Protein AF-A0AAD8SDR2-F1 (afdb_monomer)

Secondary structure (DSSP, 8-state):
------PPPHHHHHHHHTTS-HHHHHHHTTT-HHHHHHHHHHHHHHSB-SS--EEEEEETT-SB-EEEE---SS----TT-TTS-PPTTS-BEEEEEETTEEEEE-SS-EEEEETTTTEEEEPPPPPPPSSTT-EEEEEEE--TTT-S--EEEEEEEPPTTTTS--EETTEE-PPPHHHHTSEES-SEEEEEEEETTTTEEEEEEEEEPSS---EEHHHHHH------S--EEEETTEEEEEETTTEEEEEETTTTEEEEEEPS--SS----EEEEETTEEEEEEE-SSSEEEEEEEE-GGG--EEEEEEEEEGGGTGGG--TTTSS-S-GGGS-EE--HHHHHHTTSSSS--------PPP-------TT------S-------PPPS-EEEEEE-TTSSEEEEEETTTEEEEEETTTTEEEEEEE-S-TTGGGSS-TT--EEEEEEE--B--SS---SS-GGGSSSTT--S------PPPTTPEEEEEEEEEETTTTEEEEEEEEE-TT--EEEEEEEEES--S-HHHHHHHHHHHHHHHHHHHT--EEEEEES-HHHHHHHH-TTS-TT-TTHHHHHHHHHHHTTSSEEEEEE--HHHHHHHHHHHTT--SSS-EEEEESS--HHHHHHHHHHHS------

Organism: Lolium multiflorum (NCBI:txid4521)

Sequence (644 aa):
MAQDLAVLPEDVIVEVLRRLPPHSIAASRWVCRAWRDAVDARLRSHLLSHSVRGIFINYDLHSLSEFFSRPSTSPAICGGLDFLPYVPGREMKIRDHCNGLVLCRDYDHDYVVNPATQRWARLPQRPPTHLPGFDQTAYLAFDPAVSPHYEVYLIPRVPFGALEDREWPFRKTKLEDSLLEMEWHPASHVMHVFSSMTRQWDKKTFLREGEAAVGVVADVAKSRSYLDENCAVYWRGVLYIHDQCDFVLRMCLSNCKYQAIKMPDLLRAPSPHLGRSMSGVYCAIPRKTHGFQFWYLDESCGQMKWVLKHDINLKSFGRKFHPGEYFGGQTDKHWILQDVNYRKCSQFEHHRKIDGKYKAPAEEKYDWNSDDDNILDTGHAVQETRSPEHIGFLGFHPYKEMVFLDVANDGAVAYDWNSSKFQYLGRIFPKHFDDFEFKNAGIRAYFPYTPCWLYEFPKINSESQLEDDQLSGVQARWKKPAQGVFKINVDASFHEEEMQGATGLVVRDHVGSLISAQALWYAHAASPMIMEARAIRDAVKLAMERGYHRVEMESDAQEVVKLIKEPWIIGRSEIAGIAREVKKLSDFLTSFSIAYVGGTANEAAHICTNRASAERRRCLWINYKPHFLIDILEKDCSNSEYNI

Foldseek 3Di:
DPDPDDDDDLVVLLVVLVVDDPVVLVVQCPVDPSSVVSSLLVLLVVLWDLDQAWKWFDWPPFQFTWTWGAQFDAPDQGSRLVLPPDDAPWRWYFQEDDRQWTWIDTPFWIKIARSRVSDIAIAPGDDDDPFPLWAWRKYKADRSSVDLKIKIKTFTAQDACLPHQDDDPPDGRHHDPVQQQAWPPHQWGWIWMAMLVVLDTDIAIAGEDDDDTPGGSNVLNVQPQPPLGWQWEHDPQWIWTQGGPQWIWTARNPVRYIYTHHHDDDPDWHDWHWAAEQVGIWIWTDDPAQWTWIWDFDCPPNDTDTDTDDTDHCQLVQVPDDPPDPPPPDPNRATDIQLVRCVRVVVPDDDDDDPDPDDRPPRDDDDDDPPPPPWDDPPDDDDDDDGQPDKAFAHYSNNACWGWMDTNQFFIKIAHRVVRTIDTRGGDDRPCNVVPPDPPIGTSHMGRRIRRPSPDRSHSDDPQVVPPVVPPDDPDAADADDALEKEKFKAKAADPVQQWIKIWMWIAHNLLATFKIKMAIDSHHPDRLLRRLVNLLVVLVVCVVPVRQHYEYEYQPQVSLVCLVPVVVLVPDPCNVSSVSSNVSNVNHNHDDYDYDRCNNRVLRVLRRVPADPVRRMDMDGRDDDPSNPVVSVVSNPDDDDDD

Radius of gyration: 29.89 Å; Cα contacts (8 Å, |Δi|>4): 1254; chains: 1; bounding box: 65×83×95 Å

Structure (mmCIF, N/CA/C/O backbone):
data_AF-A0AAD8SDR2-F1
#
_entry.id   AF-A0AAD8SDR2-F1
#
loop_
_atom_site.group_PDB
_atom_site.id
_atom_site.type_symbol
_atom_site.label_atom_id
_atom_site.label_alt_id
_atom_site.label_comp_id
_atom_site.label_asym_id
_atom_site.label_entity_id
_atom_site.label_seq_id
_atom_site.pdbx_PDB_ins_code
_atom_site.Cartn_x
_atom_site.Cartn_y
_atom_site.Cartn_z
_atom_site.occupancy
_atom_site.B_iso_or_equiv
_atom_site.auth_seq_id
_atom_site.auth_comp_id
_atom_site.auth_asym_id
_atom_site.auth_atom_id
_atom_site.pdbx_PDB_model_num
ATOM 1 N N . MET A 1 1 ? -13.624 -53.452 -16.996 1.00 36.84 1 MET A N 1
ATOM 2 C CA . MET A 1 1 ? -13.629 -53.126 -15.557 1.00 36.84 1 MET A CA 1
ATOM 3 C C . MET A 1 1 ? -12.409 -52.267 -15.279 1.00 36.84 1 MET A C 1
ATOM 5 O O . MET A 1 1 ? -11.319 -52.809 -15.169 1.00 36.84 1 MET A O 1
ATOM 9 N N . ALA A 1 2 ? -12.566 -50.944 -15.292 1.00 35.03 2 ALA A N 1
ATOM 10 C CA . ALA A 1 2 ? -11.548 -50.055 -14.744 1.00 35.03 2 ALA A CA 1
ATOM 11 C C . ALA A 1 2 ? -11.763 -50.051 -13.227 1.00 35.03 2 ALA A C 1
ATOM 13 O O . ALA A 1 2 ? -12.876 -49.787 -12.780 1.00 35.03 2 ALA A O 1
ATOM 14 N N . GLN A 1 3 ? -10.752 -50.474 -12.472 1.00 40.62 3 GLN A N 1
ATOM 15 C CA . GLN A 1 3 ? -10.772 -50.452 -11.013 1.00 40.62 3 GLN A CA 1
ATOM 16 C C . GLN A 1 3 ? -10.915 -49.005 -10.533 1.00 40.62 3 GLN A C 1
ATOM 18 O O . GLN A 1 3 ? -10.151 -48.140 -10.963 1.00 40.62 3 GLN A O 1
ATOM 23 N N . ASP A 1 4 ? -11.871 -48.771 -9.634 1.00 42.25 4 ASP A N 1
ATOM 24 C CA . ASP A 1 4 ? -11.943 -47.560 -8.822 1.00 42.25 4 ASP A CA 1
ATOM 25 C C . ASP A 1 4 ? -10.618 -47.399 -8.064 1.00 42.25 4 ASP A C 1
ATOM 27 O O . ASP A 1 4 ? -10.302 -48.160 -7.147 1.00 42.25 4 ASP A O 1
ATOM 31 N N . LEU A 1 5 ? -9.812 -46.416 -8.472 1.00 42.91 5 LEU A N 1
ATOM 32 C CA . LEU A 1 5 ? -8.694 -45.937 -7.670 1.00 42.91 5 LEU A CA 1
ATOM 33 C C . LEU A 1 5 ? -9.278 -45.343 -6.386 1.00 42.91 5 LEU A C 1
ATOM 35 O O . LEU A 1 5 ? -9.964 -44.324 -6.428 1.00 42.91 5 LEU A O 1
ATOM 39 N N . ALA A 1 6 ? -9.008 -45.985 -5.249 1.00 51.03 6 ALA A N 1
ATOM 40 C CA . ALA A 1 6 ? -9.373 -45.474 -3.936 1.00 51.03 6 ALA A CA 1
ATOM 41 C C . ALA A 1 6 ? -8.806 -44.055 -3.754 1.00 51.03 6 ALA A C 1
ATOM 43 O O . ALA A 1 6 ? -7.592 -43.858 -3.681 1.00 51.03 6 ALA A O 1
ATOM 44 N N . VAL A 1 7 ? -9.691 -43.058 -3.712 1.00 61.38 7 VAL A N 1
ATOM 45 C CA . VAL A 1 7 ? -9.330 -41.668 -3.421 1.00 61.38 7 VAL A CA 1
ATOM 46 C C . VAL A 1 7 ? -9.007 -41.583 -1.930 1.00 61.38 7 VAL A C 1
ATOM 48 O O . VAL A 1 7 ? -9.844 -41.915 -1.092 1.00 61.38 7 VAL A O 1
ATOM 51 N N . LEU A 1 8 ? -7.779 -41.180 -1.595 1.00 65.00 8 LEU A N 1
ATOM 52 C CA . LEU A 1 8 ? -7.378 -40.934 -0.209 1.00 65.00 8 LEU A CA 1
ATOM 53 C C . LEU A 1 8 ? -8.274 -39.841 0.411 1.00 65.00 8 LEU A C 1
ATOM 55 O O . LEU A 1 8 ? -8.511 -38.828 -0.252 1.00 65.00 8 LEU A O 1
ATOM 59 N N . PRO A 1 9 ? -8.737 -40.005 1.664 1.00 72.19 9 PRO A N 1
ATOM 60 C CA . PRO A 1 9 ? -9.459 -38.963 2.390 1.00 72.19 9 PRO A CA 1
ATOM 61 C C . PRO A 1 9 ? -8.663 -37.651 2.487 1.00 72.19 9 PRO A C 1
ATOM 63 O O . PRO A 1 9 ? -7.433 -37.660 2.600 1.00 72.19 9 PRO A O 1
ATOM 66 N N . GLU A 1 10 ? -9.361 -36.515 2.427 1.00 61.44 10 GLU A N 1
ATOM 67 C CA . GLU A 1 10 ? -8.755 -35.176 2.360 1.00 61.44 10 GLU A CA 1
ATOM 68 C C . GLU A 1 10 ? -7.877 -34.859 3.584 1.00 61.44 10 GLU A C 1
ATOM 70 O O . GLU A 1 10 ? -6.793 -34.293 3.451 1.00 61.44 10 GLU A O 1
ATOM 75 N N . ASP A 1 11 ? -8.282 -35.310 4.768 1.00 63.53 11 ASP A N 1
ATOM 76 C CA . ASP A 1 11 ? -7.537 -35.197 6.024 1.00 63.53 11 ASP A CA 1
ATOM 77 C C . ASP A 1 11 ? -6.197 -35.954 5.993 1.00 63.53 11 ASP A C 1
ATOM 79 O O . ASP A 1 11 ? -5.179 -35.439 6.465 1.00 63.53 11 ASP A O 1
ATOM 83 N N . VAL A 1 12 ? -6.163 -37.133 5.365 1.00 69.94 12 VAL A N 1
ATOM 84 C CA . VAL A 1 12 ? -4.937 -37.929 5.186 1.00 69.94 12 VAL A CA 1
ATOM 85 C C . VAL A 1 12 ? -4.001 -37.268 4.174 1.00 69.94 12 VAL A C 1
ATOM 87 O O . VAL A 1 12 ? -2.794 -37.194 4.411 1.00 69.94 12 VAL A O 1
ATOM 90 N N . ILE A 1 13 ? -4.542 -36.734 3.072 1.00 67.75 13 ILE A N 1
ATOM 91 C CA . ILE A 1 13 ? -3.764 -35.971 2.082 1.00 67.75 13 ILE A CA 1
ATOM 92 C C . ILE A 1 13 ? -3.124 -34.750 2.755 1.00 67.75 13 ILE A C 1
ATOM 94 O O . ILE A 1 13 ? -1.923 -34.522 2.606 1.00 67.75 13 ILE A O 1
ATOM 98 N N . VAL A 1 14 ? -3.888 -34.002 3.556 1.00 59.94 14 VAL A N 1
ATOM 99 C CA . VAL A 1 14 ? -3.385 -32.836 4.296 1.00 59.94 14 VAL A CA 1
ATOM 100 C C . VAL A 1 14 ? -2.252 -33.220 5.253 1.00 59.94 14 VAL A C 1
ATOM 102 O O . VAL A 1 14 ? -1.236 -32.522 5.297 1.00 59.94 14 VAL A O 1
ATOM 105 N N . GLU A 1 15 ? -2.376 -34.329 5.986 1.00 63.28 15 GLU A N 1
ATOM 106 C CA . GLU A 1 15 ? -1.356 -34.794 6.936 1.00 63.28 15 GLU A CA 1
ATOM 107 C C . GLU A 1 15 ? -0.073 -35.295 6.245 1.00 63.28 15 GLU A C 1
ATOM 109 O O . GLU A 1 15 ? 1.031 -35.028 6.724 1.00 63.28 15 GLU A O 1
ATOM 114 N N . VAL A 1 16 ? -0.181 -35.938 5.078 1.00 68.31 16 VAL A N 1
ATOM 115 C CA . VAL A 1 16 ? 0.985 -36.318 4.258 1.00 68.31 16 VAL A CA 1
ATOM 116 C C . VAL A 1 16 ? 1.687 -35.074 3.715 1.00 68.31 16 VAL A C 1
ATOM 118 O O . VAL A 1 16 ? 2.898 -34.914 3.891 1.00 68.31 16 VAL A O 1
ATOM 121 N N . LEU A 1 17 ? 0.925 -34.138 3.140 1.00 65.31 17 LEU A N 1
ATOM 122 C CA . LEU A 1 17 ? 1.451 -32.860 2.660 1.00 65.31 17 LEU A CA 1
ATOM 123 C C . LEU A 1 17 ? 2.082 -32.036 3.800 1.00 65.31 17 LEU A C 1
ATOM 125 O O . LEU A 1 17 ? 2.933 -31.190 3.531 1.00 65.31 17 LEU A O 1
ATOM 129 N N . ARG A 1 18 ? 1.727 -32.287 5.081 1.00 60.19 18 ARG A N 1
ATOM 130 C CA . ARG A 1 18 ? 2.351 -31.634 6.256 1.00 60.19 18 ARG A CA 1
ATOM 131 C C . ARG A 1 18 ? 3.804 -31.940 6.489 1.00 60.19 18 ARG A C 1
ATOM 133 O O . ARG A 1 18 ? 4.467 -31.135 7.136 1.00 60.19 18 ARG A O 1
ATOM 140 N N . ARG A 1 19 ? 4.295 -33.028 5.928 1.00 66.00 19 ARG A N 1
ATOM 141 C CA . ARG A 1 19 ? 5.639 -33.524 6.206 1.00 66.00 19 ARG A CA 1
ATOM 142 C C . ARG A 1 19 ? 6.599 -33.270 5.048 1.00 66.00 19 ARG A C 1
ATOM 144 O O . ARG A 1 19 ? 7.763 -33.646 5.135 1.00 66.00 19 ARG A O 1
ATOM 151 N N . LEU A 1 20 ? 6.121 -32.636 3.975 1.00 60.09 20 LEU A N 1
ATOM 152 C CA . LEU A 1 20 ? 6.902 -32.375 2.773 1.00 60.09 20 LEU A CA 1
ATOM 153 C C . LEU A 1 20 ? 7.583 -30.995 2.814 1.00 60.09 20 LEU A C 1
ATOM 155 O O . LEU A 1 20 ? 6.999 -30.027 3.304 1.00 60.09 20 LEU A O 1
ATOM 159 N N . PRO A 1 21 ? 8.800 -30.865 2.261 1.00 48.28 21 PRO A N 1
ATOM 160 C CA . PRO A 1 21 ? 9.462 -29.574 2.101 1.00 48.28 21 PRO A CA 1
ATOM 161 C C . PRO A 1 21 ? 8.759 -28.695 1.039 1.00 48.28 21 PRO A C 1
ATOM 163 O O . PRO A 1 21 ? 8.112 -29.228 0.132 1.00 48.28 21 PRO A O 1
ATOM 166 N N . PRO A 1 22 ? 8.910 -27.352 1.081 1.00 48.38 22 PRO A N 1
ATOM 167 C CA . PRO A 1 22 ? 8.127 -26.414 0.260 1.00 48.38 22 PRO A CA 1
ATOM 168 C C . PRO A 1 22 ? 8.133 -26.684 -1.255 1.00 48.38 22 PRO A C 1
ATOM 170 O O . PRO A 1 22 ? 7.094 -26.585 -1.903 1.00 48.38 22 PRO A O 1
ATOM 173 N N . HIS A 1 23 ? 9.272 -27.091 -1.823 1.00 46.31 23 HIS A N 1
ATOM 174 C CA . HIS A 1 23 ? 9.381 -27.427 -3.249 1.00 46.31 23 HIS A CA 1
ATOM 175 C C . HIS A 1 23 ? 8.585 -28.696 -3.619 1.00 46.31 23 HIS A C 1
ATOM 177 O O . HIS A 1 23 ? 7.994 -28.769 -4.693 1.00 46.31 23 HIS A O 1
ATOM 183 N N . SER A 1 24 ? 8.512 -29.674 -2.712 1.00 57.16 24 SER A N 1
ATOM 184 C CA . SER A 1 24 ? 7.740 -30.911 -2.896 1.00 57.16 24 SER A CA 1
ATOM 185 C C . SER A 1 24 ? 6.232 -30.669 -2.741 1.00 57.16 24 SER A C 1
ATOM 187 O O . SER A 1 24 ? 5.427 -31.275 -3.448 1.00 57.16 24 SER A O 1
ATOM 189 N N . ILE A 1 25 ? 5.836 -29.727 -1.875 1.00 64.12 25 ILE A N 1
ATOM 190 C CA . ILE A 1 25 ? 4.446 -29.253 -1.759 1.00 64.12 25 ILE A CA 1
ATOM 191 C C . ILE A 1 25 ? 4.011 -28.544 -3.052 1.00 64.12 25 ILE A C 1
ATOM 193 O O . ILE A 1 25 ? 2.933 -28.823 -3.571 1.00 64.12 25 ILE A O 1
ATOM 197 N N . ALA A 1 26 ? 4.857 -27.681 -3.624 1.00 55.12 26 ALA A N 1
ATOM 198 C CA . ALA A 1 26 ? 4.561 -27.007 -4.890 1.00 55.12 26 ALA A CA 1
ATOM 199 C C . ALA A 1 26 ? 4.424 -27.997 -6.065 1.00 55.12 26 ALA A C 1
ATOM 201 O O . ALA A 1 26 ? 3.489 -27.883 -6.856 1.00 55.12 26 ALA A O 1
ATOM 202 N N . ALA A 1 27 ? 5.290 -29.015 -6.144 1.00 60.59 27 ALA A N 1
ATOM 203 C CA . ALA A 1 27 ? 5.181 -30.088 -7.138 1.00 60.59 27 ALA A CA 1
ATOM 204 C C . ALA A 1 27 ? 3.895 -30.927 -6.972 1.00 60.59 27 ALA A C 1
ATOM 206 O O . ALA A 1 27 ? 3.312 -31.391 -7.951 1.00 60.59 27 ALA A O 1
ATOM 207 N N . SER A 1 28 ? 3.389 -31.051 -5.743 1.00 67.81 28 SER A N 1
ATOM 208 C CA . SER A 1 28 ? 2.156 -31.785 -5.434 1.00 67.81 28 SER A CA 1
ATOM 209 C C . SER A 1 28 ? 0.886 -31.132 -6.016 1.00 67.81 28 SER A C 1
ATOM 211 O O . SER A 1 28 ? -0.119 -31.819 -6.199 1.00 67.81 28 SER A O 1
ATOM 213 N N . ARG A 1 29 ? 0.934 -29.844 -6.412 1.00 68.50 29 ARG A N 1
ATOM 214 C CA . ARG A 1 29 ? -0.161 -29.134 -7.126 1.00 68.50 29 ARG A CA 1
ATOM 215 C C . ARG A 1 29 ? -0.503 -29.738 -8.495 1.00 68.50 29 ARG A C 1
ATOM 217 O O . ARG A 1 29 ? -1.573 -29.458 -9.048 1.00 68.50 29 ARG A O 1
ATOM 224 N N . TRP A 1 30 ? 0.404 -30.535 -9.056 1.00 69.88 30 TRP A N 1
ATOM 225 C CA . TRP A 1 30 ? 0.291 -31.110 -10.398 1.00 69.88 30 TRP A CA 1
ATOM 226 C C . TRP A 1 30 ? -0.284 -32.533 -10.407 1.00 69.88 30 TRP A C 1
ATOM 228 O O . TRP A 1 30 ? -0.556 -33.060 -11.479 1.00 69.88 30 TRP A O 1
ATOM 238 N N . VAL A 1 31 ? -0.506 -33.139 -9.233 1.00 76.44 31 VAL A N 1
ATOM 239 C CA . VAL A 1 31 ? -0.946 -34.540 -9.104 1.00 76.44 31 VAL A CA 1
ATOM 240 C C . VAL A 1 31 ? -2.410 -34.715 -9.515 1.00 76.44 31 VAL A C 1
ATOM 242 O O . VAL A 1 31 ? -2.723 -35.495 -10.410 1.00 76.44 31 VAL A O 1
ATOM 245 N N . CYS A 1 32 ? -3.327 -33.986 -8.878 1.00 75.31 32 CYS A N 1
ATOM 246 C CA . CYS A 1 32 ? -4.744 -33.957 -9.241 1.00 75.31 32 CYS A CA 1
ATOM 247 C C . CYS A 1 32 ? -5.423 -32.710 -8.653 1.00 75.31 32 CYS A C 1
ATOM 249 O O . CYS A 1 32 ? -4.819 -31.981 -7.863 1.00 75.31 32 CYS A O 1
ATOM 251 N N . ARG A 1 33 ? -6.691 -32.463 -9.016 1.00 71.75 33 ARG A N 1
ATOM 252 C CA . ARG A 1 33 ? -7.450 -31.302 -8.517 1.00 71.75 33 ARG A CA 1
ATOM 253 C C . ARG A 1 33 ? -7.570 -31.306 -6.985 1.00 71.75 33 ARG A C 1
ATOM 255 O O . ARG A 1 33 ? -7.269 -30.292 -6.379 1.00 71.75 33 ARG A O 1
ATOM 262 N N . ALA A 1 34 ? -7.863 -32.453 -6.365 1.00 71.44 34 ALA A N 1
ATOM 263 C CA . ALA A 1 34 ? -7.974 -32.562 -4.905 1.00 71.44 34 ALA A CA 1
ATOM 264 C C . ALA A 1 34 ? -6.655 -32.238 -4.176 1.00 71.44 34 ALA A C 1
ATOM 266 O O . ALA A 1 34 ? -6.655 -31.562 -3.153 1.00 71.44 34 ALA A O 1
ATOM 267 N N . TRP A 1 35 ? -5.514 -32.672 -4.721 1.00 72.81 35 TRP A N 1
ATOM 268 C CA . TRP A 1 35 ? -4.198 -32.353 -4.158 1.00 72.81 35 TRP A CA 1
ATOM 269 C C . TRP A 1 35 ? -3.837 -30.883 -4.357 1.00 72.81 35 TRP A C 1
ATOM 271 O O . TRP A 1 35 ? -3.286 -30.270 -3.450 1.00 72.81 35 TRP A O 1
ATOM 281 N N . ARG A 1 36 ? -4.185 -30.294 -5.505 1.00 73.00 36 ARG A N 1
ATOM 282 C CA . ARG A 1 36 ? -4.035 -28.855 -5.735 1.00 73.00 36 ARG A CA 1
ATOM 283 C C . ARG A 1 36 ? -4.872 -28.046 -4.750 1.00 73.00 36 ARG A C 1
ATOM 285 O O . ARG A 1 36 ? -4.323 -27.173 -4.094 1.00 73.00 36 ARG A O 1
ATOM 292 N N . ASP A 1 37 ? -6.146 -28.388 -4.586 1.00 67.06 37 ASP A N 1
ATOM 293 C CA . ASP A 1 37 ? -7.061 -27.692 -3.680 1.00 67.06 37 ASP A CA 1
ATOM 294 C C . ASP A 1 37 ? -6.592 -27.809 -2.216 1.00 67.06 37 ASP A C 1
ATOM 296 O O . ASP A 1 37 ? -6.563 -26.804 -1.504 1.00 67.06 37 ASP A O 1
ATOM 300 N N . ALA A 1 38 ? -6.119 -28.989 -1.791 1.00 66.94 38 ALA A N 1
ATOM 301 C CA . ALA A 1 38 ? -5.556 -29.219 -0.457 1.00 66.94 38 ALA A CA 1
ATOM 302 C C . ALA A 1 38 ? -4.217 -28.489 -0.232 1.00 66.94 38 ALA A C 1
ATOM 304 O O . ALA A 1 38 ? -3.998 -27.897 0.829 1.00 66.94 38 ALA A O 1
ATOM 305 N N . VAL A 1 39 ? -3.316 -28.490 -1.223 1.00 66.44 39 VAL A N 1
ATOM 306 C CA . VAL A 1 39 ? -2.063 -27.717 -1.176 1.00 66.44 39 VAL A CA 1
ATOM 307 C C . VAL A 1 39 ? -2.367 -26.225 -1.115 1.00 66.44 39 VAL A C 1
ATOM 309 O O . VAL A 1 39 ? -1.770 -25.525 -0.303 1.00 66.44 39 VAL A O 1
ATOM 312 N N . ASP A 1 40 ? -3.316 -25.737 -1.906 1.00 63.56 40 ASP A N 1
ATOM 313 C CA . ASP A 1 40 ? -3.680 -24.326 -1.956 1.00 63.56 40 ASP A CA 1
ATOM 314 C C . ASP A 1 40 ? -4.382 -23.896 -0.671 1.00 63.56 40 ASP A C 1
ATOM 316 O O . ASP A 1 40 ? -4.085 -22.831 -0.140 1.00 63.56 40 ASP A O 1
ATOM 320 N N . ALA A 1 41 ? -5.267 -24.719 -0.105 1.00 58.91 41 ALA A N 1
ATOM 321 C CA . ALA A 1 41 ? -5.851 -24.489 1.218 1.00 58.91 41 ALA A CA 1
ATOM 322 C C . ALA A 1 41 ? -4.778 -24.429 2.324 1.00 58.91 41 ALA A C 1
ATOM 324 O O . ALA A 1 41 ? -4.838 -23.592 3.225 1.00 58.91 41 ALA A O 1
ATOM 325 N N . ARG A 1 42 ? -3.744 -25.269 2.232 1.00 55.88 42 ARG A N 1
ATOM 326 C CA . ARG A 1 42 ? -2.657 -25.339 3.212 1.00 55.88 42 ARG A CA 1
ATOM 327 C C . ARG A 1 42 ? -1.628 -24.219 3.061 1.00 55.88 42 ARG A C 1
ATOM 329 O O . ARG A 1 42 ? -1.204 -23.650 4.067 1.00 55.88 42 ARG A O 1
ATOM 336 N N . LEU A 1 43 ? -1.236 -23.876 1.835 1.00 54.84 43 LEU A N 1
ATOM 337 C CA . LEU A 1 43 ? -0.384 -22.720 1.559 1.00 54.84 43 LEU A CA 1
ATOM 338 C C . LEU A 1 43 ? -1.057 -21.479 2.138 1.00 54.84 43 LEU A C 1
ATOM 340 O O . LEU A 1 43 ? -0.431 -20.805 2.948 1.00 54.84 43 LEU A O 1
ATOM 344 N N . ARG A 1 44 ? -2.355 -21.283 1.871 1.00 54.47 44 ARG A N 1
ATOM 345 C CA . ARG A 1 44 ? -3.179 -20.199 2.428 1.00 54.47 44 ARG A CA 1
ATOM 346 C C . ARG A 1 44 ? -3.103 -20.067 3.959 1.00 54.47 44 ARG A C 1
ATOM 348 O O . ARG A 1 44 ? -3.001 -18.947 4.447 1.00 54.47 44 ARG A O 1
ATOM 355 N N . SER A 1 45 ? -3.022 -21.169 4.717 1.00 49.31 45 SER A N 1
ATOM 356 C CA . SER A 1 45 ? -2.833 -21.124 6.186 1.00 49.31 45 SER A CA 1
ATOM 357 C C . SER A 1 45 ? -1.416 -20.759 6.671 1.00 49.31 45 SER A C 1
ATOM 359 O O . SER A 1 45 ? -1.248 -20.388 7.830 1.00 49.31 45 SER A O 1
ATOM 361 N N . HIS A 1 46 ? -0.398 -20.842 5.807 1.00 53.34 46 HIS A N 1
ATOM 362 C CA . HIS A 1 46 ? 1.005 -20.527 6.122 1.00 53.34 46 HIS A CA 1
ATOM 363 C C . HIS A 1 46 ? 1.540 -19.287 5.384 1.00 53.34 46 HIS A C 1
ATOM 365 O O . HIS A 1 46 ? 2.693 -18.910 5.591 1.00 53.34 46 HIS A O 1
ATOM 371 N N . LEU A 1 47 ? 0.729 -18.650 4.527 1.00 55.81 47 LEU A N 1
ATOM 372 C CA . LEU A 1 47 ? 1.130 -17.463 3.765 1.00 55.81 47 LEU A CA 1
ATOM 373 C C . LEU A 1 47 ? 1.436 -16.267 4.672 1.00 55.81 47 LEU A C 1
ATOM 375 O O . LEU A 1 47 ? 2.318 -15.480 4.334 1.00 55.81 47 LEU A O 1
ATOM 379 N N . LEU A 1 48 ? 0.744 -16.143 5.809 1.00 60.25 48 LEU A N 1
ATOM 380 C CA . LEU A 1 48 ? 0.963 -15.077 6.784 1.00 60.25 48 LEU A CA 1
ATOM 381 C C . LEU A 1 48 ? 1.952 -15.506 7.862 1.00 60.25 48 LEU A C 1
ATOM 383 O O . LEU A 1 48 ? 1.733 -16.468 8.598 1.00 60.25 48 LEU A O 1
ATOM 387 N N . SER A 1 49 ? 3.016 -14.722 8.010 1.00 65.69 49 SER A N 1
ATOM 388 C CA . SER A 1 49 ? 3.813 -14.765 9.229 1.00 65.69 49 SER A CA 1
ATOM 389 C C . SER A 1 49 ? 2.984 -14.210 10.391 1.00 65.69 49 SER A C 1
ATOM 391 O O . SER A 1 49 ? 2.560 -13.052 10.367 1.00 65.69 49 SER A O 1
ATOM 393 N N . HIS A 1 50 ? 2.810 -15.001 11.452 1.00 69.50 50 HIS A N 1
ATOM 394 C CA . HIS A 1 50 ? 2.212 -14.542 12.715 1.00 69.50 50 HIS A CA 1
ATOM 395 C C . HIS A 1 50 ? 3.175 -13.677 13.556 1.00 69.50 50 HIS A C 1
ATOM 397 O O . HIS A 1 50 ? 2.908 -13.383 14.720 1.00 69.50 50 HIS A O 1
ATOM 403 N N . SER A 1 51 ? 4.304 -13.261 12.976 1.00 77.06 51 SER A N 1
ATOM 404 C CA . SER A 1 51 ? 5.291 -12.387 13.605 1.00 77.06 51 SER A CA 1
ATOM 405 C C . SER A 1 51 ? 5.326 -11.025 12.915 1.00 77.06 51 SER A C 1
ATOM 407 O O . SER A 1 51 ? 5.433 -10.941 11.687 1.00 77.06 51 SER A O 1
ATOM 409 N N . VAL A 1 52 ? 5.261 -9.956 13.714 1.00 86.12 52 VAL A N 1
ATOM 410 C CA . VAL A 1 52 ? 5.474 -8.581 13.243 1.00 86.12 52 VAL A CA 1
ATOM 411 C C . VAL A 1 52 ? 6.945 -8.416 12.884 1.00 86.12 52 VAL A C 1
ATOM 413 O O . VAL A 1 52 ? 7.824 -8.499 13.744 1.00 86.12 52 VAL A O 1
ATOM 416 N N . ARG A 1 53 ? 7.211 -8.183 11.598 1.00 85.12 53 ARG A N 1
ATOM 417 C CA . ARG A 1 53 ? 8.570 -8.037 11.066 1.00 85.12 53 ARG A CA 1
ATOM 418 C C . ARG A 1 53 ? 9.150 -6.651 11.325 1.00 85.12 53 ARG A C 1
ATOM 420 O O . ARG A 1 53 ? 10.356 -6.516 11.517 1.00 85.12 53 ARG A O 1
ATOM 427 N N . GLY A 1 54 ? 8.296 -5.641 11.302 1.00 90.44 54 GLY A N 1
ATOM 428 C CA . GLY A 1 54 ? 8.674 -4.251 11.482 1.00 90.44 54 GLY A CA 1
ATOM 429 C C . GLY A 1 54 ? 7.453 -3.348 11.445 1.00 90.44 54 GLY A C 1
ATOM 430 O O . GLY A 1 54 ? 6.324 -3.825 11.334 1.00 90.44 54 GLY A O 1
ATOM 431 N N . ILE A 1 55 ? 7.691 -2.050 11.525 1.00 92.56 55 ILE A N 1
ATOM 432 C CA . ILE A 1 55 ? 6.685 -0.999 11.425 1.00 92.56 55 ILE A CA 1
ATOM 433 C C . ILE A 1 55 ? 7.172 -0.045 10.339 1.00 92.56 55 ILE A C 1
ATOM 435 O O . ILE A 1 55 ? 8.300 0.449 10.408 1.00 92.56 55 ILE A O 1
ATOM 439 N N . PHE A 1 56 ? 6.349 0.187 9.318 1.00 92.62 56 PHE A N 1
ATOM 440 C CA . PHE A 1 56 ? 6.600 1.299 8.404 1.00 92.62 56 PHE A CA 1
ATOM 441 C C . PHE A 1 56 ? 6.160 2.595 9.064 1.00 92.62 56 PHE A C 1
ATOM 443 O O . PHE A 1 56 ? 5.090 2.615 9.663 1.00 92.62 56 PHE A O 1
ATOM 450 N N . ILE A 1 57 ? 6.963 3.650 8.956 1.00 90.00 57 ILE A N 1
ATOM 451 C CA . ILE A 1 57 ? 6.718 4.926 9.629 1.00 90.00 57 ILE A CA 1
ATOM 452 C C . ILE A 1 57 ? 6.792 6.060 8.609 1.00 90.00 57 ILE A C 1
ATOM 454 O O . ILE A 1 57 ? 7.783 6.203 7.890 1.00 90.00 57 ILE A O 1
ATOM 458 N N . ASN A 1 58 ? 5.741 6.870 8.554 1.00 88.56 58 ASN A N 1
ATOM 459 C CA . ASN A 1 58 ? 5.721 8.128 7.824 1.00 88.56 58 ASN A CA 1
ATOM 460 C C . ASN A 1 58 ? 6.079 9.248 8.796 1.00 88.56 58 ASN A C 1
ATOM 462 O O . ASN A 1 58 ? 5.351 9.465 9.762 1.00 88.56 58 ASN A O 1
ATOM 466 N N . TYR A 1 59 ? 7.158 9.976 8.524 1.00 83.12 59 TYR A N 1
ATOM 467 C CA . TYR A 1 59 ? 7.464 11.211 9.245 1.00 83.12 59 TYR A CA 1
ATOM 468 C C . TYR A 1 59 ? 6.903 12.416 8.495 1.00 83.12 59 TYR A C 1
ATOM 470 O O . TYR A 1 59 ? 6.713 12.393 7.266 1.00 83.12 59 TYR A O 1
ATOM 478 N N . ASP A 1 60 ? 6.670 13.485 9.245 1.00 74.50 60 ASP A N 1
ATOM 479 C CA . ASP A 1 60 ? 6.491 14.809 8.671 1.00 74.50 60 ASP A CA 1
ATOM 480 C C . ASP A 1 60 ? 7.727 15.206 7.860 1.00 74.50 60 ASP A C 1
ATOM 482 O O . ASP A 1 60 ? 8.850 14.817 8.176 1.00 74.50 60 ASP A O 1
ATOM 486 N N . LEU A 1 61 ? 7.510 15.966 6.782 1.00 72.44 61 LEU A N 1
ATOM 487 C CA . LEU A 1 61 ? 8.557 16.528 5.908 1.00 72.44 61 LEU A CA 1
ATOM 488 C C . LEU A 1 61 ? 9.428 15.503 5.151 1.00 72.44 61 LEU A C 1
ATOM 490 O O . LEU A 1 61 ? 10.157 15.872 4.234 1.00 72.44 61 LEU A O 1
ATOM 494 N N . HIS A 1 62 ? 9.319 14.212 5.458 1.00 77.00 62 HIS A N 1
ATOM 495 C CA . HIS A 1 62 ? 10.002 13.144 4.737 1.00 77.00 62 HIS A CA 1
ATOM 496 C C . HIS A 1 62 ? 9.223 12.736 3.486 1.00 77.00 62 HIS A C 1
ATOM 498 O O . HIS A 1 62 ? 7.996 12.641 3.504 1.00 77.00 62 HIS A O 1
ATOM 504 N N . SER A 1 63 ? 9.943 12.470 2.393 1.00 77.50 63 SER A N 1
ATOM 505 C CA . SER A 1 63 ? 9.340 12.082 1.108 1.00 77.50 63 SER A CA 1
ATOM 506 C C . SER A 1 63 ? 9.061 10.581 1.007 1.00 77.50 63 SER A C 1
ATOM 508 O O . SER A 1 63 ? 8.235 10.163 0.201 1.00 77.50 63 SER A O 1
ATOM 510 N N . LEU A 1 64 ? 9.742 9.760 1.808 1.00 83.06 64 LEU A N 1
ATOM 511 C CA . LEU A 1 64 ? 9.610 8.304 1.810 1.00 83.06 64 LEU A CA 1
ATOM 512 C C . LEU A 1 64 ? 9.199 7.791 3.189 1.00 83.06 64 LEU A C 1
ATOM 514 O O . LEU A 1 64 ? 9.552 8.383 4.211 1.00 83.06 64 LEU A O 1
ATOM 518 N N . SER A 1 65 ? 8.512 6.654 3.223 1.00 88.00 65 SER A N 1
ATOM 519 C CA . SER A 1 65 ? 8.323 5.893 4.460 1.00 88.00 65 SER A CA 1
ATOM 520 C C . SER A 1 65 ? 9.648 5.273 4.928 1.00 88.00 65 SER A C 1
ATOM 522 O O . SER A 1 65 ? 10.445 4.782 4.129 1.00 88.00 65 SER A O 1
ATOM 524 N N . GLU A 1 66 ? 9.881 5.259 6.236 1.00 88.12 66 GLU A N 1
ATOM 525 C CA . GLU A 1 66 ? 10.963 4.498 6.864 1.00 88.12 66 GLU A CA 1
ATOM 526 C C . GLU A 1 66 ? 10.479 3.112 7.288 1.00 88.12 66 GLU A C 1
ATOM 528 O O . GLU A 1 66 ? 9.283 2.887 7.464 1.00 88.12 66 GLU A O 1
ATOM 533 N N . PHE A 1 67 ? 11.410 2.182 7.506 1.00 91.25 67 PHE A N 1
ATOM 534 C CA . PHE A 1 67 ? 11.093 0.868 8.063 1.00 91.25 67 PHE A CA 1
ATOM 535 C C . PHE A 1 67 ? 11.907 0.613 9.330 1.00 91.25 67 PHE A C 1
ATOM 537 O O . PHE A 1 67 ? 13.136 0.511 9.289 1.00 91.25 67 PHE A O 1
ATOM 544 N N . PHE A 1 68 ? 11.207 0.523 10.460 1.00 90.50 68 PHE A N 1
ATOM 545 C CA . PHE A 1 68 ? 11.758 0.162 11.761 1.00 90.50 68 PHE A CA 1
ATOM 546 C C . PHE A 1 68 ? 11.562 -1.332 11.979 1.00 90.50 68 PHE A C 1
ATOM 548 O O . PHE A 1 68 ? 10.431 -1.814 12.040 1.00 90.50 68 PHE A O 1
ATOM 555 N N . SER A 1 69 ? 12.646 -2.099 12.037 1.00 87.62 69 SER A N 1
ATOM 556 C CA . SER A 1 69 ? 12.541 -3.557 11.952 1.00 87.62 69 SER A CA 1
ATOM 557 C C . SER A 1 69 ? 13.631 -4.289 12.706 1.00 87.62 69 SER A C 1
ATOM 559 O O . SER A 1 69 ? 14.665 -3.726 13.052 1.00 87.62 69 SER A O 1
ATOM 561 N N . ARG A 1 70 ? 13.398 -5.575 12.947 1.00 75.81 70 ARG A N 1
ATOM 562 C CA . ARG A 1 70 ? 14.384 -6.461 13.565 1.00 75.81 70 ARG A CA 1
ATOM 563 C C . ARG A 1 70 ? 15.598 -6.645 12.648 1.00 75.81 70 ARG A C 1
ATOM 565 O O . ARG A 1 70 ? 15.398 -6.822 11.442 1.00 75.81 70 ARG A O 1
ATOM 572 N N . PRO A 1 71 ? 16.818 -6.741 13.200 1.00 68.88 71 PRO A N 1
ATOM 573 C CA . PRO A 1 71 ? 17.908 -7.430 12.519 1.00 68.88 71 PRO A CA 1
ATOM 574 C C . PRO A 1 71 ? 17.436 -8.851 12.181 1.00 68.88 71 PRO A C 1
ATOM 576 O O . PRO A 1 71 ? 16.780 -9.502 12.995 1.00 68.88 71 PRO A O 1
ATOM 579 N N . SER A 1 72 ? 17.675 -9.331 10.967 1.00 59.84 72 SER A N 1
ATOM 580 C CA . SER A 1 72 ? 17.238 -10.670 10.561 1.00 59.84 72 SER A CA 1
ATOM 581 C C . SER A 1 72 ? 18.196 -11.276 9.548 1.00 59.84 72 SER A C 1
ATOM 583 O O . SER A 1 72 ? 19.231 -10.691 9.306 1.00 59.84 72 SER A O 1
ATOM 585 N N . THR A 1 73 ? 17.853 -12.441 8.999 1.00 43.72 73 THR A N 1
ATOM 586 C CA . THR A 1 73 ? 18.563 -13.223 7.972 1.00 43.72 73 THR A CA 1
ATOM 587 C C . THR A 1 73 ? 17.718 -13.476 6.717 1.00 43.72 73 THR A C 1
ATOM 589 O O . THR A 1 73 ? 18.163 -14.144 5.784 1.00 43.72 73 THR A O 1
ATOM 592 N N . SER A 1 74 ? 16.456 -13.035 6.735 1.00 52.75 74 SER A N 1
ATOM 593 C CA . SER A 1 74 ? 15.502 -13.151 5.624 1.00 52.75 74 SER A CA 1
ATOM 594 C C . SER A 1 74 ? 15.497 -11.861 4.815 1.00 52.75 74 SER A C 1
ATOM 596 O O . SER A 1 74 ? 15.477 -10.823 5.464 1.00 52.75 74 SER A O 1
ATOM 598 N N . PRO A 1 75 ? 15.355 -11.899 3.472 1.00 54.34 75 PRO A N 1
ATOM 599 C CA . PRO A 1 75 ? 15.586 -10.762 2.580 1.00 54.34 75 PRO A CA 1
ATOM 600 C C . PRO A 1 75 ? 15.156 -9.407 3.149 1.00 54.34 75 PRO A C 1
ATOM 602 O O . PRO A 1 75 ? 13.996 -9.222 3.530 1.00 54.34 75 PRO A O 1
ATOM 605 N N . ALA A 1 76 ? 16.098 -8.462 3.177 1.00 65.38 76 ALA A N 1
ATOM 606 C CA . ALA A 1 76 ? 15.872 -7.134 3.724 1.00 65.38 76 ALA A CA 1
ATOM 607 C C . ALA A 1 76 ? 14.682 -6.451 3.029 1.00 65.38 76 ALA A C 1
ATOM 609 O O . ALA A 1 76 ? 14.681 -6.232 1.815 1.00 65.38 76 ALA A O 1
ATOM 610 N N . ILE A 1 77 ? 13.667 -6.095 3.818 1.00 75.56 77 ILE A N 1
ATOM 611 C CA . ILE A 1 77 ? 12.527 -5.297 3.361 1.00 75.56 77 ILE A CA 1
ATOM 612 C C . ILE A 1 77 ? 12.964 -3.841 3.368 1.00 75.56 77 ILE A C 1
ATOM 614 O O . ILE A 1 77 ? 13.199 -3.295 4.439 1.00 75.56 77 ILE A O 1
ATOM 618 N N . CYS A 1 78 ? 13.094 -3.212 2.203 1.00 71.00 78 CYS A N 1
ATOM 619 C CA . CYS A 1 78 ? 13.487 -1.807 2.125 1.00 71.00 78 CYS A CA 1
ATOM 620 C C . CYS A 1 78 ? 12.290 -0.883 2.400 1.00 71.00 78 CYS A C 1
ATOM 622 O O . CYS A 1 78 ? 11.288 -0.958 1.689 1.00 71.00 78 CYS A O 1
ATOM 624 N N . GLY A 1 79 ? 12.419 0.028 3.370 1.00 69.62 79 GLY A N 1
ATOM 625 C CA . GLY A 1 79 ? 11.443 1.090 3.649 1.00 69.62 79 GLY A CA 1
ATOM 626 C C . GLY A 1 79 ? 11.194 2.013 2.458 1.00 69.62 79 GLY A C 1
ATOM 627 O O . GLY A 1 79 ? 10.065 2.419 2.212 1.00 69.62 79 GLY A O 1
ATOM 628 N N . GLY A 1 80 ? 12.237 2.252 1.656 1.00 71.56 80 GLY A N 1
ATOM 629 C CA . GLY A 1 80 ? 12.172 3.091 0.461 1.00 71.56 80 GLY A CA 1
ATOM 630 C C . GLY A 1 80 ? 11.549 2.441 -0.770 1.00 71.56 80 GLY A C 1
ATOM 631 O O . GLY A 1 80 ? 11.456 3.123 -1.787 1.00 71.56 80 GLY A O 1
ATOM 632 N N . LEU A 1 81 ? 11.175 1.154 -0.697 1.00 80.94 81 LEU A N 1
ATOM 633 C CA . LEU A 1 81 ? 10.557 0.387 -1.786 1.00 80.94 81 LEU A CA 1
ATOM 634 C C . LEU A 1 81 ? 11.279 0.555 -3.138 1.00 80.94 81 LEU A C 1
ATOM 636 O O . LEU A 1 81 ? 10.654 0.778 -4.167 1.00 80.94 81 LEU A O 1
ATOM 640 N N . ASP A 1 82 ? 12.610 0.430 -3.134 1.00 73.44 82 ASP A N 1
ATOM 641 C CA . ASP A 1 82 ? 13.525 0.746 -4.251 1.00 73.44 82 ASP A CA 1
ATOM 642 C C . ASP A 1 82 ? 13.250 -0.016 -5.559 1.00 73.44 82 ASP A C 1
ATOM 644 O O . ASP A 1 82 ? 13.780 0.345 -6.605 1.00 73.44 82 ASP A O 1
ATOM 648 N N . PHE A 1 83 ? 12.446 -1.076 -5.492 1.00 78.31 83 PHE A N 1
ATOM 649 C CA . PHE A 1 83 ? 11.997 -1.884 -6.626 1.00 78.31 83 PHE A CA 1
ATOM 650 C C . PHE A 1 83 ? 10.735 -1.323 -7.315 1.00 78.31 83 PHE A C 1
ATOM 652 O O . PHE A 1 83 ? 10.282 -1.880 -8.315 1.00 78.31 83 PHE A O 1
ATOM 659 N N . LEU A 1 84 ? 10.133 -0.259 -6.775 1.00 78.50 84 LEU A N 1
ATOM 660 C CA . LEU A 1 84 ? 9.109 0.532 -7.456 1.00 78.50 84 LEU A CA 1
ATOM 661 C C . LEU A 1 84 ? 9.764 1.511 -8.443 1.00 78.50 84 LEU A C 1
ATOM 663 O O . LEU A 1 84 ? 10.905 1.922 -8.221 1.00 78.50 84 LEU A O 1
ATOM 667 N N . PRO A 1 85 ? 9.043 1.951 -9.494 1.00 69.06 85 PRO A N 1
ATOM 668 C CA . PRO A 1 85 ? 9.499 2.991 -10.417 1.00 69.06 85 PRO A CA 1
ATOM 669 C C . PRO A 1 85 ? 9.517 4.366 -9.723 1.00 69.06 85 PRO A C 1
ATOM 671 O O . PRO A 1 85 ? 8.711 5.250 -10.000 1.00 69.06 85 PRO A O 1
ATOM 674 N N . TYR A 1 86 ? 10.423 4.544 -8.765 1.00 60.91 86 TYR A N 1
ATOM 675 C CA . TYR A 1 86 ? 10.587 5.776 -8.008 1.00 60.91 86 TYR A CA 1
ATOM 676 C C . TYR A 1 86 ? 11.323 6.830 -8.841 1.00 60.91 86 TYR A C 1
ATOM 678 O O . TYR A 1 86 ? 12.421 6.592 -9.355 1.00 60.91 86 TYR A O 1
ATOM 686 N N . VAL A 1 87 ? 10.742 8.027 -8.927 1.00 58.66 87 VAL A N 1
ATOM 687 C CA . VAL A 1 87 ? 11.397 9.207 -9.498 1.00 58.66 87 VAL A CA 1
ATOM 688 C C . VAL A 1 87 ? 11.984 10.035 -8.349 1.00 58.66 87 VAL A C 1
ATOM 690 O O . VAL A 1 87 ? 11.219 10.476 -7.487 1.00 58.66 87 VAL A O 1
ATOM 693 N N . PRO A 1 88 ? 13.310 10.276 -8.314 1.00 56.88 88 PRO A N 1
ATOM 694 C CA . PRO A 1 88 ? 13.933 11.127 -7.303 1.00 56.88 88 PRO A CA 1
ATOM 695 C C . PRO A 1 88 ? 13.230 12.484 -7.171 1.00 56.88 88 PRO A C 1
ATOM 697 O O . PRO A 1 88 ? 13.013 13.168 -8.169 1.00 56.88 88 PRO A O 1
ATOM 700 N N . GLY A 1 89 ? 12.876 12.861 -5.939 1.00 58.53 89 GLY A N 1
ATOM 701 C CA . GLY A 1 89 ? 12.193 14.122 -5.625 1.00 58.53 89 GLY A CA 1
ATOM 702 C C . GLY A 1 89 ? 10.662 14.038 -5.571 1.00 58.53 89 GLY A C 1
ATOM 703 O O . GLY A 1 89 ? 10.022 15.035 -5.244 1.00 58.53 89 GLY A O 1
ATOM 704 N N . ARG A 1 90 ? 10.053 12.878 -5.860 1.00 68.69 90 ARG A N 1
ATOM 705 C CA . ARG A 1 90 ? 8.616 12.645 -5.627 1.00 68.69 90 ARG A CA 1
ATOM 706 C C . ARG A 1 90 ? 8.375 11.961 -4.283 1.00 68.69 90 ARG A C 1
ATOM 708 O O . ARG A 1 90 ? 9.192 11.172 -3.830 1.00 68.69 90 ARG A O 1
ATOM 715 N N . GLU A 1 91 ? 7.240 12.247 -3.653 1.00 78.00 91 GLU A N 1
ATOM 716 C CA . GLU A 1 91 ? 6.823 11.557 -2.431 1.00 78.00 91 GLU A CA 1
ATOM 717 C C . GLU A 1 91 ? 6.319 10.143 -2.773 1.00 78.00 91 GLU A C 1
ATOM 719 O O . GLU A 1 91 ? 5.565 9.964 -3.731 1.00 78.00 91 GLU A O 1
ATOM 724 N N . MET A 1 92 ? 6.723 9.145 -1.988 1.00 84.44 92 MET A N 1
ATOM 725 C CA . MET A 1 92 ? 6.181 7.786 -2.018 1.00 84.44 92 MET A CA 1
ATOM 726 C C . MET A 1 92 ? 5.947 7.339 -0.577 1.00 84.44 92 MET A C 1
ATOM 728 O O . MET A 1 92 ? 6.852 6.836 0.095 1.00 84.44 92 MET A O 1
ATOM 732 N N . LYS A 1 93 ? 4.717 7.547 -0.099 1.00 86.31 93 LYS A N 1
ATOM 733 C CA . LYS A 1 93 ? 4.296 7.162 1.252 1.00 86.31 93 LYS A CA 1
ATOM 734 C C . LYS A 1 93 ? 3.325 6.000 1.230 1.00 86.31 93 LYS A C 1
ATOM 736 O O . LYS A 1 93 ? 2.451 5.904 0.362 1.00 86.31 93 LYS A O 1
ATOM 741 N N . ILE A 1 94 ? 3.452 5.145 2.237 1.00 91.06 94 ILE A N 1
ATOM 742 C CA . ILE A 1 94 ? 2.449 4.133 2.552 1.00 91.06 94 ILE A CA 1
ATOM 743 C C . ILE A 1 94 ? 1.195 4.840 3.066 1.00 91.06 94 ILE A C 1
ATOM 745 O O . ILE A 1 94 ? 1.264 5.758 3.881 1.00 91.06 94 ILE A O 1
ATOM 749 N N . ARG A 1 95 ? 0.051 4.434 2.522 1.00 91.00 95 ARG A N 1
ATOM 750 C CA . ARG A 1 95 ? -1.276 4.988 2.794 1.00 91.00 95 ARG A CA 1
ATOM 751 C C . ARG A 1 95 ? -2.182 4.008 3.521 1.00 91.00 95 ARG A C 1
ATOM 753 O O . ARG A 1 95 ? -3.121 4.470 4.154 1.00 91.00 95 ARG A O 1
ATOM 760 N N . ASP A 1 96 ? -1.942 2.707 3.380 1.00 93.12 96 ASP A N 1
ATOM 761 C CA . ASP A 1 96 ? -2.666 1.649 4.086 1.00 93.12 96 ASP A CA 1
ATOM 762 C C . ASP A 1 96 ? -1.865 0.334 4.061 1.00 93.12 96 ASP A C 1
ATOM 764 O O . ASP A 1 96 ? -0.913 0.184 3.288 1.00 93.12 96 ASP A O 1
ATOM 768 N N . HIS A 1 97 ? -2.255 -0.641 4.878 1.00 92.75 97 HIS A N 1
ATOM 769 C CA . HIS A 1 97 ? -1.682 -1.984 4.889 1.00 92.75 97 HIS A CA 1
ATOM 770 C C . HIS A 1 97 ? -2.740 -3.037 5.221 1.00 92.75 97 HIS A C 1
ATOM 772 O O . HIS A 1 97 ? -3.649 -2.814 6.014 1.00 92.75 97 HIS A O 1
ATOM 778 N N . CYS A 1 98 ? -2.600 -4.227 4.645 1.00 92.81 98 CYS A N 1
ATOM 779 C CA . CYS A 1 98 ? -3.507 -5.331 4.915 1.00 92.81 98 CYS A CA 1
ATOM 780 C C . CYS A 1 98 ? -2.803 -6.670 4.705 1.00 92.81 98 CYS A C 1
ATOM 782 O O . CYS A 1 98 ? -2.384 -6.981 3.592 1.00 92.81 98 CYS A O 1
ATOM 784 N N . ASN A 1 99 ? -2.664 -7.459 5.778 1.00 89.50 99 ASN A N 1
ATOM 785 C CA . ASN A 1 99 ? -2.211 -8.857 5.739 1.00 89.50 99 ASN A CA 1
ATOM 786 C C . ASN A 1 99 ? -0.999 -9.101 4.810 1.00 89.50 99 ASN A C 1
ATOM 788 O O . ASN A 1 99 ? -1.005 -9.977 3.948 1.00 89.50 99 ASN A O 1
ATOM 792 N N . GLY A 1 100 ? 0.044 -8.287 4.992 1.00 89.44 100 GLY A N 1
ATOM 793 C CA . GLY A 1 100 ? 1.321 -8.386 4.278 1.00 89.44 100 GLY A CA 1
ATOM 794 C C . GLY A 1 100 ? 1.402 -7.666 2.940 1.00 89.44 100 GLY A C 1
ATOM 795 O O . GLY A 1 100 ? 2.467 -7.662 2.327 1.00 89.44 100 GLY A O 1
ATOM 796 N N . LEU A 1 101 ? 0.328 -7.005 2.519 1.00 93.38 101 LEU A N 1
ATOM 797 C CA . LEU A 1 101 ? 0.356 -6.025 1.441 1.00 93.38 101 LEU A CA 1
ATOM 798 C C . LEU A 1 101 ? 0.344 -4.604 2.010 1.00 93.38 101 LEU A C 1
ATOM 800 O O . LEU A 1 101 ? -0.225 -4.357 3.074 1.00 93.38 101 LEU A O 1
ATOM 804 N N . VAL A 1 102 ? 0.958 -3.671 1.289 1.00 94.25 102 VAL A N 1
ATOM 805 C CA . VAL A 1 102 ? 0.905 -2.233 1.570 1.00 94.25 102 VAL A CA 1
ATOM 806 C C . VAL A 1 102 ? 0.378 -1.491 0.348 1.00 94.25 102 VAL A C 1
ATOM 808 O O . VAL A 1 102 ? 0.668 -1.860 -0.791 1.00 94.25 102 VAL A O 1
ATOM 811 N N . LEU A 1 103 ? -0.421 -0.459 0.591 1.00 94.44 103 LEU A N 1
ATOM 812 C CA . LEU A 1 103 ? -0.904 0.469 -0.419 1.00 94.44 103 LEU A CA 1
ATOM 813 C C . LEU A 1 103 ? -0.033 1.719 -0.361 1.00 94.44 103 LEU A C 1
ATOM 815 O O . LEU A 1 103 ? 0.042 2.379 0.675 1.00 94.44 103 LEU A O 1
ATOM 819 N N . CYS A 1 104 ? 0.613 2.052 -1.467 1.00 91.50 104 CYS A N 1
ATOM 820 C CA . CYS A 1 104 ? 1.457 3.232 -1.604 1.00 91.50 104 CYS A CA 1
ATOM 821 C C . CYS A 1 104 ? 0.878 4.149 -2.671 1.00 91.50 104 CYS A C 1
ATOM 823 O O . CYS A 1 104 ? 0.203 3.691 -3.593 1.00 91.50 104 CYS A O 1
ATOM 825 N N . ARG A 1 105 ? 1.152 5.445 -2.557 1.00 85.25 105 ARG A N 1
ATOM 826 C CA . ARG A 1 105 ? 0.696 6.427 -3.537 1.00 85.25 105 ARG A CA 1
ATOM 827 C C . ARG A 1 105 ? 1.790 7.447 -3.820 1.00 85.25 105 ARG A C 1
ATOM 829 O O . ARG A 1 105 ? 2.329 8.021 -2.872 1.00 85.25 105 ARG A O 1
ATOM 836 N N . ASP A 1 106 ? 2.053 7.681 -5.104 1.00 80.44 106 ASP A N 1
ATOM 837 C CA . ASP A 1 106 ? 2.769 8.868 -5.581 1.00 80.44 106 ASP A CA 1
ATOM 838 C C . ASP A 1 106 ? 1.769 9.976 -5.981 1.00 80.44 106 ASP A C 1
ATOM 840 O O . ASP A 1 106 ? 0.566 9.863 -5.739 1.00 80.44 106 ASP A O 1
ATOM 844 N N . TYR A 1 107 ? 2.238 11.077 -6.570 1.00 71.38 107 TYR A N 1
ATOM 845 C CA . TYR A 1 107 ? 1.354 12.171 -6.997 1.00 71.38 107 TYR A CA 1
ATOM 846 C C . TYR A 1 107 ? 0.196 11.721 -7.910 1.00 71.38 107 TYR A C 1
ATOM 848 O O . TYR A 1 107 ? -0.916 12.239 -7.787 1.00 71.38 107 TYR A O 1
ATOM 856 N N . ASP A 1 108 ? 0.426 10.730 -8.768 1.00 76.00 108 ASP A N 1
ATOM 857 C CA . ASP A 1 108 ? -0.448 10.401 -9.890 1.00 76.00 108 ASP A CA 1
ATOM 858 C C . ASP A 1 108 ? -1.099 9.010 -9.757 1.00 76.00 108 ASP A C 1
ATOM 860 O O . ASP A 1 108 ? -2.234 8.820 -10.199 1.00 76.00 108 ASP A O 1
ATOM 864 N N . HIS A 1 109 ? -0.427 8.045 -9.117 1.00 84.75 109 HIS A N 1
ATOM 865 C CA . HIS A 1 109 ? -0.779 6.621 -9.160 1.00 84.75 109 HIS A CA 1
ATOM 866 C C . HIS A 1 109 ? -0.772 5.950 -7.785 1.00 84.75 109 HIS A C 1
ATOM 868 O O . HIS A 1 109 ? 0.017 6.284 -6.898 1.00 84.75 109 HIS A O 1
ATOM 874 N N . ASP A 1 110 ? -1.634 4.943 -7.640 1.00 90.75 110 ASP A N 1
ATOM 875 C CA . ASP A 1 110 ? -1.630 4.019 -6.506 1.00 90.75 110 ASP A CA 1
ATOM 876 C C . ASP A 1 110 ? -0.926 2.711 -6.867 1.00 90.75 110 ASP A C 1
ATOM 878 O O . ASP A 1 110 ? -1.064 2.188 -7.977 1.00 90.75 110 ASP A O 1
ATOM 882 N N . TYR A 1 111 ? -0.244 2.132 -5.886 1.00 92.56 111 TYR A N 1
ATOM 883 C CA . TYR A 1 111 ? 0.461 0.865 -6.005 1.00 92.56 111 TYR A CA 1
ATOM 884 C C . TYR A 1 111 ? 0.065 -0.046 -4.855 1.00 92.56 111 TYR A C 1
ATOM 886 O O . TYR A 1 111 ? 0.112 0.356 -3.694 1.00 92.56 111 TYR A O 1
ATOM 894 N N . VAL A 1 112 ? -0.265 -1.295 -5.167 1.00 94.50 112 VAL A N 1
ATOM 895 C CA . VAL A 1 112 ? -0.344 -2.353 -4.157 1.00 94.50 112 VAL A CA 1
ATOM 896 C C . VAL A 1 112 ? 0.945 -3.144 -4.215 1.00 94.50 112 VAL A C 1
ATOM 898 O O . VAL A 1 112 ? 1.352 -3.626 -5.272 1.00 94.50 112 VAL A O 1
ATOM 901 N N . VAL A 1 113 ? 1.604 -3.254 -3.071 1.00 92.56 113 VAL A N 1
ATOM 902 C CA . VAL A 1 113 ? 2.964 -3.761 -2.958 1.00 92.56 113 VAL A CA 1
ATOM 903 C C . VAL A 1 113 ? 2.991 -4.893 -1.948 1.00 92.56 113 VAL A C 1
ATOM 905 O O . VAL A 1 113 ? 2.380 -4.809 -0.887 1.00 92.56 113 VAL A O 1
ATOM 908 N N . ASN A 1 114 ? 3.730 -5.949 -2.265 1.00 91.12 114 ASN A N 1
ATOM 909 C CA . ASN A 1 114 ? 4.183 -6.952 -1.318 1.00 91.12 114 ASN A CA 1
ATOM 910 C C . ASN A 1 114 ? 5.679 -6.717 -1.037 1.00 91.12 114 ASN A C 1
ATOM 912 O O . ASN A 1 114 ? 6.525 -7.177 -1.815 1.00 91.12 114 ASN A O 1
ATOM 916 N N . PRO A 1 115 ? 6.025 -6.020 0.063 1.00 88.56 115 PRO A N 1
ATOM 917 C CA . PRO A 1 115 ? 7.413 -5.728 0.403 1.00 88.56 115 PRO A CA 1
ATOM 918 C C . PRO A 1 115 ? 8.259 -6.977 0.667 1.00 88.56 115 PRO A C 1
ATOM 920 O O . PRO A 1 115 ? 9.458 -6.960 0.406 1.00 88.56 115 PRO A O 1
ATOM 923 N N . ALA A 1 116 ? 7.658 -8.069 1.157 1.00 83.62 116 ALA A N 1
ATOM 924 C CA . ALA A 1 116 ? 8.386 -9.302 1.463 1.00 83.62 116 ALA A CA 1
ATOM 925 C C . ALA A 1 116 ? 8.858 -10.024 0.196 1.00 83.62 116 ALA A C 1
ATOM 927 O O . ALA A 1 116 ? 9.952 -10.580 0.173 1.00 83.62 116 ALA A O 1
ATOM 928 N N . THR A 1 117 ? 8.054 -9.990 -0.869 1.00 81.06 117 THR A N 1
ATOM 929 C CA . THR A 1 117 ? 8.401 -10.622 -2.150 1.00 81.06 117 THR A CA 1
ATOM 930 C C . THR A 1 117 ? 8.940 -9.640 -3.187 1.00 81.06 117 THR A C 1
ATOM 932 O O . THR A 1 117 ? 9.207 -10.062 -4.306 1.00 81.06 117 THR A O 1
ATOM 935 N N . GLN A 1 118 ? 9.039 -8.345 -2.858 1.00 84.94 118 GLN A N 1
ATOM 936 C CA . GLN A 1 118 ? 9.411 -7.261 -3.783 1.00 84.94 118 GLN A CA 1
ATOM 937 C C . GLN A 1 118 ? 8.554 -7.228 -5.059 1.00 84.94 118 GLN A C 1
ATOM 939 O O . GLN A 1 118 ? 9.020 -6.905 -6.148 1.00 84.94 118 GLN A O 1
ATOM 944 N N . ARG A 1 119 ? 7.277 -7.599 -4.932 1.00 84.81 119 ARG A N 1
ATOM 945 C CA . ARG A 1 119 ? 6.319 -7.589 -6.044 1.00 84.81 119 ARG A CA 1
ATOM 946 C C . ARG A 1 119 ? 5.327 -6.473 -5.838 1.00 84.81 119 ARG A C 1
ATOM 948 O O . ARG A 1 119 ? 5.013 -6.121 -4.706 1.00 84.81 119 ARG A O 1
ATOM 955 N N . TRP A 1 120 ? 4.818 -5.937 -6.927 1.00 90.12 120 TRP A N 1
ATOM 956 C CA . TRP A 1 120 ? 3.887 -4.829 -6.883 1.00 90.12 120 TRP A CA 1
ATOM 957 C C . TRP A 1 120 ? 3.009 -4.824 -8.124 1.00 90.12 120 TRP A C 1
ATOM 959 O O . TRP A 1 120 ? 3.293 -5.505 -9.111 1.00 90.12 120 TRP A O 1
ATOM 969 N N . ALA A 1 121 ? 1.932 -4.055 -8.059 1.00 90.06 121 ALA A N 1
ATOM 970 C CA . ALA A 1 121 ? 1.129 -3.719 -9.214 1.00 90.06 121 ALA A CA 1
ATOM 971 C C . ALA A 1 121 ? 0.605 -2.286 -9.083 1.00 90.06 121 ALA A C 1
ATOM 973 O O . ALA A 1 121 ? 0.112 -1.886 -8.026 1.00 90.06 121 ALA A O 1
ATOM 974 N N . ARG A 1 122 ? 0.724 -1.521 -10.170 1.00 90.19 122 ARG A N 1
ATOM 975 C CA . ARG A 1 122 ? 0.114 -0.195 -10.300 1.00 90.19 122 ARG A CA 1
ATOM 976 C C . ARG A 1 122 ? -1.372 -0.365 -10.582 1.00 90.19 122 ARG A C 1
ATOM 978 O O . ARG A 1 122 ? -1.748 -1.152 -11.452 1.00 90.19 122 ARG A O 1
ATOM 985 N N . LEU A 1 123 ? -2.204 0.344 -9.831 1.00 92.38 123 LEU A N 1
ATOM 986 C CA . LEU A 1 123 ? -3.641 0.371 -10.070 1.00 92.38 123 LEU A CA 1
ATOM 987 C C . LEU A 1 123 ? -3.948 1.259 -11.288 1.00 92.38 123 LEU A C 1
ATOM 989 O O . LEU A 1 123 ? -3.228 2.237 -11.516 1.00 92.38 123 LEU A O 1
ATOM 993 N N . PRO A 1 124 ? -5.015 0.967 -12.056 1.00 91.56 124 PRO A N 1
ATOM 994 C CA . PRO A 1 124 ? -5.520 1.894 -13.063 1.00 91.56 124 PRO A CA 1
ATOM 995 C C . PRO A 1 124 ? -5.889 3.238 -12.428 1.00 91.56 124 PRO A C 1
ATOM 997 O O . PRO A 1 124 ? -6.222 3.286 -11.238 1.00 91.56 124 PRO A O 1
ATOM 1000 N N . GLN A 1 125 ? -5.895 4.310 -13.225 1.00 90.12 125 GLN A N 1
ATOM 1001 C CA . GLN A 1 125 ? -6.269 5.642 -12.750 1.00 90.12 125 GLN A CA 1
ATOM 1002 C C . GLN A 1 125 ? -7.601 5.606 -11.987 1.00 90.12 125 GLN A C 1
ATOM 1004 O O . GLN A 1 125 ? -8.553 4.930 -12.390 1.00 90.12 125 GLN A O 1
ATOM 1009 N N . ARG A 1 126 ? -7.662 6.327 -10.860 1.00 91.31 126 ARG A N 1
ATOM 1010 C CA . ARG A 1 126 ? -8.873 6.372 -10.039 1.00 91.31 126 ARG A CA 1
ATOM 1011 C C . ARG A 1 126 ? -10.040 6.945 -10.850 1.00 91.31 126 ARG A C 1
ATOM 1013 O O . ARG A 1 126 ? -9.898 8.038 -11.403 1.00 91.31 126 ARG A O 1
ATOM 1020 N N . PRO A 1 127 ? -11.202 6.274 -10.881 1.00 92.25 127 PRO A N 1
ATOM 1021 C CA . PRO A 1 127 ? -12.401 6.854 -11.464 1.00 92.25 127 PRO A CA 1
ATOM 1022 C C . PRO A 1 127 ? -12.853 8.076 -10.646 1.00 92.25 127 PRO A C 1
ATOM 1024 O O . PRO A 1 127 ? -12.736 8.068 -9.415 1.00 92.25 127 PRO A O 1
ATOM 1027 N N . PRO A 1 128 ? -13.411 9.116 -11.292 1.00 87.81 128 PRO A N 1
ATOM 1028 C CA . PRO A 1 128 ? -13.901 10.292 -10.587 1.00 87.81 128 PRO A CA 1
ATOM 1029 C C . PRO A 1 128 ? -15.004 9.911 -9.596 1.00 87.81 128 PRO A C 1
ATOM 1031 O O . PRO A 1 128 ? -15.800 8.998 -9.829 1.00 87.81 128 PRO A O 1
ATOM 1034 N N . THR A 1 129 ? -15.062 10.620 -8.471 1.00 85.12 129 THR A N 1
ATOM 1035 C CA . THR A 1 129 ? -16.141 10.444 -7.495 1.00 85.12 129 THR A CA 1
ATOM 1036 C C . THR A 1 129 ? -17.503 10.775 -8.110 1.00 85.12 129 THR A C 1
ATOM 1038 O O . THR A 1 129 ? -17.627 11.677 -8.934 1.00 85.12 129 THR A O 1
ATOM 1041 N N . HIS A 1 130 ? -18.539 10.040 -7.696 1.00 85.94 130 HIS A N 1
ATOM 1042 C CA . HIS A 1 130 ? -19.924 10.326 -8.080 1.00 85.94 130 HIS A CA 1
ATOM 1043 C C . HIS A 1 130 ? -20.509 11.532 -7.323 1.00 85.94 130 HIS A C 1
ATOM 1045 O O . HIS A 1 130 ? -21.568 12.017 -7.702 1.00 85.94 130 HIS A O 1
ATOM 1051 N N . LEU A 1 131 ? -19.828 11.994 -6.266 1.00 87.81 131 LEU A N 1
ATOM 1052 C CA . LEU A 1 131 ? -20.162 13.188 -5.489 1.00 87.81 131 LEU A CA 1
ATOM 1053 C C . LEU A 1 131 ? -19.199 14.317 -5.889 1.00 87.81 131 LEU A C 1
ATOM 1055 O O . LEU A 1 131 ? -18.051 14.300 -5.438 1.00 87.81 131 LEU A O 1
ATOM 1059 N N . PRO A 1 132 ? -19.606 15.269 -6.749 1.00 84.88 132 PRO A N 1
ATOM 1060 C CA . PRO A 1 132 ? -18.728 16.338 -7.219 1.00 84.88 132 PRO A CA 1
ATOM 1061 C C . PRO A 1 132 ? -18.084 17.108 -6.061 1.00 84.88 132 PRO A C 1
ATOM 1063 O O . PRO A 1 132 ? -18.736 17.435 -5.075 1.00 84.88 132 PRO A O 1
ATOM 1066 N N . GLY A 1 133 ? -16.781 17.372 -6.167 1.00 81.19 133 GLY A N 1
ATOM 1067 C CA . GLY A 1 133 ? -16.011 18.097 -5.151 1.00 81.19 133 GLY A CA 1
ATOM 1068 C C . GLY A 1 133 ? -15.495 17.248 -3.983 1.00 81.19 133 GLY A C 1
ATOM 1069 O O . GLY A 1 133 ? -14.497 17.639 -3.377 1.00 81.19 133 GLY A O 1
ATOM 1070 N N . PHE A 1 134 ? -16.078 16.072 -3.715 1.00 85.31 134 PHE A N 1
ATOM 1071 C CA . PHE A 1 134 ? -15.620 15.178 -2.644 1.00 85.31 134 PHE A CA 1
ATOM 1072 C C . PHE A 1 134 ? -14.225 14.606 -2.922 1.00 85.31 134 PHE A C 1
ATOM 1074 O O . PHE A 1 134 ? -13.831 14.385 -4.069 1.00 85.31 134 PHE A O 1
ATOM 1081 N N . ASP A 1 135 ? -13.490 14.323 -1.849 1.00 82.44 135 ASP A N 1
ATOM 1082 C CA . ASP A 1 135 ? -12.229 13.586 -1.908 1.00 82.44 135 ASP A CA 1
ATOM 1083 C C . ASP A 1 135 ? -12.467 12.078 -1.930 1.00 82.44 135 ASP A C 1
ATOM 1085 O O . ASP A 1 135 ? -13.543 11.605 -1.578 1.00 82.44 135 ASP A O 1
ATOM 1089 N N . GLN A 1 136 ? -11.463 11.304 -2.342 1.00 86.56 136 GLN A N 1
ATOM 1090 C CA . GLN A 1 136 ? -11.495 9.845 -2.256 1.00 86.56 136 GLN A CA 1
ATOM 1091 C C . GLN A 1 136 ? -10.261 9.325 -1.532 1.00 86.56 136 GLN A C 1
ATOM 1093 O O . GLN A 1 136 ? -9.126 9.557 -1.962 1.00 86.56 136 GLN A O 1
ATOM 1098 N N . THR A 1 137 ? -10.491 8.531 -0.494 1.00 88.44 137 THR A N 1
ATOM 1099 C CA . THR A 1 137 ? -9.432 7.810 0.213 1.00 88.44 137 THR A CA 1
ATOM 1100 C C . THR A 1 137 ? -9.466 6.338 -0.174 1.00 88.44 137 THR A C 1
ATOM 1102 O O . THR A 1 137 ? -10.540 5.750 -0.268 1.00 88.44 137 THR A O 1
ATOM 1105 N N . ALA A 1 138 ? -8.293 5.761 -0.435 1.00 92.56 138 ALA A N 1
ATOM 1106 C CA . ALA A 1 138 ? -8.156 4.365 -0.832 1.00 92.56 138 ALA A CA 1
ATOM 1107 C C . ALA A 1 138 ? -7.819 3.484 0.376 1.00 92.56 138 ALA A C 1
ATOM 1109 O O . ALA A 1 138 ? -6.947 3.855 1.161 1.00 92.56 138 ALA A O 1
ATOM 1110 N N . TYR A 1 139 ? -8.474 2.328 0.472 1.00 94.06 139 TYR A N 1
ATOM 1111 C CA . TYR A 1 139 ? -8.282 1.339 1.533 1.00 94.06 139 TYR A CA 1
ATOM 1112 C C . TYR A 1 139 ? -8.104 -0.063 0.959 1.00 94.06 139 TYR A C 1
ATOM 1114 O O . TYR A 1 139 ? -8.804 -0.442 0.018 1.00 94.06 139 TYR A O 1
ATOM 1122 N N . LEU A 1 140 ? -7.175 -0.830 1.520 1.00 95.00 140 LEU A N 1
ATOM 1123 C CA . LEU A 1 140 ? -6.792 -2.152 1.041 1.00 95.00 140 LEU A CA 1
ATOM 1124 C C . LEU A 1 140 ? -7.503 -3.251 1.839 1.00 95.00 140 LEU A C 1
ATOM 1126 O O . LEU A 1 140 ? -7.405 -3.322 3.062 1.00 95.00 140 LEU A O 1
ATOM 1130 N N . ALA A 1 141 ? -8.167 -4.163 1.132 1.00 95.19 141 ALA A N 1
ATOM 1131 C CA . ALA A 1 141 ? -8.757 -5.365 1.703 1.00 95.19 141 ALA A CA 1
ATOM 1132 C C . ALA A 1 141 ? -8.096 -6.599 1.087 1.00 95.19 141 ALA A C 1
ATOM 1134 O O . ALA A 1 141 ? -8.159 -6.831 -0.123 1.00 95.19 141 ALA A O 1
ATOM 1135 N N . PHE A 1 142 ? -7.444 -7.398 1.925 1.00 92.56 142 PHE A N 1
ATOM 1136 C CA . PHE A 1 142 ? -6.762 -8.604 1.492 1.00 92.56 142 PHE A CA 1
ATOM 1137 C C . PHE A 1 142 ? -6.756 -9.649 2.600 1.00 92.56 142 PHE A C 1
ATOM 1139 O O . PHE A 1 142 ? -6.361 -9.378 3.733 1.00 92.56 142 PHE A O 1
ATOM 1146 N N . ASP A 1 143 ? -7.162 -10.866 2.261 1.00 87.88 143 ASP A N 1
ATOM 1147 C CA . ASP A 1 143 ? -7.025 -12.017 3.138 1.00 87.88 143 ASP A CA 1
ATOM 1148 C C . ASP A 1 143 ? -6.450 -13.185 2.342 1.00 87.88 143 ASP A C 1
ATOM 1150 O O . ASP A 1 143 ? -7.204 -13.870 1.640 1.00 87.88 143 ASP A O 1
ATOM 1154 N N . PRO A 1 144 ? -5.133 -13.436 2.443 1.00 81.06 144 PRO A N 1
ATOM 1155 C CA . PRO A 1 144 ? -4.510 -14.529 1.717 1.00 81.06 144 PRO A CA 1
ATOM 1156 C C . PRO A 1 144 ? -5.059 -15.891 2.150 1.00 81.06 144 PRO A C 1
ATOM 1158 O O . PRO A 1 144 ? -4.924 -16.842 1.389 1.00 81.06 144 PRO A O 1
ATOM 1161 N N . ALA A 1 145 ? -5.694 -16.013 3.325 1.00 75.56 145 ALA A N 1
ATOM 1162 C CA . ALA A 1 145 ? -6.338 -17.256 3.733 1.00 75.56 145 ALA A CA 1
ATOM 1163 C C . ALA A 1 145 ? -7.640 -17.524 2.952 1.00 75.56 145 ALA A C 1
ATOM 1165 O O . ALA A 1 145 ? -8.024 -18.680 2.775 1.00 75.56 145 ALA A O 1
ATOM 1166 N N . VAL A 1 146 ? -8.300 -16.472 2.455 1.00 81.12 146 VAL A N 1
ATOM 1167 C CA . VAL A 1 146 ? -9.571 -16.551 1.719 1.00 81.12 146 VAL A CA 1
ATOM 1168 C C . VAL A 1 146 ? -9.337 -16.537 0.207 1.00 81.12 146 VAL A C 1
ATOM 1170 O O . VAL A 1 146 ? -9.838 -17.407 -0.507 1.00 81.12 146 VAL A O 1
ATOM 1173 N N . SER A 1 147 ? -8.555 -15.579 -0.294 1.00 82.44 147 SER A N 1
ATOM 1174 C CA . SER A 1 147 ? -8.349 -15.342 -1.725 1.00 82.44 147 SER A CA 1
ATOM 1175 C C . SER A 1 147 ? -6.923 -14.855 -2.005 1.00 82.44 147 SER A C 1
ATOM 1177 O O . SER A 1 147 ? -6.406 -14.030 -1.254 1.00 82.44 147 SER A O 1
ATOM 1179 N N . PRO A 1 148 ? -6.279 -15.287 -3.107 1.00 81.50 148 PRO A N 1
ATOM 1180 C CA . PRO A 1 148 ? -5.009 -14.700 -3.539 1.00 81.50 148 PRO A CA 1
ATOM 1181 C C . PRO A 1 148 ? -5.181 -13.289 -4.130 1.00 81.50 148 PRO A C 1
ATOM 1183 O O . PRO A 1 148 ? -4.190 -12.606 -4.384 1.00 81.50 148 PRO A O 1
ATOM 1186 N N . HIS A 1 149 ? -6.421 -12.846 -4.354 1.00 89.00 149 HIS A N 1
ATOM 1187 C CA . HIS A 1 149 ? -6.742 -11.534 -4.901 1.00 89.00 149 HIS A CA 1
ATOM 1188 C C . HIS A 1 149 ? -7.061 -10.533 -3.795 1.00 89.00 149 HIS A C 1
ATOM 1190 O O . HIS A 1 149 ? -7.725 -10.862 -2.813 1.00 89.00 149 HIS A O 1
ATOM 1196 N N . TYR A 1 150 ? -6.606 -9.301 -3.993 1.00 93.81 150 TYR A N 1
ATOM 1197 C CA . TYR A 1 150 ? -6.895 -8.164 -3.131 1.00 93.81 150 TYR A CA 1
ATOM 1198 C C . TYR A 1 150 ? -7.916 -7.250 -3.803 1.00 93.81 150 TYR A C 1
ATOM 1200 O O . TYR A 1 150 ? -8.046 -7.223 -5.032 1.00 93.81 150 TYR A O 1
ATOM 1208 N N . GLU A 1 151 ? -8.599 -6.463 -2.985 1.00 96.12 151 GLU A N 1
ATOM 1209 C CA . GLU A 1 151 ? -9.488 -5.400 -3.428 1.00 96.12 151 GLU A CA 1
ATOM 1210 C C . GLU A 1 151 ? -9.039 -4.057 -2.838 1.00 96.12 151 GLU A C 1
ATOM 1212 O O . GLU A 1 151 ? -8.509 -4.001 -1.726 1.00 96.12 151 GLU A O 1
ATOM 1217 N N . VAL A 1 152 ? -9.253 -2.967 -3.577 1.00 96.69 152 VAL A N 1
ATOM 1218 C CA . VAL A 1 152 ? -9.000 -1.597 -3.105 1.00 96.69 152 VAL A CA 1
ATOM 1219 C C . VAL A 1 152 ? -10.282 -0.786 -3.206 1.00 96.69 152 VAL A C 1
ATOM 1221 O O . VAL A 1 152 ? -10.880 -0.690 -4.275 1.00 96.69 152 VAL A O 1
ATOM 1224 N N . TYR A 1 153 ? -10.696 -0.194 -2.092 1.00 95.56 153 TYR A N 1
ATOM 1225 C CA . TYR A 1 153 ? -11.944 0.549 -1.950 1.00 95.56 153 TYR A CA 1
ATOM 1226 C C . TYR A 1 153 ? -11.664 2.052 -1.945 1.00 95.56 153 TYR A C 1
ATOM 1228 O O . TYR A 1 153 ? -10.904 2.529 -1.106 1.00 95.56 153 TYR A O 1
ATOM 1236 N N . LEU A 1 154 ? -12.288 2.802 -2.858 1.00 93.94 154 LEU A N 1
ATOM 1237 C CA . LEU A 1 154 ? -12.276 4.267 -2.859 1.00 93.94 154 LEU A CA 1
ATOM 1238 C C . LEU A 1 154 ? -13.518 4.794 -2.150 1.00 93.94 154 LEU A C 1
ATOM 1240 O O . LEU A 1 154 ? -14.637 4.671 -2.658 1.00 93.94 154 LEU A O 1
ATOM 1244 N N . ILE A 1 155 ? -13.301 5.419 -0.998 1.00 90.50 155 ILE A N 1
ATOM 1245 C CA . ILE A 1 155 ? -14.366 5.924 -0.135 1.00 90.50 155 ILE A CA 1
ATOM 1246 C C . ILE A 1 155 ? -14.426 7.446 -0.239 1.00 90.50 155 ILE A C 1
ATOM 1248 O O . ILE A 1 155 ? -13.414 8.105 0.034 1.00 90.50 155 ILE A O 1
ATOM 1252 N N . PRO A 1 156 ? -15.578 8.011 -0.644 1.00 89.19 156 PRO A N 1
ATOM 1253 C CA . PRO A 1 156 ? -15.778 9.451 -0.676 1.00 89.19 156 PRO A CA 1
ATOM 1254 C C . PRO A 1 156 ? -15.660 10.097 0.709 1.00 89.19 156 PRO A C 1
ATOM 1256 O O . PRO A 1 156 ? -16.174 9.573 1.695 1.00 89.19 156 PRO A O 1
ATOM 1259 N N . ARG A 1 157 ? -15.023 11.266 0.772 1.00 85.31 157 ARG A N 1
ATOM 1260 C CA . ARG A 1 157 ? -14.841 12.074 1.983 1.00 85.31 157 ARG A CA 1
ATOM 1261 C C . ARG A 1 157 ? -15.315 13.501 1.748 1.00 85.31 157 ARG A C 1
ATOM 1263 O O . ARG A 1 157 ? -15.095 14.053 0.666 1.00 85.31 157 ARG A O 1
ATOM 1270 N N . VAL A 1 158 ? -15.921 14.104 2.769 1.00 84.88 158 VAL A N 1
ATOM 1271 C CA . VAL A 1 158 ? -16.277 15.526 2.744 1.00 84.88 158 VAL A CA 1
ATOM 1272 C C . VAL A 1 158 ? -14.973 16.335 2.794 1.00 84.88 158 VAL A C 1
ATOM 1274 O O . VAL A 1 158 ? -14.189 16.139 3.727 1.00 84.88 158 VAL A O 1
ATOM 1277 N N . PRO A 1 159 ? -14.697 17.217 1.817 1.00 79.19 159 PRO A N 1
ATOM 1278 C CA . PRO A 1 159 ? -13.425 17.920 1.746 1.00 79.19 159 PRO A CA 1
ATOM 1279 C C . PRO A 1 159 ? -13.298 18.941 2.881 1.00 79.19 159 PRO A C 1
ATOM 1281 O O . PRO A 1 159 ? -14.267 19.589 3.288 1.00 79.19 159 PRO A O 1
ATOM 1284 N N . PHE A 1 160 ? -12.076 19.121 3.382 1.00 70.25 160 PHE A N 1
ATOM 1285 C CA . PHE A 1 160 ? -11.797 20.180 4.347 1.00 70.25 160 PHE A CA 1
ATOM 1286 C C . PHE A 1 160 ? -11.978 21.553 3.683 1.00 70.25 160 PHE A C 1
ATOM 1288 O O . PHE A 1 160 ? -11.468 21.794 2.591 1.00 70.25 160 PHE A O 1
ATOM 1295 N N . GLY A 1 161 ? -12.696 22.462 4.347 1.00 69.00 161 GLY A N 1
ATOM 1296 C CA . GLY A 1 161 ? -12.991 23.784 3.788 1.00 69.00 161 GLY A CA 1
ATOM 1297 C C . GLY A 1 161 ? -14.163 23.813 2.803 1.00 69.00 161 GLY A C 1
ATOM 1298 O O . GLY A 1 161 ? -14.333 24.821 2.131 1.00 69.00 161 GLY A O 1
ATOM 1299 N N . ALA A 1 162 ? -15.011 22.776 2.760 1.00 69.88 162 ALA A N 1
ATOM 1300 C CA . ALA A 1 162 ? -16.190 22.708 1.881 1.00 69.88 162 ALA A CA 1
ATOM 1301 C C . ALA A 1 162 ? -17.169 23.900 1.972 1.00 69.88 162 ALA A C 1
ATOM 1303 O O . ALA A 1 162 ? -18.011 24.069 1.091 1.00 69.88 162 ALA A O 1
ATOM 1304 N N . LEU A 1 163 ? -17.077 24.703 3.038 1.00 66.44 163 LEU A N 1
ATOM 1305 C CA . LEU A 1 163 ? -17.949 25.843 3.337 1.00 66.44 163 LEU A CA 1
ATOM 1306 C C . LEU A 1 163 ? -17.354 27.205 2.948 1.00 66.44 163 LEU A C 1
ATOM 1308 O O . LEU A 1 163 ? -18.065 28.206 2.975 1.00 66.44 163 LEU A O 1
ATOM 1312 N N . GLU A 1 164 ? -16.064 27.268 2.616 1.00 64.69 164 GLU A N 1
ATOM 1313 C CA . GLU A 1 164 ? -15.357 28.515 2.321 1.00 64.69 164 GLU A CA 1
ATOM 1314 C C . GLU A 1 164 ? -14.779 28.465 0.899 1.00 64.69 164 GLU A C 1
ATOM 1316 O O . GLU A 1 164 ? -14.237 27.446 0.476 1.00 64.69 164 GLU A O 1
ATOM 1321 N N . ASP A 1 165 ? -14.846 29.574 0.154 1.00 53.12 165 ASP A N 1
ATOM 1322 C CA . ASP A 1 165 ? -14.103 29.721 -1.105 1.00 53.12 165 ASP A CA 1
ATOM 1323 C C . ASP A 1 165 ? -12.614 29.927 -0.776 1.00 53.12 165 ASP A C 1
ATOM 1325 O O . ASP A 1 165 ? -12.094 31.043 -0.783 1.00 53.12 165 ASP A O 1
ATOM 1329 N N . ARG A 1 166 ? -11.921 28.842 -0.421 1.00 53.34 166 ARG A N 1
ATOM 1330 C CA . ARG A 1 166 ? -10.463 28.841 -0.285 1.00 53.34 166 ARG A CA 1
ATOM 1331 C C . ARG A 1 166 ? -9.835 28.381 -1.591 1.00 53.34 166 ARG A C 1
ATOM 1333 O O . ARG A 1 166 ? -9.988 27.225 -1.986 1.00 53.34 166 ARG A O 1
ATOM 1340 N N . GLU A 1 167 ? -9.083 29.275 -2.225 1.00 45.38 167 GLU A N 1
ATOM 1341 C CA . GLU A 1 167 ? -8.149 28.910 -3.287 1.00 45.38 167 GLU A CA 1
ATOM 1342 C C . GLU A 1 167 ? -6.875 28.341 -2.650 1.00 45.38 167 GLU A C 1
ATOM 1344 O O . GLU A 1 167 ? -5.974 29.065 -2.231 1.00 45.38 167 GLU A O 1
ATOM 1349 N N . TRP A 1 168 ? -6.799 27.013 -2.551 1.00 46.69 168 TRP A N 1
ATOM 1350 C CA . TRP A 1 168 ? -5.497 26.341 -2.522 1.00 46.69 168 TRP A CA 1
ATOM 1351 C C . TRP A 1 168 ? -4.962 26.350 -3.961 1.00 46.69 168 TRP A C 1
ATOM 1353 O O . TRP A 1 168 ? -5.797 26.238 -4.862 1.00 46.69 168 TRP A O 1
ATOM 1363 N N . PRO A 1 169 ? -3.642 26.435 -4.226 1.00 41.12 169 PRO A N 1
ATOM 1364 C CA . PRO A 1 169 ? -3.087 26.706 -5.560 1.00 41.12 169 PRO A CA 1
ATOM 1365 C C . PRO A 1 169 ? -3.573 25.858 -6.754 1.00 41.12 169 PRO A C 1
ATOM 1367 O O . PRO A 1 169 ? -3.214 26.196 -7.872 1.00 41.12 169 PRO A O 1
ATOM 1370 N N . PHE A 1 170 ? -4.407 24.821 -6.585 1.00 43.12 170 PHE A N 1
ATOM 1371 C CA . PHE A 1 170 ? -4.968 24.028 -7.687 1.00 43.12 170 PHE A CA 1
ATOM 1372 C C . PHE A 1 170 ? -6.402 23.484 -7.472 1.00 43.12 170 PHE A C 1
ATOM 1374 O O . PHE A 1 170 ? -6.800 22.572 -8.197 1.00 43.12 170 PHE A O 1
ATOM 1381 N N . ARG A 1 171 ? -7.207 23.965 -6.502 1.00 52.97 171 ARG A N 1
ATOM 1382 C CA . ARG A 1 171 ? -8.565 23.402 -6.293 1.00 52.97 171 ARG A CA 1
ATOM 1383 C C . ARG A 1 171 ? -9.563 24.363 -5.645 1.00 52.97 171 ARG A C 1
ATOM 1385 O O . ARG A 1 171 ? -9.302 24.897 -4.572 1.00 52.97 171 ARG A O 1
ATOM 1392 N N . LYS A 1 172 ? -10.748 24.491 -6.256 1.00 53.88 172 LYS A N 1
ATOM 1393 C CA . LYS A 1 172 ? -11.927 25.096 -5.621 1.00 53.88 172 LYS A CA 1
ATOM 1394 C C . LYS A 1 172 ? -12.547 24.065 -4.674 1.00 53.88 172 LYS A C 1
ATOM 1396 O O . LYS A 1 172 ? -12.874 22.962 -5.104 1.00 53.88 172 LYS A O 1
ATOM 1401 N N . THR A 1 173 ? -12.632 24.394 -3.389 1.00 63.16 173 THR A N 1
ATOM 1402 C CA . THR A 1 173 ? -13.045 23.461 -2.320 1.00 63.16 173 THR A CA 1
ATOM 1403 C C . THR A 1 173 ? -14.515 23.585 -1.933 1.00 63.16 173 THR A C 1
ATOM 1405 O O . THR A 1 173 ? -15.049 22.662 -1.324 1.00 63.16 173 THR A O 1
ATOM 1408 N N . LYS A 1 174 ? -15.189 24.674 -2.319 1.00 76.62 174 LYS A N 1
ATOM 1409 C CA . LYS A 1 174 ? -16.596 24.911 -1.990 1.00 76.62 174 LYS A CA 1
ATOM 1410 C C . LYS A 1 174 ? -17.521 23.914 -2.695 1.00 76.62 174 LYS A C 1
ATOM 1412 O O . LYS A 1 174 ? -17.504 23.815 -3.923 1.00 76.62 174 LYS A O 1
ATOM 1417 N N . LEU A 1 175 ? -18.330 23.206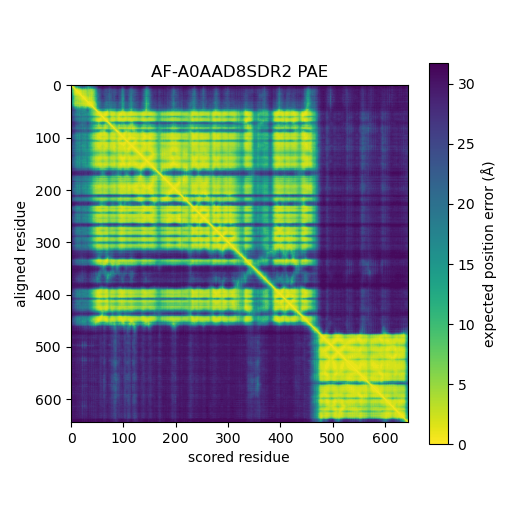 -1.909 1.00 82.50 175 LEU A N 1
ATOM 1418 C CA . LEU A 1 175 ? -19.371 22.310 -2.417 1.00 82.50 175 LEU A CA 1
ATOM 1419 C C . LEU A 1 175 ? -20.624 23.095 -2.833 1.00 82.50 175 LEU A C 1
ATOM 1421 O O . LEU A 1 175 ? -20.870 24.197 -2.347 1.00 82.50 175 LEU A O 1
ATOM 1425 N N . GLU A 1 176 ? -21.421 22.511 -3.728 1.00 85.00 176 GLU A N 1
ATOM 1426 C CA . GLU A 1 176 ? -22.750 23.029 -4.068 1.00 85.00 176 GLU A CA 1
ATOM 1427 C C . GLU A 1 176 ? -23.686 22.982 -2.852 1.00 85.00 176 GLU A C 1
ATOM 1429 O O . GLU A 1 176 ? -23.643 22.030 -2.069 1.00 85.00 176 GLU A O 1
ATOM 1434 N N . ASP A 1 177 ? -24.573 23.972 -2.721 1.00 84.38 177 ASP A N 1
ATOM 1435 C CA . ASP A 1 177 ? -25.479 24.089 -1.568 1.00 84.38 177 ASP A CA 1
ATOM 1436 C C . ASP A 1 177 ? -26.384 22.850 -1.406 1.00 84.38 177 ASP A C 1
ATOM 1438 O O . ASP A 1 177 ? -26.633 22.398 -0.291 1.00 84.38 177 ASP A O 1
ATOM 1442 N N . SER A 1 178 ? -26.785 22.222 -2.517 1.00 87.50 178 SER A N 1
ATOM 1443 C CA . SER A 1 178 ? -27.552 20.967 -2.528 1.00 87.50 178 SER A CA 1
ATOM 1444 C C . SER A 1 178 ? -26.812 19.798 -1.864 1.00 87.50 178 SER A C 1
ATOM 1446 O O . SER A 1 178 ? -27.432 18.961 -1.209 1.00 87.50 178 SER A O 1
ATOM 1448 N N . LEU A 1 179 ? -25.484 19.734 -2.008 1.00 87.38 179 LEU A N 1
ATOM 1449 C CA . LEU A 1 179 ? -24.653 18.702 -1.389 1.00 87.38 179 LEU A CA 1
ATOM 1450 C C . LEU A 1 179 ? -24.445 18.968 0.101 1.00 87.38 179 LEU A C 1
ATOM 1452 O O . LEU A 1 179 ? -24.277 18.015 0.853 1.00 87.38 179 LEU A O 1
ATOM 1456 N N . LEU A 1 180 ? -24.469 20.232 0.534 1.00 87.00 180 LEU A N 1
ATOM 1457 C CA . LEU A 1 180 ? -24.308 20.616 1.938 1.00 87.00 180 LEU A CA 1
ATOM 1458 C C . LEU A 1 180 ? -25.500 20.188 2.808 1.00 87.00 180 LEU A C 1
ATOM 1460 O O . LEU A 1 180 ? -25.305 19.857 3.979 1.00 87.00 180 LEU A O 1
ATOM 1464 N N . GLU A 1 181 ? -26.705 20.153 2.236 1.00 89.38 181 GLU A N 1
ATOM 1465 C CA . GLU A 1 181 ? -27.937 19.689 2.895 1.00 89.38 181 GLU A CA 1
ATOM 1466 C C . GLU A 1 181 ? -28.108 18.161 2.857 1.00 89.38 181 GLU A C 1
ATOM 1468 O O . GLU A 1 181 ? -28.999 17.617 3.511 1.00 89.38 181 GLU A O 1
ATOM 1473 N N . MET A 1 182 ? -27.251 17.451 2.115 1.00 89.81 182 MET A N 1
ATOM 1474 C CA . MET A 1 182 ? -27.310 15.997 2.008 1.00 89.81 182 MET A CA 1
ATOM 1475 C C . MET A 1 182 ? -27.053 15.338 3.366 1.00 89.81 182 MET A C 1
ATOM 1477 O O . MET A 1 182 ? -26.118 15.697 4.085 1.00 89.81 182 MET A O 1
ATOM 1481 N N . GLU A 1 183 ? -27.848 14.320 3.687 1.00 89.88 183 GLU A N 1
ATOM 1482 C CA . GLU A 1 183 ? -27.634 13.475 4.857 1.00 89.88 183 GLU A CA 1
ATOM 1483 C C . GLU A 1 183 ? -26.285 12.738 4.777 1.00 89.88 183 GLU A C 1
ATOM 1485 O O . GLU A 1 183 ? -25.948 12.110 3.767 1.00 89.88 183 GLU A O 1
ATOM 1490 N N . TRP A 1 184 ? -25.524 12.774 5.870 1.00 86.81 184 TRP A N 1
ATOM 1491 C CA . TRP A 1 184 ? -24.257 12.074 6.022 1.00 86.81 184 TRP A CA 1
ATOM 1492 C C . TRP A 1 184 ? -24.289 11.184 7.268 1.00 86.81 184 TRP A C 1
ATOM 1494 O O . TRP A 1 184 ? -24.677 11.637 8.335 1.00 86.81 184 TRP A O 1
ATOM 1504 N N . HIS A 1 185 ? -23.881 9.917 7.233 1.00 85.44 185 HIS A N 1
ATOM 1505 C CA . HIS A 1 185 ? -23.536 9.120 6.057 1.00 85.44 185 HIS A CA 1
ATOM 1506 C C . HIS A 1 185 ? -24.769 8.776 5.203 1.00 85.44 185 HIS A C 1
ATOM 1508 O O . HIS A 1 185 ? -25.841 8.565 5.761 1.00 85.44 185 HIS A O 1
ATOM 1514 N N . PRO A 1 186 ? -24.647 8.668 3.872 1.00 89.00 186 PRO A N 1
ATOM 1515 C CA . PRO A 1 186 ? -25.802 8.482 2.994 1.00 89.00 186 PRO A CA 1
ATOM 1516 C C . PRO A 1 186 ? -26.410 7.077 3.109 1.00 89.00 186 PRO A C 1
ATOM 1518 O O . PRO A 1 186 ? -25.691 6.082 3.070 1.00 89.00 186 PRO A O 1
ATOM 1521 N N . ALA A 1 187 ? -27.740 6.949 3.141 1.00 90.44 187 ALA A N 1
ATOM 1522 C CA . ALA A 1 187 ? -28.417 5.643 3.235 1.00 90.44 187 ALA A CA 1
ATOM 1523 C C . ALA A 1 187 ? -27.963 4.617 2.168 1.00 90.44 187 ALA A C 1
ATOM 1525 O O . ALA A 1 187 ? -27.917 3.415 2.428 1.00 90.44 187 ALA A O 1
ATOM 1526 N N . SER A 1 188 ? -27.583 5.103 0.986 1.00 91.69 188 SER A N 1
ATOM 1527 C CA . SER A 1 188 ? -26.966 4.333 -0.091 1.00 91.69 188 SER A CA 1
ATOM 1528 C C . SER A 1 188 ? -25.664 5.011 -0.502 1.00 91.69 188 SER A C 1
ATOM 1530 O O . SER A 1 188 ? -25.682 6.132 -1.009 1.00 91.69 188 SER A O 1
ATOM 1532 N N . HIS A 1 189 ? -24.536 4.330 -0.318 1.00 90.25 189 HIS A N 1
ATOM 1533 C CA . HIS A 1 189 ? -23.215 4.872 -0.594 1.00 90.25 189 HIS A CA 1
ATOM 1534 C C . HIS A 1 189 ? -22.541 4.131 -1.752 1.00 90.25 189 HIS A C 1
ATOM 1536 O O . HIS A 1 189 ? -22.157 2.969 -1.626 1.00 90.25 189 HIS A O 1
ATOM 1542 N N . VAL A 1 190 ? -22.404 4.795 -2.902 1.00 92.69 190 VAL A N 1
ATOM 1543 C CA . VAL A 1 190 ? -21.731 4.213 -4.071 1.00 92.69 190 VAL A CA 1
ATOM 1544 C C . VAL A 1 190 ? -20.221 4.367 -3.923 1.00 92.69 190 VAL A C 1
ATOM 1546 O O . VAL A 1 190 ? -19.704 5.470 -3.769 1.00 92.69 190 VAL A O 1
ATOM 1549 N N . MET A 1 191 ? -19.493 3.263 -4.008 1.00 93.00 191 MET A N 1
ATOM 1550 C CA . MET A 1 191 ? -18.039 3.231 -3.884 1.00 93.00 191 MET A CA 1
ATOM 1551 C C . MET A 1 191 ? -17.426 2.558 -5.104 1.00 93.00 191 MET A C 1
ATOM 1553 O O . MET A 1 191 ? -18.007 1.628 -5.669 1.00 93.00 191 MET A O 1
ATOM 1557 N N . HIS A 1 192 ? -16.243 3.020 -5.502 1.00 95.50 192 HIS A N 1
ATOM 1558 C CA . HIS A 1 192 ? -15.462 2.329 -6.521 1.00 95.50 192 HIS A CA 1
ATOM 1559 C C . HIS A 1 192 ? -14.579 1.281 -5.855 1.00 95.50 192 HIS A C 1
ATOM 1561 O O . HIS A 1 192 ? -13.915 1.568 -4.858 1.00 95.50 192 HIS A O 1
ATOM 1567 N N . VAL A 1 193 ? -14.577 0.075 -6.409 1.00 96.44 193 VAL A N 1
ATOM 1568 C CA . VAL A 1 193 ? -13.832 -1.068 -5.890 1.00 96.44 193 VAL A CA 1
ATOM 1569 C C . VAL A 1 193 ? -12.992 -1.633 -7.014 1.00 96.44 193 VAL A C 1
ATOM 1571 O O . VAL A 1 193 ? -13.521 -2.103 -8.016 1.00 96.44 193 VAL A O 1
ATOM 1574 N N . PHE A 1 194 ? -11.680 -1.573 -6.854 1.00 96.62 194 PHE A N 1
ATOM 1575 C CA . PHE A 1 194 ? -10.762 -2.284 -7.722 1.00 96.62 194 PHE A CA 1
ATOM 1576 C C . PHE A 1 194 ? -10.634 -3.720 -7.229 1.00 96.62 194 PHE A C 1
ATOM 1578 O O . PHE A 1 194 ? -10.432 -3.931 -6.034 1.00 96.62 194 PHE A O 1
ATOM 1585 N N . SER A 1 195 ? -10.680 -4.698 -8.132 1.00 94.50 195 SER A N 1
ATOM 1586 C CA . SER A 1 195 ? -10.370 -6.094 -7.814 1.00 94.50 195 SER A CA 1
ATOM 1587 C C . SER A 1 195 ? -9.171 -6.568 -8.619 1.00 94.50 195 SER A C 1
ATOM 1589 O O . SER A 1 195 ? -9.151 -6.445 -9.841 1.00 94.50 195 SER A O 1
ATOM 1591 N N . SER A 1 196 ? -8.181 -7.183 -7.968 1.00 93.25 196 SER A N 1
ATOM 1592 C CA . SER A 1 196 ? -7.047 -7.763 -8.697 1.00 93.25 196 SER A CA 1
ATOM 1593 C C . SER A 1 196 ? -7.409 -9.034 -9.477 1.00 93.25 196 SER A C 1
ATOM 1595 O O . SER A 1 196 ? -6.607 -9.504 -10.283 1.00 93.25 196 SER A O 1
ATOM 1597 N N . MET A 1 197 ? -8.610 -9.585 -9.263 1.00 89.38 197 MET A N 1
ATOM 1598 C CA . MET A 1 197 ? -9.170 -10.668 -10.077 1.00 89.38 197 MET A CA 1
ATOM 1599 C C . MET A 1 197 ? -9.656 -10.141 -11.431 1.00 89.38 197 MET A C 1
ATOM 1601 O O . MET A 1 197 ? -9.277 -10.675 -12.470 1.00 89.38 197 MET A O 1
ATOM 1605 N N . THR A 1 198 ? -10.479 -9.087 -11.425 1.00 90.06 198 THR A N 1
ATOM 1606 C CA . THR A 1 198 ? -11.054 -8.497 -12.651 1.00 90.06 198 THR A CA 1
ATOM 1607 C C . THR A 1 198 ? -10.115 -7.496 -13.316 1.00 90.06 198 THR A C 1
ATOM 1609 O O . THR A 1 198 ? -10.246 -7.232 -14.507 1.00 90.06 198 THR A O 1
ATOM 1612 N N . ARG A 1 199 ? -9.149 -6.965 -12.555 1.00 89.94 199 ARG A N 1
ATOM 1613 C CA . ARG A 1 199 ? -8.193 -5.919 -12.951 1.00 89.94 199 ARG A CA 1
ATOM 1614 C C . ARG A 1 199 ? -8.871 -4.616 -13.373 1.00 89.94 199 ARG A C 1
ATOM 1616 O O . ARG A 1 199 ? -8.309 -3.842 -14.142 1.00 89.94 199 ARG A O 1
ATOM 1623 N N . GLN A 1 200 ? -10.076 -4.369 -12.873 1.00 91.50 200 GLN A N 1
ATOM 1624 C CA . GLN A 1 200 ? -10.895 -3.221 -13.242 1.00 91.50 200 GLN A CA 1
ATOM 1625 C C . GLN A 1 200 ? -11.504 -2.567 -12.003 1.00 91.50 200 GLN A C 1
ATOM 1627 O O . GLN A 1 200 ? -11.577 -3.171 -10.930 1.00 91.50 200 GLN A O 1
ATOM 1632 N N . TRP A 1 201 ? -11.906 -1.307 -12.170 1.00 95.19 201 TRP A N 1
ATOM 1633 C CA . TRP A 1 201 ? -12.704 -0.570 -11.199 1.00 95.19 201 TRP A CA 1
ATOM 1634 C C . TRP A 1 201 ? -14.188 -0.843 -11.436 1.00 95.19 201 TRP A C 1
ATOM 1636 O O . TRP A 1 201 ? -14.728 -0.465 -12.473 1.00 95.19 201 TRP A O 1
ATOM 1646 N N . ASP A 1 202 ? -14.853 -1.417 -10.442 1.00 95.00 202 ASP A N 1
ATOM 1647 C CA . ASP A 1 202 ? -16.296 -1.635 -10.427 1.00 95.00 202 ASP A CA 1
ATOM 1648 C C . ASP A 1 202 ? -16.986 -0.653 -9.471 1.00 95.00 202 ASP A C 1
ATOM 1650 O O . ASP A 1 202 ? -16.370 -0.111 -8.552 1.00 95.00 202 ASP A O 1
ATOM 1654 N N . LYS A 1 203 ? -18.290 -0.423 -9.659 1.00 94.88 203 LYS A N 1
ATOM 1655 C CA . LYS A 1 203 ? -19.121 0.330 -8.706 1.00 94.88 203 LYS A CA 1
ATOM 1656 C C . LYS A 1 203 ? -19.891 -0.645 -7.824 1.00 94.88 203 LYS A C 1
ATOM 1658 O O . LYS A 1 203 ? -20.653 -1.461 -8.335 1.00 94.88 203 LYS A O 1
ATOM 1663 N N . LYS A 1 204 ? -19.741 -0.524 -6.505 1.00 95.12 204 LYS A N 1
ATOM 1664 C CA . LYS A 1 204 ? -20.564 -1.236 -5.518 1.00 95.12 204 LYS A CA 1
ATOM 1665 C C . LYS A 1 204 ? -21.370 -0.228 -4.706 1.00 95.12 204 LYS A C 1
ATOM 1667 O O . LYS A 1 204 ? -20.832 0.779 -4.250 1.00 95.12 204 LYS A O 1
ATOM 1672 N N . THR A 1 205 ? -22.654 -0.504 -4.516 1.00 95.44 205 THR A N 1
ATOM 1673 C CA . THR A 1 205 ? -23.532 0.311 -3.671 1.00 95.44 205 THR A CA 1
ATOM 1674 C C . THR A 1 205 ? -23.640 -0.332 -2.301 1.00 95.44 205 THR A C 1
ATOM 1676 O O . THR A 1 205 ? -24.146 -1.445 -2.185 1.00 95.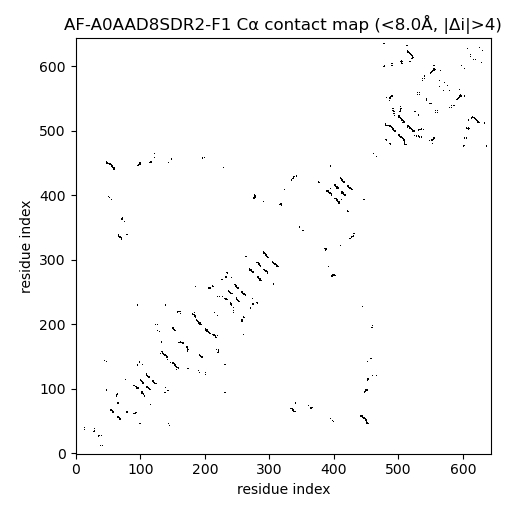44 205 THR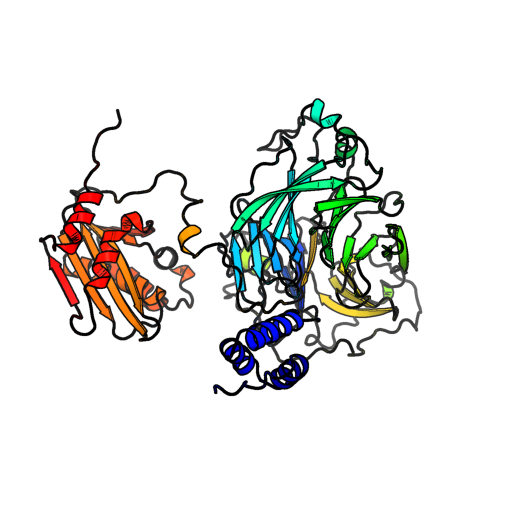 A O 1
ATOM 1679 N N . PHE A 1 206 ? -23.178 0.374 -1.273 1.00 95.19 206 PHE A N 1
ATOM 1680 C CA . PHE A 1 206 ? -23.272 -0.052 0.113 1.00 95.19 206 PHE A CA 1
ATOM 1681 C C . PHE A 1 206 ? -24.510 0.544 0.781 1.00 95.19 206 PHE A C 1
ATOM 1683 O O . PHE A 1 206 ? -24.706 1.757 0.759 1.00 95.19 206 PHE A O 1
ATOM 1690 N N . LEU A 1 207 ? -25.337 -0.296 1.398 1.00 95.19 207 LEU A N 1
ATOM 1691 C CA . LEU A 1 207 ? -26.543 0.146 2.101 1.00 95.19 207 LEU A CA 1
ATOM 1692 C C . LEU A 1 207 ? -26.264 0.329 3.591 1.00 95.19 207 LEU A C 1
ATOM 1694 O O . LEU A 1 207 ? -25.691 -0.559 4.229 1.00 95.19 207 LEU A O 1
ATOM 1698 N N . ARG A 1 208 ? -26.674 1.474 4.141 1.00 92.06 208 ARG A N 1
ATOM 1699 C CA . ARG A 1 208 ? -26.536 1.768 5.568 1.00 92.06 208 ARG A CA 1
ATOM 1700 C C . ARG A 1 208 ? -27.551 0.952 6.364 1.00 92.06 208 ARG A C 1
ATOM 1702 O O . ARG A 1 208 ? -28.742 0.983 6.061 1.00 92.06 208 ARG A O 1
ATOM 1709 N N . GLU A 1 209 ? -27.095 0.263 7.400 1.00 89.88 209 GLU A N 1
ATOM 1710 C CA . GLU A 1 209 ? -27.955 -0.354 8.410 1.00 89.88 209 GLU A CA 1
ATOM 1711 C C . GLU A 1 209 ? -28.001 0.516 9.676 1.00 89.88 209 GLU A C 1
ATOM 1713 O O . GLU A 1 209 ? -26.976 1.023 10.133 1.00 89.88 209 GLU A O 1
ATOM 1718 N N . GLY A 1 210 ? -29.195 0.665 10.256 1.00 78.69 210 GLY A N 1
ATOM 1719 C CA . GLY A 1 210 ? -29.432 1.485 11.448 1.00 78.69 210 GLY A CA 1
ATOM 1720 C C . GLY A 1 210 ? -29.764 2.955 11.153 1.00 78.69 210 GLY A C 1
ATOM 1721 O O . GLY A 1 210 ? -29.674 3.424 10.020 1.00 78.69 210 GLY A O 1
ATOM 1722 N N . GLU A 1 211 ? -30.179 3.679 12.196 1.00 66.69 211 GLU A N 1
ATOM 1723 C CA . GLU A 1 211 ? -30.699 5.058 12.112 1.00 66.69 211 GLU A CA 1
ATOM 1724 C C . GLU A 1 211 ? -29.618 6.154 12.197 1.00 66.69 211 GLU A C 1
ATOM 1726 O O . GLU A 1 211 ? -29.934 7.338 12.126 1.00 66.69 211 GLU A O 1
ATOM 1731 N N . ALA A 1 212 ? -28.341 5.797 12.368 1.00 59.66 212 ALA A N 1
ATOM 1732 C CA . ALA A 1 212 ? -27.279 6.756 12.669 1.00 59.66 212 ALA A CA 1
ATOM 1733 C C . ALA A 1 212 ? -26.828 7.561 11.433 1.00 59.66 212 ALA A C 1
ATOM 1735 O O . ALA A 1 212 ? -25.803 7.272 10.810 1.00 59.66 212 ALA A O 1
ATOM 1736 N N . ALA A 1 213 ? -27.582 8.607 11.101 1.00 62.16 213 ALA A N 1
ATOM 1737 C CA . ALA A 1 213 ? -27.035 9.764 10.407 1.00 62.16 213 ALA A CA 1
ATOM 1738 C C . ALA A 1 213 ? -26.149 10.552 11.378 1.00 62.16 213 ALA A C 1
ATOM 1740 O O . ALA A 1 213 ? -26.546 10.832 12.507 1.00 62.16 213 ALA A O 1
ATOM 1741 N N . VAL A 1 214 ? -24.953 10.921 10.931 1.00 69.56 214 VAL A N 1
ATOM 1742 C CA . VAL A 1 214 ? -24.075 11.882 11.611 1.00 69.56 214 VAL A CA 1
ATOM 1743 C C . VAL A 1 214 ? -24.729 13.268 11.624 1.00 69.56 214 VAL A C 1
ATOM 1745 O O . VAL A 1 214 ? -24.595 14.006 12.596 1.00 69.56 214 VAL A O 1
ATOM 1748 N N . GLY A 1 215 ? -25.448 13.609 10.551 1.00 81.94 215 GLY A N 1
ATOM 1749 C CA . GLY A 1 215 ? -26.105 14.896 10.344 1.00 81.94 215 GLY A CA 1
ATOM 1750 C C . GLY A 1 215 ? -26.182 15.210 8.855 1.00 81.94 215 GLY A C 1
ATOM 1751 O O . GLY A 1 215 ? -26.400 14.312 8.044 1.00 81.94 215 GLY A O 1
ATOM 1752 N N . VAL A 1 216 ? -25.963 16.471 8.491 1.00 87.25 216 VAL A N 1
ATOM 1753 C CA . VAL A 1 216 ? -25.804 16.889 7.091 1.00 87.25 216 VAL A CA 1
ATOM 1754 C C . VAL A 1 216 ? -24.335 17.151 6.758 1.00 87.25 216 VAL A C 1
ATOM 1756 O O . VAL A 1 216 ? -23.522 17.419 7.648 1.00 87.25 216 VAL A O 1
ATOM 1759 N N . VAL A 1 217 ? -23.974 17.108 5.475 1.00 87.81 217 VAL A N 1
ATOM 1760 C CA . VAL A 1 217 ? -22.604 17.367 4.989 1.00 87.81 217 VAL A CA 1
ATOM 1761 C C . VAL A 1 217 ? -22.056 18.707 5.493 1.00 87.81 217 VAL A C 1
ATOM 1763 O O . VAL A 1 217 ? -20.875 18.792 5.830 1.00 87.81 217 VAL A O 1
ATOM 1766 N N . ALA A 1 218 ? -22.897 19.740 5.617 1.00 85.31 218 ALA A N 1
ATOM 1767 C CA . ALA A 1 218 ? -22.493 21.032 6.168 1.00 85.31 218 ALA A CA 1
ATOM 1768 C C . ALA A 1 218 ? -21.933 20.935 7.595 1.00 85.31 218 ALA A C 1
ATOM 1770 O O . ALA A 1 218 ? -21.002 21.660 7.938 1.00 85.31 218 ALA A O 1
ATOM 1771 N N . ASP A 1 219 ? -22.474 20.057 8.438 1.00 82.19 219 ASP A N 1
ATOM 1772 C CA . ASP A 1 219 ? -21.996 19.893 9.813 1.00 82.19 219 ASP A CA 1
ATOM 1773 C C . ASP A 1 219 ? -20.709 19.075 9.858 1.00 82.19 219 ASP A C 1
ATOM 1775 O O . ASP A 1 219 ? -19.778 19.414 10.592 1.00 82.19 219 ASP A O 1
ATOM 1779 N N . VAL A 1 220 ? -20.605 18.074 8.984 1.00 81.38 220 VAL A N 1
ATOM 1780 C CA . VAL A 1 220 ? -19.386 17.280 8.802 1.00 81.38 220 VAL A CA 1
ATOM 1781 C C . VAL A 1 220 ? -18.231 18.162 8.333 1.00 81.38 220 VAL A C 1
ATOM 1783 O O . VAL A 1 220 ? -17.126 18.065 8.859 1.00 81.38 220 VAL A O 1
ATOM 1786 N N . ALA A 1 221 ? -18.500 19.095 7.418 1.00 78.19 221 ALA A N 1
ATOM 1787 C CA . ALA A 1 221 ? -17.524 20.058 6.918 1.00 78.19 221 ALA A CA 1
ATOM 1788 C C . ALA A 1 221 ? -17.024 21.055 7.983 1.00 78.19 221 ALA A C 1
ATOM 1790 O O . ALA A 1 221 ? -15.912 21.571 7.859 1.00 78.19 221 ALA A O 1
ATOM 1791 N N . LYS A 1 222 ? -17.818 21.337 9.030 1.00 74.69 222 LYS A N 1
ATOM 1792 C CA . LYS A 1 222 ? -17.395 22.175 10.174 1.00 74.69 222 LYS A CA 1
ATOM 1793 C C . LYS A 1 222 ? -16.498 21.416 11.150 1.00 74.69 222 LYS A C 1
ATOM 1795 O O . LYS A 1 222 ? -15.779 22.043 11.933 1.00 74.69 222 LYS A O 1
ATOM 1800 N N . SER A 1 223 ? -16.562 20.086 11.148 1.00 66.81 223 SER A N 1
ATOM 1801 C CA . SER A 1 223 ? -15.797 19.255 12.067 1.00 66.81 223 SER A CA 1
ATOM 1802 C C . SER A 1 223 ? -14.302 19.373 11.771 1.00 66.81 223 SER A C 1
ATOM 1804 O O . SER A 1 223 ? -13.825 19.004 10.701 1.00 66.81 223 SER A O 1
ATOM 1806 N N . ARG A 1 224 ? -13.531 19.888 12.739 1.00 53.53 224 ARG A N 1
ATOM 1807 C CA . ARG A 1 224 ? -12.060 19.982 12.670 1.00 53.53 224 ARG A CA 1
ATOM 1808 C C . ARG A 1 224 ? -11.382 18.634 12.943 1.00 53.53 224 ARG A C 1
ATOM 1810 O O . ARG A 1 224 ? -10.358 18.602 13.626 1.00 53.53 224 ARG A O 1
ATOM 1817 N N . SER A 1 225 ? -11.937 17.520 12.462 1.00 52.59 225 SER A N 1
ATOM 1818 C CA . SER A 1 225 ? -11.239 16.240 12.564 1.00 52.59 225 SER A CA 1
ATOM 1819 C C . SER A 1 225 ? -10.032 16.291 11.625 1.00 52.59 225 SER A C 1
ATOM 1821 O O . SER A 1 225 ? -10.153 16.037 10.426 1.00 52.59 225 SER A O 1
ATOM 1823 N N . TYR A 1 226 ? -8.876 16.682 12.165 1.00 48.78 226 TYR A N 1
ATOM 1824 C CA . TYR A 1 226 ? -7.578 16.466 11.539 1.00 48.78 226 TYR A CA 1
ATOM 1825 C C . TYR A 1 226 ? -7.400 14.953 11.420 1.00 48.78 226 TYR A C 1
ATOM 1827 O O . TYR A 1 226 ? -6.986 14.275 12.360 1.00 48.78 226 TYR A O 1
ATOM 1835 N N . LEU A 1 227 ? -7.821 14.403 10.286 1.00 50.31 227 LEU A N 1
ATOM 1836 C CA . LEU A 1 227 ? -7.543 13.023 9.941 1.00 50.31 227 LEU A CA 1
ATOM 1837 C C . LEU A 1 227 ? -6.123 12.994 9.388 1.00 50.31 227 LEU A C 1
ATOM 1839 O O . LEU A 1 227 ? -5.915 13.059 8.177 1.00 50.31 227 LEU A O 1
ATOM 1843 N N . ASP A 1 228 ? -5.149 12.937 10.294 1.00 49.16 228 ASP A N 1
ATOM 1844 C CA . ASP A 1 228 ? -3.860 12.383 9.921 1.00 49.16 228 ASP A CA 1
ATOM 1845 C C . ASP A 1 228 ? -4.071 10.906 9.575 1.00 49.16 228 ASP A C 1
ATOM 1847 O O . ASP A 1 228 ? -4.558 10.108 10.371 1.00 49.16 228 ASP A O 1
ATOM 1851 N N . GLU A 1 229 ? -3.818 10.627 8.299 1.00 56.97 229 GLU A N 1
ATOM 1852 C CA . GLU A 1 229 ? -3.498 9.337 7.697 1.00 56.97 229 GLU A CA 1
ATOM 1853 C C . GLU A 1 229 ? -4.365 8.125 8.131 1.00 56.97 229 GLU A C 1
ATOM 1855 O O . GLU A 1 229 ? -4.116 7.421 9.102 1.00 56.97 229 GLU A O 1
ATOM 1860 N N . ASN A 1 230 ? -5.387 7.856 7.309 1.00 59.28 230 ASN A N 1
ATOM 1861 C CA . ASN A 1 230 ? -5.945 6.547 6.931 1.00 59.28 230 ASN A CA 1
ATOM 1862 C C . ASN A 1 230 ? -5.833 5.379 7.937 1.00 59.28 230 ASN A C 1
ATOM 1864 O O . ASN A 1 230 ? -5.247 4.341 7.637 1.00 59.28 230 ASN A O 1
ATOM 1868 N N . CYS A 1 231 ? -6.488 5.485 9.091 1.00 73.94 231 CYS A N 1
ATOM 1869 C CA . CYS A 1 231 ? -6.649 4.346 9.997 1.00 73.94 231 CYS A CA 1
ATOM 1870 C C . CYS A 1 231 ? -7.788 3.424 9.521 1.00 73.94 231 CYS A C 1
ATOM 1872 O O . CYS A 1 231 ? -8.967 3.722 9.740 1.00 73.94 231 CYS A O 1
ATOM 1874 N N . ALA A 1 232 ? -7.439 2.305 8.882 1.00 88.69 232 ALA A N 1
ATOM 1875 C CA . ALA A 1 232 ? -8.373 1.234 8.548 1.00 88.69 232 ALA A CA 1
ATOM 1876 C C . ALA A 1 232 ? -7.888 -0.131 9.038 1.00 88.69 232 ALA A C 1
ATOM 1878 O O . ALA A 1 232 ? -6.697 -0.388 9.207 1.00 88.69 232 ALA A O 1
ATOM 1879 N N . VAL A 1 233 ? -8.847 -1.015 9.289 1.00 91.62 233 VAL A N 1
ATOM 1880 C CA . VAL A 1 233 ? -8.617 -2.371 9.771 1.00 91.62 233 VAL A CA 1
ATOM 1881 C C . VAL A 1 233 ? -9.479 -3.317 8.968 1.00 91.62 233 VAL A C 1
ATOM 1883 O O . VAL A 1 233 ? -10.701 -3.222 8.986 1.00 91.62 233 VAL A O 1
ATOM 1886 N N . TYR A 1 234 ? -8.851 -4.274 8.302 1.00 92.56 234 TYR A N 1
ATOM 1887 C CA . TYR A 1 234 ? -9.557 -5.410 7.733 1.00 92.56 234 TYR A CA 1
ATOM 1888 C C . TYR A 1 234 ? -9.557 -6.568 8.733 1.00 92.56 234 TYR A C 1
ATOM 1890 O O . TYR A 1 234 ? -8.502 -7.004 9.206 1.00 92.56 234 TYR A O 1
ATOM 1898 N N . TRP A 1 235 ? -10.740 -7.091 9.042 1.00 90.25 235 TRP A N 1
ATOM 1899 C CA . TRP A 1 235 ? -10.904 -8.230 9.933 1.00 90.25 235 TRP A CA 1
ATOM 1900 C C . TRP A 1 235 ? -12.078 -9.101 9.488 1.00 90.25 235 TRP A C 1
ATOM 1902 O O . TRP A 1 235 ? -13.216 -8.645 9.430 1.00 90.25 235 TRP A O 1
ATOM 1912 N N . ARG A 1 236 ? -11.798 -10.375 9.177 1.00 86.25 236 ARG A N 1
ATOM 1913 C CA . ARG A 1 236 ? -12.806 -11.411 8.862 1.00 86.25 236 ARG A CA 1
ATOM 1914 C C . ARG A 1 236 ? -13.850 -10.982 7.812 1.00 86.25 236 ARG A C 1
ATOM 1916 O O . ARG A 1 236 ? -15.044 -11.198 7.995 1.00 86.25 236 ARG A O 1
ATOM 1923 N N . GLY A 1 237 ? -13.404 -10.378 6.708 1.00 89.31 237 GLY A N 1
ATOM 1924 C CA . GLY A 1 237 ? -14.289 -9.946 5.613 1.00 89.31 237 GLY A CA 1
ATOM 1925 C C . GLY A 1 237 ? -15.033 -8.630 5.865 1.00 89.31 237 GLY A C 1
ATOM 1926 O O . GLY A 1 237 ? -15.901 -8.252 5.075 1.00 89.31 237 GLY A O 1
ATOM 1927 N N . VAL A 1 238 ? -14.702 -7.931 6.952 1.00 94.25 238 VAL A N 1
ATOM 1928 C CA . VAL A 1 238 ? -15.253 -6.624 7.310 1.00 94.25 238 VAL A CA 1
ATOM 1929 C C . VAL A 1 238 ? -14.122 -5.599 7.343 1.00 94.25 238 VAL A C 1
ATOM 1931 O O . VAL A 1 238 ? -13.045 -5.864 7.879 1.00 94.25 238 VAL A O 1
ATOM 1934 N N . LEU A 1 239 ? -14.363 -4.435 6.747 1.00 95.38 239 LEU A N 1
ATOM 1935 C CA . LEU A 1 239 ? -13.441 -3.305 6.738 1.00 95.38 239 LEU A CA 1
ATOM 1936 C C . LEU A 1 239 ? -13.953 -2.234 7.709 1.00 95.38 239 LEU A C 1
ATOM 1938 O O . LEU A 1 239 ? -15.086 -1.775 7.581 1.00 95.38 239 LEU A O 1
ATOM 1942 N N . TYR A 1 240 ? -13.128 -1.865 8.685 1.00 94.00 240 TYR A N 1
ATOM 1943 C CA . TYR A 1 240 ? -13.415 -0.858 9.706 1.00 94.00 240 TYR A CA 1
ATOM 1944 C C . TYR A 1 240 ? -12.564 0.366 9.430 1.00 94.00 240 TYR A C 1
ATOM 1946 O O . TYR A 1 240 ? -11.352 0.241 9.268 1.00 94.00 240 TYR A O 1
ATOM 1954 N N . ILE A 1 241 ? -13.177 1.538 9.361 1.00 90.00 241 ILE A N 1
ATOM 1955 C CA . ILE A 1 241 ? -12.507 2.738 8.865 1.00 90.00 241 ILE A CA 1
ATOM 1956 C C . ILE A 1 241 ? -12.859 3.892 9.773 1.00 90.00 241 ILE A C 1
ATOM 1958 O O . ILE A 1 241 ? -14.037 4.191 9.958 1.00 90.00 241 ILE A O 1
ATOM 1962 N N . HIS A 1 242 ? -11.842 4.552 10.314 1.00 84.81 242 HIS A N 1
ATOM 1963 C CA . HIS A 1 242 ? -12.057 5.798 11.028 1.00 84.81 242 HIS A CA 1
ATOM 1964 C C . HIS A 1 242 ? -12.557 6.877 10.052 1.00 84.81 242 HIS A C 1
ATOM 1966 O O . HIS A 1 242 ? -11.970 7.100 8.986 1.00 84.81 242 HIS A O 1
ATOM 1972 N N . ASP A 1 243 ? -13.676 7.504 10.396 1.00 78.00 243 ASP A N 1
ATOM 1973 C CA . ASP A 1 243 ? -14.378 8.507 9.603 1.00 78.00 243 ASP A CA 1
ATOM 1974 C C . ASP A 1 243 ? -14.416 9.866 10.308 1.00 78.00 243 ASP A C 1
ATOM 1976 O O . ASP A 1 243 ? -14.092 10.008 11.486 1.00 78.00 243 ASP A O 1
ATOM 1980 N N . GLN A 1 244 ? -14.819 10.883 9.556 1.00 75.12 244 GLN A N 1
ATOM 1981 C CA . GLN A 1 244 ? -15.085 12.228 10.030 1.00 75.12 244 GLN A CA 1
ATOM 1982 C C . GLN A 1 244 ? -16.163 12.201 11.125 1.00 75.12 244 GLN A C 1
ATOM 1984 O O . GLN A 1 244 ? -17.073 11.373 11.114 1.00 75.12 244 GLN A O 1
ATOM 1989 N N . CYS A 1 245 ? -16.084 13.164 12.045 1.00 72.94 245 CYS A N 1
ATOM 1990 C CA . CYS A 1 245 ? -17.021 13.319 13.168 1.00 72.94 245 CYS A CA 1
ATOM 1991 C C . CYS A 1 245 ? -17.015 12.181 14.201 1.00 72.94 245 CYS A C 1
ATOM 1993 O O . CYS A 1 245 ? -18.043 11.932 14.825 1.00 72.94 245 CYS A O 1
ATOM 1995 N N . ASP A 1 246 ? -15.871 11.527 14.413 1.00 77.62 246 ASP A N 1
ATOM 1996 C CA . ASP A 1 246 ? -15.696 10.493 15.441 1.00 77.62 246 ASP A CA 1
ATOM 1997 C C . ASP A 1 246 ? -16.609 9.272 15.219 1.00 77.62 246 ASP A C 1
ATOM 1999 O O . ASP A 1 246 ? -17.207 8.724 16.151 1.00 77.62 246 ASP A O 1
ATOM 2003 N N . PHE A 1 247 ? -16.719 8.829 13.964 1.00 83.75 247 PHE A N 1
ATOM 2004 C CA . PHE A 1 247 ? -17.385 7.580 13.597 1.00 83.75 247 PHE A CA 1
ATOM 2005 C C . PHE A 1 247 ? -16.380 6.548 13.092 1.00 83.75 247 PHE A C 1
ATOM 2007 O O . PHE A 1 247 ? -15.317 6.873 12.568 1.00 83.75 247 PHE A O 1
ATOM 2014 N N . VAL A 1 248 ? -16.744 5.277 13.220 1.00 88.62 248 VAL A N 1
ATOM 2015 C CA . VAL A 1 248 ? -16.101 4.174 12.510 1.00 88.62 248 VAL A CA 1
ATOM 2016 C C . VAL A 1 248 ? -17.115 3.568 11.559 1.00 88.62 248 VAL A C 1
ATOM 2018 O O . VAL A 1 248 ? -18.169 3.089 11.983 1.00 88.62 248 VAL A O 1
ATOM 2021 N N . LEU A 1 249 ? -16.793 3.566 10.268 1.00 90.56 249 LEU A N 1
ATOM 2022 C CA . LEU A 1 249 ? -17.552 2.809 9.286 1.00 90.56 249 LEU A CA 1
ATOM 2023 C C . LEU A 1 249 ? -17.169 1.342 9.389 1.00 90.56 249 LEU A C 1
ATOM 2025 O O . LEU A 1 249 ? -16.017 0.985 9.161 1.00 90.56 249 LEU A O 1
ATOM 2029 N N . ARG A 1 250 ? -18.145 0.494 9.694 1.00 93.44 250 ARG A N 1
ATOM 2030 C CA . ARG A 1 250 ? -18.041 -0.962 9.610 1.00 93.44 250 ARG A CA 1
ATOM 2031 C C . ARG A 1 250 ? -18.683 -1.418 8.309 1.00 93.44 250 ARG A C 1
ATOM 2033 O O . ARG A 1 250 ? -19.905 -1.402 8.197 1.00 93.44 250 ARG A O 1
ATOM 2040 N N . MET A 1 251 ? -17.882 -1.846 7.342 1.00 94.44 251 MET A N 1
ATOM 2041 C CA . MET A 1 251 ? -18.331 -2.250 6.010 1.00 94.44 251 MET A CA 1
ATOM 2042 C C . MET A 1 251 ? -18.185 -3.757 5.813 1.00 94.44 251 MET A C 1
ATOM 2044 O O . MET A 1 251 ? -17.075 -4.286 5.778 1.00 94.44 251 MET A O 1
ATOM 2048 N N . CYS A 1 252 ? -19.301 -4.461 5.646 1.00 94.38 252 CYS A N 1
ATOM 2049 C CA . CYS A 1 252 ? -19.299 -5.875 5.299 1.00 94.38 252 CYS A CA 1
ATOM 2050 C C . CYS A 1 252 ? -19.200 -6.026 3.776 1.00 94.38 252 CYS A C 1
ATOM 2052 O O . CYS A 1 252 ? -20.120 -5.682 3.029 1.00 94.38 252 CYS A O 1
ATOM 2054 N N . LEU A 1 253 ? -18.055 -6.527 3.309 1.00 93.56 253 LEU A N 1
ATOM 2055 C CA . LEU A 1 253 ? -17.709 -6.506 1.886 1.00 93.56 253 LEU A CA 1
ATOM 2056 C C . LEU A 1 253 ? -18.495 -7.538 1.062 1.00 93.56 253 LEU A C 1
ATOM 2058 O O . LEU A 1 253 ? -18.704 -7.344 -0.134 1.00 93.56 253 LEU A O 1
ATOM 2062 N N . SER A 1 254 ? -18.962 -8.618 1.695 1.00 90.38 254 SER A N 1
ATOM 2063 C CA . SER A 1 254 ? -19.673 -9.716 1.027 1.00 90.38 254 SER A CA 1
ATOM 2064 C C . SER A 1 254 ? -21.136 -9.403 0.714 1.00 90.38 254 SER A C 1
ATOM 2066 O O . SER A 1 254 ? -21.653 -9.867 -0.298 1.00 90.38 254 SER A O 1
ATOM 2068 N N . ASN A 1 255 ? -21.810 -8.622 1.563 1.00 92.94 255 ASN A N 1
ATOM 2069 C CA . ASN A 1 255 ? -23.227 -8.287 1.403 1.00 92.94 255 ASN A CA 1
ATOM 2070 C C . ASN A 1 255 ? -23.474 -6.812 1.052 1.00 92.94 255 ASN A C 1
ATOM 2072 O O . ASN A 1 255 ? -24.630 -6.412 0.935 1.00 92.94 255 ASN A O 1
ATOM 2076 N N . CYS A 1 256 ? -22.408 -6.024 0.873 1.00 95.12 256 CYS A N 1
ATOM 2077 C CA . CYS A 1 256 ? -22.471 -4.598 0.552 1.00 95.12 256 CYS A CA 1
ATOM 2078 C C . CYS A 1 256 ? -23.343 -3.809 1.538 1.00 95.12 256 CYS A C 1
ATOM 2080 O O . CYS A 1 256 ? -24.164 -2.976 1.155 1.00 95.12 256 CYS A O 1
ATOM 2082 N N . LYS A 1 257 ? -23.175 -4.076 2.831 1.00 94.38 257 LYS A N 1
ATOM 2083 C CA . LYS A 1 257 ? -23.830 -3.315 3.893 1.00 94.38 257 LYS A CA 1
ATOM 2084 C C . LYS A 1 257 ? -22.807 -2.631 4.766 1.00 94.38 257 LYS A C 1
ATOM 2086 O O . LYS A 1 257 ? -21.700 -3.141 4.952 1.00 94.38 257 LYS A O 1
ATOM 2091 N N . TYR A 1 258 ? -23.176 -1.487 5.315 1.00 93.50 258 TYR A N 1
ATOM 2092 C CA . TYR A 1 258 ? -22.306 -0.771 6.226 1.00 93.50 258 TYR A CA 1
ATOM 2093 C C . TYR A 1 258 ? -23.073 -0.144 7.381 1.00 93.50 258 TYR A C 1
ATOM 2095 O O . TYR A 1 258 ? -24.277 0.081 7.305 1.00 93.50 258 TYR A O 1
ATOM 2103 N N . GLN A 1 259 ? -22.360 0.129 8.464 1.00 91.44 259 GLN A N 1
ATOM 2104 C CA . GLN A 1 259 ? -22.893 0.782 9.651 1.00 91.44 259 GLN A CA 1
ATOM 2105 C C . GLN A 1 259 ? -21.930 1.876 10.092 1.00 91.44 259 GLN A C 1
ATOM 2107 O O . GLN A 1 259 ? -20.716 1.674 10.068 1.00 91.44 259 GLN A O 1
ATOM 2112 N N . ALA A 1 260 ? -22.471 3.020 10.502 1.00 89.06 260 ALA A N 1
ATOM 2113 C CA . ALA A 1 260 ? -21.704 4.080 11.138 1.00 89.06 260 ALA A CA 1
ATOM 2114 C C . ALA A 1 260 ? -21.794 3.902 12.657 1.00 89.06 260 ALA A C 1
ATOM 2116 O O . ALA A 1 260 ? -22.870 4.004 13.245 1.00 89.06 260 ALA A O 1
ATOM 2117 N N . ILE A 1 261 ? -20.665 3.600 13.292 1.00 88.25 261 ILE A N 1
ATOM 2118 C CA . ILE A 1 261 ? -20.582 3.337 14.727 1.00 88.25 261 ILE A CA 1
ATOM 2119 C C . ILE A 1 261 ? -19.977 4.565 15.388 1.00 88.25 261 ILE A C 1
ATOM 2121 O O . ILE A 1 261 ? -18.839 4.928 15.090 1.00 88.25 261 ILE A O 1
ATOM 2125 N N . LYS A 1 262 ? -20.720 5.199 16.296 1.00 85.75 262 LYS A N 1
ATOM 2126 C CA . LYS A 1 262 ? -20.195 6.327 17.066 1.00 85.75 262 LYS A CA 1
ATOM 2127 C C . LYS A 1 262 ? -19.042 5.845 17.947 1.00 85.75 262 LYS A C 1
ATOM 2129 O O . LYS A 1 262 ? -19.156 4.818 18.620 1.00 85.75 262 LYS A O 1
ATOM 2134 N N . MET A 1 263 ? -17.940 6.579 17.944 1.00 81.62 263 MET A N 1
ATOM 2135 C CA . MET A 1 263 ? -16.839 6.351 18.874 1.00 81.62 263 MET A CA 1
ATOM 2136 C C . MET A 1 263 ? -17.296 6.590 20.324 1.00 81.62 263 MET A C 1
ATOM 2138 O O . MET A 1 263 ? -18.322 7.244 20.542 1.00 81.62 263 MET A O 1
ATOM 2142 N N . PRO A 1 264 ? -16.576 6.063 21.336 1.00 81.00 264 PRO A N 1
ATOM 2143 C CA . PRO A 1 264 ? -16.832 6.409 22.738 1.00 81.00 264 PRO A CA 1
ATOM 2144 C C . PRO A 1 264 ? -16.931 7.935 22.917 1.00 81.00 264 PRO A C 1
ATOM 2146 O O . PRO A 1 264 ? -16.312 8.666 22.154 1.00 81.00 264 PRO A O 1
ATOM 2149 N N . ASP A 1 265 ? -17.707 8.447 23.880 1.00 68.50 265 ASP A N 1
ATOM 2150 C CA . ASP A 1 265 ? -17.874 9.902 24.036 1.00 68.50 265 ASP A CA 1
ATOM 2151 C C . ASP A 1 265 ? -16.544 10.572 24.426 1.00 68.50 265 ASP A C 1
ATOM 2153 O O . ASP A 1 265 ? -16.060 10.470 25.558 1.00 68.50 265 ASP A O 1
ATOM 2157 N N . LEU A 1 266 ? -15.950 11.278 23.463 1.00 58.28 266 LEU A N 1
ATOM 2158 C CA . LEU A 1 266 ? -14.637 11.899 23.575 1.00 58.28 266 LEU A CA 1
ATOM 2159 C C . LEU A 1 266 ? -14.782 13.402 23.759 1.00 58.28 266 LEU A C 1
ATOM 2161 O O . LEU A 1 266 ? -14.796 14.181 22.810 1.00 58.28 266 LEU A O 1
ATOM 2165 N N . LEU A 1 267 ? -14.832 13.849 25.013 1.00 49.06 267 LEU A N 1
ATOM 2166 C CA . LEU A 1 267 ? -14.648 15.263 25.336 1.00 49.06 267 LEU A CA 1
ATOM 2167 C C . LEU A 1 267 ? -13.200 15.686 25.007 1.00 49.06 267 LEU A C 1
ATOM 2169 O O . LEU A 1 267 ? -12.353 15.771 25.902 1.00 49.06 267 LEU A O 1
ATOM 2173 N N . ARG A 1 268 ? -12.946 16.024 23.734 1.00 53.09 268 ARG A N 1
ATOM 2174 C CA . ARG A 1 268 ? -11.744 16.721 23.236 1.00 53.09 268 ARG A CA 1
ATOM 2175 C C . ARG A 1 268 ? -10.425 15.925 23.306 1.00 53.09 268 ARG A C 1
ATOM 2177 O O . ARG A 1 268 ? -9.395 16.516 23.631 1.00 53.09 268 ARG A O 1
ATOM 2184 N N . ALA A 1 269 ? -10.434 14.615 23.057 1.00 51.22 269 ALA A N 1
ATOM 2185 C CA . ALA A 1 269 ? -9.188 13.843 22.943 1.00 51.22 269 ALA A CA 1
ATOM 2186 C C . ALA A 1 269 ? -8.573 13.990 21.531 1.00 51.22 269 ALA A C 1
ATOM 2188 O O . ALA A 1 269 ? -9.336 14.061 20.568 1.00 51.22 269 ALA A O 1
ATOM 2189 N N . PRO A 1 270 ? -7.232 14.057 21.391 1.00 58.28 270 PRO A N 1
ATOM 2190 C CA . PRO A 1 270 ? -6.574 14.011 20.084 1.00 58.28 270 PRO A CA 1
ATOM 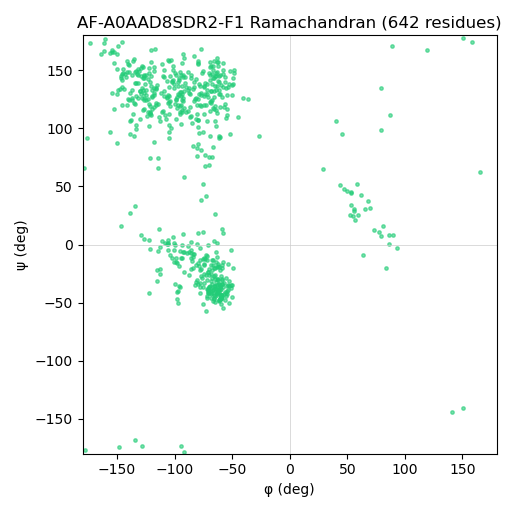2191 C C . PRO A 1 270 ? -6.838 12.673 19.368 1.00 58.28 270 PRO A C 1
ATOM 2193 O O . PRO A 1 270 ? -7.190 11.685 20.012 1.00 58.28 270 PRO A O 1
ATOM 2196 N N . SER A 1 271 ? -6.720 12.686 18.038 1.00 67.94 271 SER A N 1
ATOM 2197 C CA . SER A 1 271 ? -7.229 11.685 17.088 1.00 67.94 271 SER A CA 1
ATOM 2198 C C . SER A 1 271 ? -7.076 10.219 17.547 1.00 67.94 271 SER A C 1
ATOM 2200 O O . SER A 1 271 ? -5.965 9.799 17.874 1.00 67.94 271 SER A O 1
ATOM 2202 N N . PRO A 1 272 ? -8.162 9.420 17.573 1.00 78.69 272 PRO A N 1
ATOM 2203 C CA . PRO A 1 272 ? -8.115 8.021 17.993 1.00 78.69 272 PRO A CA 1
ATOM 2204 C C . PRO A 1 272 ? -7.352 7.138 16.995 1.00 78.69 272 PRO A C 1
ATOM 2206 O O . PRO A 1 272 ? -7.327 7.405 15.794 1.00 78.69 272 PRO A O 1
ATOM 2209 N N . HIS A 1 273 ? -6.779 6.038 17.484 1.00 85.56 273 HIS A N 1
ATOM 2210 C CA . HIS A 1 273 ? -6.026 5.082 16.672 1.00 85.56 273 HIS A CA 1
ATOM 2211 C C . HIS A 1 273 ? -6.773 3.754 16.562 1.00 85.56 273 HIS A C 1
ATOM 2213 O O . HIS A 1 273 ? -6.938 3.038 17.551 1.00 85.56 273 HIS A O 1
ATOM 2219 N N . LEU A 1 274 ? -7.212 3.410 15.354 1.00 88.75 274 LEU A N 1
ATOM 2220 C CA . LEU A 1 274 ? -7.911 2.157 15.069 1.00 88.75 274 LEU A CA 1
ATOM 2221 C C . LEU A 1 274 ? -6.904 1.065 14.677 1.00 88.75 274 LEU A C 1
ATOM 2223 O O . LEU A 1 274 ? -6.004 1.305 13.876 1.00 88.75 274 LEU A O 1
ATOM 2227 N N . GLY A 1 275 ? -7.057 -0.145 15.210 1.00 90.06 275 GLY A N 1
ATOM 2228 C CA . GLY A 1 275 ? -6.202 -1.280 14.862 1.00 90.06 275 GLY A CA 1
ATOM 2229 C C . GLY A 1 275 ? -6.821 -2.629 15.207 1.00 90.06 275 GLY A C 1
ATOM 2230 O O . GLY A 1 275 ? -7.907 -2.707 15.781 1.00 90.06 275 GLY A O 1
ATOM 2231 N N . ARG A 1 276 ? -6.122 -3.714 14.861 1.00 90.12 276 ARG A N 1
ATOM 2232 C CA . ARG A 1 276 ? -6.486 -5.068 15.302 1.00 90.12 276 ARG A CA 1
ATOM 2233 C C . ARG A 1 276 ? -5.491 -5.613 16.308 1.00 90.12 276 ARG A C 1
ATOM 2235 O O . ARG A 1 276 ? -4.289 -5.409 16.169 1.00 90.12 276 ARG A O 1
ATOM 2242 N N . SER A 1 277 ? -6.011 -6.378 17.253 1.00 89.25 277 SER A N 1
ATOM 2243 C CA . SER A 1 277 ? -5.234 -7.222 18.153 1.00 89.25 277 SER A CA 1
ATOM 2244 C C . SER A 1 277 ? -5.792 -8.650 18.135 1.00 89.25 277 SER A C 1
ATOM 2246 O O . SER A 1 277 ? -6.653 -8.967 17.313 1.00 89.25 277 SER A O 1
ATOM 2248 N N . MET A 1 278 ? -5.294 -9.529 19.006 1.00 86.06 278 MET A N 1
ATOM 2249 C CA . MET A 1 278 ? -5.620 -10.961 18.999 1.00 86.06 278 MET A CA 1
ATOM 2250 C C . MET A 1 278 ? -7.134 -11.220 19.048 1.00 86.06 278 MET A C 1
ATOM 2252 O O . MET A 1 278 ? -7.630 -12.102 18.346 1.00 86.06 278 MET A O 1
ATOM 2256 N N . SER A 1 279 ? -7.871 -10.437 19.839 1.00 85.69 279 SER A N 1
ATOM 2257 C CA . SER A 1 279 ? -9.303 -10.658 20.078 1.00 85.69 279 SER A CA 1
ATOM 2258 C C . SER A 1 279 ? -10.242 -9.954 19.086 1.00 85.69 279 SER A C 1
ATOM 2260 O O . SER A 1 279 ? -11.450 -10.198 19.118 1.00 85.69 279 SER A O 1
ATOM 2262 N N . GLY A 1 280 ? -9.731 -9.092 18.199 1.00 90.75 280 GLY A N 1
ATOM 2263 C CA . GLY A 1 280 ? -10.544 -8.371 17.214 1.00 90.75 280 GLY A CA 1
ATOM 2264 C C . GLY A 1 280 ? -10.115 -6.923 16.995 1.00 90.75 280 GLY A C 1
ATOM 2265 O O . GLY A 1 280 ? -8.922 -6.616 16.989 1.00 90.75 280 GLY A O 1
ATOM 2266 N N . VAL A 1 281 ? -11.096 -6.045 16.776 1.00 93.62 281 VAL A N 1
ATOM 2267 C CA . VAL A 1 281 ? -10.885 -4.627 16.454 1.00 93.62 281 VAL A CA 1
ATOM 2268 C C . VAL A 1 281 ? -10.871 -3.790 17.728 1.00 93.62 281 VAL A C 1
ATOM 2270 O O . VAL A 1 281 ? -11.747 -3.910 18.586 1.00 93.62 281 VAL A O 1
ATOM 2273 N N . TYR A 1 282 ? -9.863 -2.931 17.830 1.00 92.56 282 TYR A N 1
ATOM 2274 C CA . TYR A 1 282 ? -9.628 -2.061 18.966 1.00 92.56 282 TYR A CA 1
ATOM 2275 C C . TYR A 1 282 ? -9.445 -0.618 18.518 1.00 92.56 282 TYR A C 1
ATOM 2277 O O . TYR A 1 282 ? -8.962 -0.334 17.422 1.00 92.56 282 TYR A O 1
ATOM 2285 N N . CYS A 1 283 ? -9.769 0.290 19.425 1.00 90.50 283 CYS A N 1
ATOM 2286 C CA . CYS A 1 283 ? -9.412 1.686 19.340 1.00 90.50 283 CYS A CA 1
ATOM 2287 C C . CYS A 1 283 ? -8.553 2.075 20.544 1.00 90.50 283 CYS A C 1
ATOM 2289 O O . CYS A 1 283 ? -8.955 1.873 21.691 1.00 90.50 283 CYS A O 1
ATOM 2291 N N . ALA A 1 284 ? -7.392 2.674 20.292 1.00 89.06 284 ALA A N 1
ATOM 2292 C CA . ALA A 1 284 ? -6.600 3.354 21.304 1.00 89.06 284 ALA A CA 1
ATOM 2293 C C . ALA A 1 284 ? -6.951 4.838 21.314 1.00 89.06 284 ALA A C 1
ATOM 2295 O O . ALA A 1 284 ? -6.968 5.497 20.278 1.00 89.06 284 ALA A O 1
ATOM 2296 N N . ILE A 1 285 ? -7.237 5.356 22.499 1.00 85.56 285 ILE A N 1
ATOM 2297 C CA . ILE A 1 285 ? -7.651 6.737 22.698 1.00 85.56 285 ILE A CA 1
ATOM 2298 C C . ILE A 1 285 ? -6.649 7.391 23.645 1.00 85.56 285 ILE A C 1
ATOM 2300 O O . ILE A 1 285 ? -6.519 6.928 24.783 1.00 85.56 285 ILE A O 1
ATOM 2304 N N . PRO A 1 286 ? -5.938 8.445 23.218 1.00 80.94 286 PRO A N 1
ATOM 2305 C CA . PRO A 1 286 ? -5.008 9.143 24.088 1.00 80.94 286 PRO A CA 1
ATOM 2306 C C . PRO A 1 286 ? -5.757 9.819 25.237 1.00 80.94 286 PRO A C 1
ATOM 2308 O O . PRO A 1 286 ? -6.800 10.458 25.069 1.00 80.94 286 PRO A O 1
ATOM 2311 N N . ARG A 1 287 ? -5.204 9.697 26.440 1.00 77.56 287 ARG A N 1
ATOM 2312 C CA . ARG A 1 287 ? -5.696 10.422 27.609 1.00 77.56 287 ARG A CA 1
ATOM 2313 C C . ARG A 1 287 ? -5.181 11.858 27.591 1.00 77.56 287 ARG A C 1
ATOM 2315 O O . ARG A 1 287 ? -4.118 12.150 27.060 1.00 77.56 287 ARG A O 1
ATOM 2322 N N . LYS A 1 288 ? -5.874 12.753 28.308 1.00 67.56 288 LYS A N 1
ATOM 2323 C CA . LYS A 1 288 ? -5.347 14.100 28.632 1.00 67.56 288 LYS A CA 1
ATOM 2324 C C . LYS A 1 288 ? -4.022 14.048 29.412 1.00 67.56 288 LYS A C 1
ATOM 2326 O O . LYS A 1 288 ? -3.305 15.037 29.477 1.00 67.56 288 LYS A O 1
ATOM 2331 N N . THR A 1 289 ? -3.731 12.916 30.048 1.00 65.06 289 THR A N 1
ATOM 2332 C CA . THR A 1 289 ? -2.506 12.632 30.802 1.00 65.06 289 THR A CA 1
ATOM 2333 C C . THR A 1 289 ? -1.739 11.512 30.105 1.00 65.06 289 THR A C 1
ATOM 2335 O O . THR A 1 289 ? -2.385 10.532 29.763 1.00 65.06 289 THR A O 1
ATOM 2338 N N . HIS A 1 290 ? -0.408 11.607 29.981 1.00 71.44 290 HIS A N 1
ATOM 2339 C CA . HIS A 1 290 ? 0.517 10.596 29.424 1.00 71.44 290 HIS A CA 1
ATOM 2340 C C . HIS A 1 290 ? 0.007 9.142 29.558 1.00 71.44 290 HIS A C 1
ATOM 2342 O O . HIS A 1 290 ? 0.181 8.535 30.613 1.00 71.44 290 HIS A O 1
ATOM 2348 N N . GLY A 1 291 ? -0.674 8.596 28.543 1.00 80.88 291 GLY A N 1
ATOM 2349 C CA . GLY A 1 291 ? -1.393 7.318 28.638 1.00 80.88 291 GLY A CA 1
ATOM 2350 C C . GLY A 1 291 ? -2.497 7.143 27.589 1.00 80.88 291 GLY A C 1
ATOM 2351 O O . GLY A 1 291 ? -2.820 8.075 26.854 1.00 80.88 291 GLY A O 1
ATOM 2352 N N . PHE A 1 292 ? -3.099 5.953 27.548 1.00 86.44 292 PHE A N 1
ATOM 2353 C CA . PHE A 1 292 ? -4.104 5.558 26.554 1.00 86.44 292 PHE A CA 1
ATOM 2354 C C . PHE A 1 292 ? -5.243 4.750 27.191 1.00 86.44 292 PHE A C 1
ATOM 2356 O O . PHE A 1 292 ? -5.070 4.084 28.207 1.00 86.44 292 PHE A O 1
ATOM 2363 N N . GLN A 1 293 ? -6.418 4.786 26.575 1.00 89.31 293 GLN A N 1
ATOM 2364 C CA . GLN A 1 293 ? -7.505 3.846 26.828 1.00 89.31 293 GLN A CA 1
ATOM 2365 C C . GLN A 1 293 ? -7.660 2.930 25.621 1.00 89.31 293 GLN A C 1
ATOM 2367 O O . GLN A 1 293 ? -7.736 3.418 24.495 1.00 89.31 293 GLN A O 1
ATOM 2372 N N . PHE A 1 294 ? -7.746 1.622 25.849 1.00 90.62 294 PHE A N 1
ATOM 2373 C CA . PHE A 1 294 ? -7.961 0.630 24.801 1.00 90.62 294 PHE A CA 1
ATOM 2374 C C . PHE A 1 294 ? -9.400 0.126 24.863 1.00 90.62 294 PHE A C 1
ATOM 2376 O O . PHE A 1 294 ? -9.814 -0.532 25.821 1.00 90.62 294 PHE A O 1
ATOM 2383 N N . TRP A 1 295 ? -10.167 0.459 23.832 1.00 92.31 295 TRP A N 1
ATOM 2384 C CA . TRP A 1 295 ? -11.568 0.099 23.672 1.00 92.31 295 TRP A CA 1
ATOM 2385 C C . TRP A 1 295 ? -11.692 -1.005 22.633 1.00 92.31 295 TRP A C 1
ATOM 2387 O O . TRP A 1 295 ? -11.179 -0.880 21.528 1.00 92.31 295 TRP A O 1
ATOM 2397 N N . TYR A 1 296 ? -12.376 -2.081 22.986 1.00 93.19 296 TYR A N 1
ATOM 2398 C CA . TYR A 1 296 ? -12.706 -3.185 22.096 1.00 93.19 296 TYR A CA 1
ATOM 2399 C C . TYR A 1 296 ? -14.083 -2.964 21.484 1.00 93.19 296 TYR A C 1
ATOM 2401 O O . TYR A 1 296 ? -15.011 -2.582 22.202 1.00 93.19 296 TYR A O 1
ATOM 2409 N N . LEU A 1 297 ? -14.220 -3.218 20.186 1.00 93.31 297 LEU A N 1
ATOM 2410 C CA . LEU A 1 297 ? -15.525 -3.232 19.540 1.00 93.31 297 LEU A CA 1
ATOM 2411 C C . LEU A 1 297 ? -16.165 -4.611 19.725 1.00 93.31 297 LEU A C 1
ATOM 2413 O O . LEU A 1 297 ? -15.777 -5.578 19.072 1.00 93.31 297 LEU A O 1
ATOM 2417 N N . ASP A 1 298 ? -17.136 -4.691 20.629 1.00 92.06 298 ASP A N 1
ATOM 2418 C CA . ASP A 1 298 ? -17.968 -5.874 20.810 1.00 92.06 298 ASP A CA 1
ATOM 2419 C C . ASP A 1 298 ? -19.082 -5.880 19.758 1.00 92.06 298 ASP A C 1
ATOM 2421 O O . ASP A 1 298 ? -19.819 -4.902 19.617 1.00 92.06 298 ASP A O 1
ATOM 2425 N N . GLU A 1 299 ? -19.171 -6.982 19.017 1.00 89.81 299 GLU A N 1
ATOM 2426 C CA . GLU A 1 299 ? -20.170 -7.228 17.968 1.00 89.81 299 GLU A CA 1
ATOM 2427 C C . GLU A 1 299 ? -21.130 -8.371 18.338 1.00 89.81 299 GLU A C 1
ATOM 2429 O O . GLU A 1 299 ? -21.844 -8.917 17.490 1.00 89.81 299 GLU A O 1
ATOM 2434 N N . SER A 1 300 ? -21.124 -8.792 19.604 1.00 84.81 300 SER A N 1
ATOM 2435 C CA . SER A 1 300 ? -22.016 -9.834 20.094 1.00 84.81 300 SER A CA 1
ATOM 2436 C C . SER A 1 300 ? -23.487 -9.414 19.996 1.00 84.81 300 SER A C 1
ATOM 2438 O O . SER A 1 300 ? -23.855 -8.241 20.068 1.00 84.81 300 SER A O 1
ATOM 2440 N N . CYS A 1 301 ? -24.360 -10.404 19.783 1.00 76.38 301 CYS A N 1
ATOM 2441 C CA . CYS A 1 301 ? -25.814 -10.215 19.717 1.00 76.38 301 CYS A CA 1
ATOM 2442 C C . CYS A 1 301 ? -26.297 -9.203 18.653 1.00 76.38 301 CYS A C 1
ATOM 2444 O O . CYS A 1 301 ? -27.413 -8.697 18.756 1.00 76.38 301 CYS A O 1
ATOM 2446 N N . GLY A 1 302 ? -25.482 -8.915 17.630 1.00 74.56 302 GLY A N 1
ATOM 2447 C CA . GLY A 1 302 ? -25.834 -7.981 16.555 1.00 74.56 302 GLY A CA 1
ATOM 2448 C C . GLY A 1 302 ? -25.821 -6.507 16.968 1.00 74.56 302 GLY A C 1
ATOM 2449 O O . GLY A 1 302 ? -26.328 -5.675 16.221 1.00 74.56 302 GLY A O 1
ATOM 2450 N N . GLN A 1 303 ? -25.266 -6.183 18.139 1.00 81.69 303 GLN A N 1
ATOM 2451 C CA . GLN A 1 303 ? -25.055 -4.810 18.588 1.00 81.69 303 GLN A CA 1
ATOM 2452 C C . GLN A 1 303 ? -23.575 -4.455 18.499 1.00 81.69 303 GLN A C 1
ATOM 2454 O O . GLN A 1 303 ? -22.721 -5.266 18.836 1.00 81.69 303 GLN A O 1
ATOM 2459 N N . MET A 1 304 ? -23.283 -3.227 18.077 1.00 88.31 304 MET A N 1
ATOM 2460 C CA . MET A 1 304 ? -21.923 -2.717 17.937 1.00 88.31 304 MET A CA 1
ATOM 2461 C C . MET A 1 304 ? -21.659 -1.773 19.099 1.00 88.31 304 MET A C 1
ATOM 2463 O O . MET A 1 304 ? -22.156 -0.645 19.118 1.00 88.31 304 MET A O 1
ATOM 2467 N N . LYS A 1 305 ? -20.913 -2.247 20.098 1.00 90.06 305 LYS A N 1
ATOM 2468 C CA . LYS A 1 305 ? -20.675 -1.502 21.334 1.00 90.06 305 LYS A CA 1
ATOM 2469 C C . LYS A 1 305 ? -19.194 -1.444 21.665 1.00 90.06 305 LYS A C 1
ATOM 2471 O O . LYS A 1 305 ? -18.518 -2.461 21.764 1.00 90.06 305 LYS A O 1
ATOM 2476 N N . TRP A 1 306 ? -18.706 -0.240 21.936 1.00 91.56 306 TRP A N 1
ATOM 2477 C CA . TRP A 1 306 ? -17.370 -0.056 22.482 1.00 91.56 306 TRP A CA 1
ATOM 2478 C C . TRP A 1 306 ? -17.321 -0.439 23.964 1.00 91.56 306 TRP A C 1
ATOM 2480 O O . TRP A 1 306 ? -18.104 0.052 24.781 1.00 91.56 306 TRP A O 1
ATOM 2490 N N . VAL A 1 307 ? -16.370 -1.300 24.316 1.00 92.94 307 VAL A N 1
ATOM 2491 C CA . VAL A 1 307 ? -16.125 -1.786 25.678 1.00 92.94 307 VAL A CA 1
ATOM 2492 C C . VAL A 1 307 ? -14.690 -1.456 26.070 1.00 92.94 307 VAL A C 1
ATOM 2494 O O . VAL A 1 307 ? -13.749 -1.901 25.416 1.00 92.94 307 VAL A O 1
ATOM 2497 N N . LEU A 1 308 ? -14.499 -0.692 27.147 1.00 92.06 308 LEU A N 1
ATOM 2498 C CA . LEU A 1 308 ? -13.165 -0.406 27.677 1.00 92.06 308 LEU A CA 1
ATOM 2499 C C . LEU A 1 308 ? -12.532 -1.711 28.175 1.00 92.06 308 LEU A C 1
ATOM 2501 O O . LEU A 1 308 ? -13.070 -2.355 29.075 1.00 92.06 308 LEU A O 1
ATOM 2505 N N . LYS A 1 309 ? -11.401 -2.103 27.586 1.00 90.88 309 LYS A N 1
ATOM 2506 C CA . LYS A 1 309 ? -10.660 -3.312 27.972 1.00 90.88 309 LYS A CA 1
ATOM 2507 C C . LYS A 1 309 ? -9.513 -3.011 28.905 1.00 90.88 309 LYS A C 1
ATOM 2509 O O . LYS A 1 309 ? -9.284 -3.764 29.843 1.00 90.88 309 LYS A O 1
ATOM 2514 N N . HIS A 1 310 ? -8.797 -1.931 28.630 1.00 89.44 310 HIS A N 1
ATOM 2515 C CA . HIS A 1 310 ? -7.615 -1.591 29.394 1.00 89.44 310 HIS A CA 1
ATOM 2516 C C . HIS A 1 310 ? -7.398 -0.091 29.426 1.00 89.44 310 HIS A C 1
ATOM 2518 O O . HIS A 1 310 ? -7.785 0.642 28.514 1.00 89.44 310 HIS A O 1
ATOM 2524 N N . ASP A 1 311 ? -6.772 0.351 30.503 1.00 87.62 311 ASP A N 1
ATOM 2525 C CA . ASP A 1 311 ? -6.563 1.750 30.792 1.00 87.62 311 ASP A CA 1
ATOM 2526 C C . ASP A 1 311 ? -5.157 1.971 31.347 1.00 87.62 311 ASP A C 1
ATOM 2528 O O . ASP A 1 311 ? -4.859 1.605 32.484 1.00 87.62 311 ASP A O 1
ATOM 2532 N N . ILE A 1 312 ? -4.280 2.549 30.528 1.00 82.38 312 ILE A N 1
ATOM 2533 C CA . ILE A 1 312 ? -2.865 2.694 30.850 1.00 82.38 312 ILE A CA 1
ATOM 2534 C C . ILE A 1 312 ? -2.522 4.144 31.193 1.00 82.38 312 ILE A C 1
ATOM 2536 O O . ILE A 1 312 ? -2.738 5.071 30.410 1.00 82.38 312 ILE A O 1
ATOM 2540 N N . ASN A 1 313 ? -1.913 4.334 32.364 1.00 78.56 313 ASN A N 1
ATOM 2541 C CA . ASN A 1 313 ? -1.312 5.596 32.777 1.00 78.56 313 ASN A CA 1
ATOM 2542 C C . ASN A 1 313 ? 0.215 5.475 32.739 1.00 78.56 313 ASN A C 1
ATOM 2544 O O . ASN A 1 313 ? 0.827 4.822 33.580 1.00 78.56 313 ASN A O 1
ATOM 2548 N N . LEU A 1 314 ?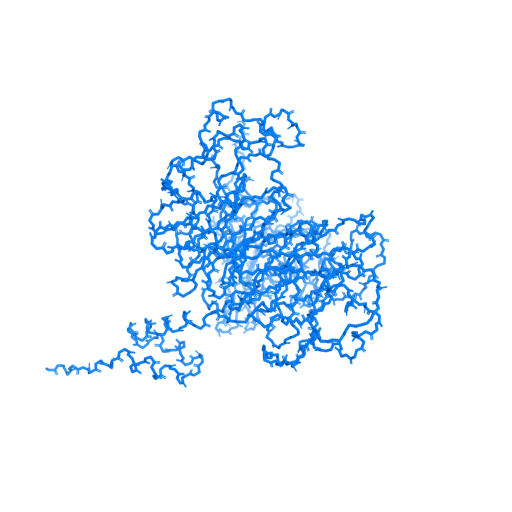 0.822 6.140 31.763 1.00 72.56 314 LEU A N 1
ATOM 2549 C CA . LEU A 1 314 ? 2.259 6.168 31.513 1.00 72.56 314 LEU A CA 1
ATOM 2550 C C . LEU A 1 314 ? 2.957 7.350 32.211 1.00 72.56 314 LEU A C 1
ATOM 2552 O O . LEU A 1 314 ? 4.148 7.584 32.017 1.00 72.56 314 LEU A O 1
ATOM 2556 N N . LYS A 1 315 ? 2.274 8.095 33.089 1.00 66.81 315 LYS A N 1
ATOM 2557 C CA . LYS A 1 315 ? 2.933 9.130 33.904 1.00 66.81 315 LYS A CA 1
ATOM 2558 C C . LYS A 1 315 ? 4.010 8.539 34.823 1.00 66.81 315 LYS A C 1
ATOM 2560 O O . LYS A 1 315 ? 5.031 9.176 35.063 1.00 66.81 315 LYS A O 1
ATOM 2565 N N . SER A 1 316 ? 3.810 7.317 35.321 1.00 54.28 316 SER A N 1
ATOM 2566 C CA . SER A 1 316 ? 4.815 6.574 36.095 1.00 54.28 316 SER A CA 1
ATOM 2567 C C . SER A 1 316 ? 5.980 6.054 35.237 1.00 54.28 316 SER A C 1
ATOM 2569 O O . SER A 1 316 ? 7.006 5.668 35.796 1.00 54.28 316 SER A O 1
ATOM 2571 N N . PHE A 1 317 ? 5.849 6.079 33.903 1.00 56.31 317 PHE A N 1
ATOM 2572 C CA . PHE A 1 317 ? 6.789 5.475 32.954 1.00 56.31 317 PHE A CA 1
ATOM 2573 C C . PHE A 1 317 ? 8.023 6.323 32.645 1.00 56.31 317 PHE A C 1
ATOM 2575 O O . PHE A 1 317 ? 9.104 5.764 32.464 1.00 56.31 317 PHE A O 1
ATOM 2582 N N . GLY A 1 31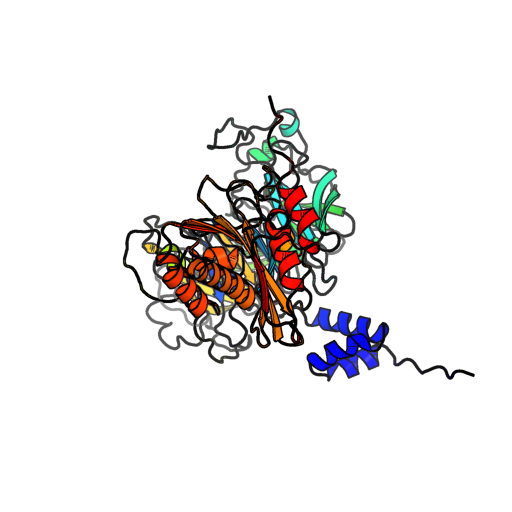8 ? 7.903 7.658 32.650 1.00 51.22 318 GLY A N 1
ATOM 2583 C CA . GLY A 1 318 ? 9.023 8.558 32.313 1.00 51.22 318 GLY A CA 1
ATOM 2584 C C . GLY A 1 318 ? 10.259 8.403 33.196 1.00 51.22 318 GLY A C 1
ATOM 2585 O O . GLY A 1 318 ? 11.347 8.784 32.794 1.00 51.22 318 GLY A O 1
ATOM 2586 N N . ARG A 1 319 ? 10.111 7.768 34.364 1.00 52.09 319 ARG A N 1
ATOM 2587 C CA . ARG A 1 319 ? 11.193 7.520 35.326 1.00 52.09 319 ARG A CA 1
ATOM 2588 C C . ARG A 1 319 ? 12.229 6.490 34.848 1.00 52.09 319 ARG A C 1
ATOM 2590 O O . ARG A 1 319 ? 13.324 6.466 35.391 1.00 52.09 319 ARG A O 1
ATOM 2597 N N . LYS A 1 320 ? 11.884 5.617 33.887 1.00 51.03 320 LYS A N 1
ATOM 2598 C CA . LYS A 1 320 ? 12.720 4.472 33.453 1.00 51.03 320 LYS A CA 1
ATOM 2599 C C . LYS A 1 320 ? 13.474 4.690 32.137 1.00 51.03 320 LYS A C 1
ATOM 2601 O O . LYS A 1 320 ? 14.342 3.893 31.801 1.00 51.03 320 LYS A O 1
ATOM 2606 N N . PHE A 1 321 ? 13.149 5.747 31.396 1.00 50.72 321 PHE A N 1
ATOM 2607 C CA . PHE A 1 321 ? 13.689 6.011 30.063 1.00 50.72 321 PHE A CA 1
ATOM 2608 C C . PHE A 1 321 ? 14.541 7.285 30.079 1.00 50.72 321 PHE A C 1
ATOM 2610 O O . PHE A 1 321 ? 14.191 8.287 29.466 1.00 50.72 321 PHE A O 1
ATOM 2617 N N . HIS A 1 322 ? 15.664 7.251 30.805 1.00 49.78 322 HIS A N 1
ATOM 2618 C CA . HIS A 1 322 ? 16.758 8.193 30.568 1.00 49.78 322 HIS A CA 1
ATOM 2619 C C . HIS A 1 322 ? 17.741 7.565 29.561 1.00 49.78 322 HIS A C 1
ATOM 2621 O O . HIS A 1 322 ? 18.340 6.531 29.873 1.00 49.78 322 HIS A O 1
ATOM 2627 N N . PRO A 1 323 ? 17.932 8.165 28.369 1.00 43.81 323 PRO A N 1
ATOM 2628 C CA . PRO A 1 323 ? 18.701 7.569 27.267 1.00 43.81 323 PRO A CA 1
ATOM 2629 C C . PRO A 1 323 ? 20.185 7.307 27.571 1.00 43.81 323 PRO A C 1
ATOM 2631 O O . PRO A 1 323 ? 20.838 6.567 26.839 1.00 43.81 323 PRO A O 1
ATOM 2634 N N . GLY A 1 324 ? 20.730 7.925 28.625 1.00 45.31 324 GLY A N 1
ATOM 2635 C CA . GLY A 1 324 ? 22.165 7.933 28.919 1.00 45.31 324 GLY A CA 1
ATOM 2636 C C . GLY A 1 324 ? 22.685 6.817 29.828 1.00 45.31 324 GLY A C 1
ATOM 2637 O O . GLY A 1 324 ? 23.867 6.507 29.744 1.00 45.31 324 GLY A O 1
ATOM 2638 N N . GLU A 1 325 ? 21.853 6.202 30.678 1.00 42.97 325 GLU A N 1
ATOM 2639 C CA . GLU A 1 325 ? 22.366 5.344 31.770 1.00 42.97 325 GLU A CA 1
ATOM 2640 C C . GLU A 1 325 ? 21.987 3.856 31.673 1.00 42.97 325 GLU A C 1
ATOM 2642 O O . GLU A 1 325 ? 22.713 3.026 32.212 1.00 42.97 325 GLU A O 1
ATOM 2647 N N . TYR A 1 326 ? 20.919 3.477 30.955 1.00 44.88 326 TYR A N 1
ATOM 2648 C CA . TYR A 1 326 ? 20.415 2.086 30.972 1.00 44.88 326 TYR A CA 1
ATOM 2649 C C . TYR A 1 326 ? 20.552 1.301 29.657 1.00 44.88 326 TYR A C 1
ATOM 2651 O O . TYR A 1 326 ? 20.573 0.072 29.686 1.00 44.88 326 TYR A O 1
ATOM 2659 N N . PHE A 1 327 ? 20.686 1.961 28.504 1.00 50.09 327 PHE A N 1
ATOM 2660 C CA . PHE A 1 327 ? 20.635 1.286 27.192 1.00 50.09 327 PHE A CA 1
ATOM 2661 C C . PHE A 1 327 ? 22.012 1.036 26.547 1.00 50.09 327 PHE A C 1
ATOM 2663 O O . PHE A 1 327 ? 22.091 0.549 25.421 1.00 50.09 327 PHE A O 1
ATOM 2670 N N . GLY A 1 328 ? 23.109 1.319 27.259 1.00 39.25 328 GLY A N 1
ATOM 2671 C CA . GLY A 1 328 ? 24.488 1.200 26.758 1.00 39.25 328 GLY A CA 1
ATOM 2672 C C . GLY A 1 328 ? 25.091 -0.214 26.735 1.00 39.25 328 GLY A C 1
ATOM 2673 O O . GLY A 1 328 ? 26.295 -0.342 26.541 1.00 39.25 328 GLY A O 1
ATOM 2674 N N . GLY A 1 329 ? 24.304 -1.271 26.971 1.00 41.03 329 GLY A N 1
ATOM 2675 C CA . GLY A 1 329 ? 24.844 -2.607 27.259 1.00 41.03 329 GLY A CA 1
ATOM 2676 C C . GLY A 1 329 ? 24.949 -3.590 26.089 1.00 41.03 329 GLY A C 1
ATOM 2677 O O . GLY A 1 329 ? 25.889 -4.375 26.063 1.00 41.03 329 GLY A O 1
ATOM 2678 N N . GLN A 1 330 ? 24.012 -3.588 25.134 1.00 43.62 330 GLN A N 1
ATOM 2679 C CA . GLN A 1 330 ? 23.957 -4.568 24.032 1.00 43.62 330 GLN A CA 1
ATOM 2680 C C . GLN A 1 330 ? 23.197 -3.971 22.837 1.00 43.62 330 GLN A C 1
ATOM 2682 O O . GLN A 1 330 ? 21.969 -3.981 22.794 1.00 43.62 330 GLN A O 1
ATOM 2687 N N . THR A 1 331 ? 23.916 -3.431 21.855 1.00 48.62 331 THR A N 1
ATOM 2688 C CA . THR A 1 331 ? 23.335 -2.847 20.631 1.00 48.62 331 THR A CA 1
ATOM 2689 C C . THR A 1 331 ? 22.675 -3.881 19.718 1.00 48.62 331 THR A C 1
ATOM 2691 O O . THR A 1 331 ? 21.781 -3.532 18.953 1.00 48.62 331 THR A O 1
ATOM 2694 N N . ASP A 1 332 ? 23.052 -5.152 19.848 1.00 49.03 332 ASP A N 1
ATOM 2695 C CA . ASP A 1 332 ? 22.813 -6.179 18.825 1.00 49.03 332 ASP A CA 1
ATOM 2696 C C . ASP A 1 332 ? 21.426 -6.849 18.925 1.00 49.03 332 ASP A C 1
ATOM 2698 O O . ASP A 1 332 ? 21.032 -7.603 18.040 1.00 49.03 332 ASP A O 1
ATOM 2702 N N . LYS A 1 333 ? 20.654 -6.555 19.985 1.00 60.09 333 LYS A N 1
ATOM 2703 C CA . LYS A 1 333 ? 19.283 -7.070 20.198 1.00 60.09 333 LYS A CA 1
ATOM 2704 C C . LYS A 1 333 ? 18.170 -6.077 19.832 1.00 60.09 333 LYS A C 1
ATOM 2706 O O . LYS A 1 333 ? 16.993 -6.428 19.913 1.00 60.09 333 LYS A O 1
ATOM 2711 N N . HIS A 1 334 ? 18.514 -4.847 19.454 1.00 77.50 334 HIS A N 1
ATOM 2712 C CA . HIS A 1 334 ? 17.536 -3.800 19.160 1.00 77.50 334 HIS A CA 1
ATOM 2713 C C . HIS A 1 334 ? 17.098 -3.815 17.693 1.00 77.50 334 HIS A C 1
ATOM 2715 O O . HIS A 1 334 ? 17.860 -4.146 16.788 1.00 77.50 334 HIS A O 1
ATOM 2721 N N . TRP A 1 335 ? 15.852 -3.420 17.460 1.00 85.12 335 TRP A N 1
ATOM 2722 C CA . TRP A 1 335 ? 15.333 -3.075 16.147 1.00 85.12 335 TRP A CA 1
ATOM 2723 C C . TRP A 1 335 ? 16.069 -1.843 15.612 1.00 85.12 335 TRP A C 1
ATOM 2725 O O . TRP A 1 335 ? 16.474 -0.950 16.360 1.00 85.12 335 TRP A O 1
ATOM 2735 N N . ILE A 1 336 ? 16.230 -1.804 14.295 1.00 83.94 336 ILE A N 1
ATOM 2736 C CA . ILE A 1 336 ? 17.002 -0.803 13.573 1.00 83.94 336 ILE A CA 1
ATOM 2737 C C . ILE A 1 336 ? 16.057 -0.042 12.642 1.00 83.94 336 ILE A C 1
ATOM 2739 O O . ILE A 1 336 ? 15.320 -0.640 11.851 1.00 83.94 336 ILE A O 1
ATOM 2743 N N . LEU A 1 337 ? 16.105 1.287 12.722 1.00 85.44 337 LEU A N 1
ATOM 2744 C CA . LEU A 1 337 ? 15.529 2.174 11.716 1.00 85.44 337 LEU A CA 1
ATOM 2745 C C . LEU A 1 337 ? 16.476 2.248 10.513 1.00 85.44 337 LEU A C 1
ATOM 2747 O O . LEU A 1 337 ? 17.675 2.489 10.669 1.00 85.44 337 LEU A O 1
ATOM 2751 N N . GLN A 1 338 ? 15.952 2.033 9.308 1.00 81.75 338 GLN A N 1
ATOM 2752 C CA . GLN A 1 338 ? 16.785 2.011 8.100 1.00 81.75 338 GLN A CA 1
ATOM 2753 C C . GLN A 1 338 ? 17.386 3.370 7.729 1.00 81.75 338 GLN A C 1
ATOM 2755 O O . GLN A 1 338 ? 18.489 3.397 7.168 1.00 81.75 338 GLN A O 1
ATOM 2760 N N . ASP A 1 339 ? 16.703 4.460 8.083 1.00 76.50 339 ASP A N 1
ATOM 2761 C CA . ASP A 1 339 ? 17.132 5.839 7.841 1.00 76.50 339 ASP A CA 1
ATOM 2762 C C . ASP A 1 339 ? 17.356 6.107 6.338 1.00 76.50 339 ASP A C 1
ATOM 2764 O O . ASP A 1 339 ? 18.437 6.481 5.875 1.00 76.50 339 ASP A O 1
ATOM 2768 N N . VAL A 1 340 ? 16.337 5.777 5.542 1.00 75.19 340 VAL A N 1
ATOM 2769 C CA . VAL A 1 340 ? 16.325 5.801 4.077 1.00 75.19 340 VAL A CA 1
ATOM 2770 C C . VAL A 1 340 ? 16.307 7.233 3.549 1.00 75.19 340 VAL A C 1
ATOM 2772 O O . VAL A 1 340 ? 17.064 7.540 2.626 1.00 75.19 340 VAL A O 1
ATOM 2775 N N . ASN A 1 341 ? 15.480 8.114 4.119 1.00 71.94 341 ASN A N 1
ATOM 2776 C CA . ASN A 1 341 ? 15.355 9.508 3.685 1.00 71.94 341 ASN A CA 1
ATOM 2777 C C . ASN A 1 341 ? 16.678 10.253 3.845 1.00 71.94 341 ASN A C 1
ATOM 2779 O O . ASN A 1 341 ? 17.134 10.858 2.881 1.00 71.94 341 ASN A O 1
ATOM 2783 N N . TYR A 1 342 ? 17.354 10.145 4.993 1.00 67.19 342 TYR A N 1
ATOM 2784 C CA . TYR A 1 342 ? 18.665 10.772 5.184 1.00 67.19 342 TYR A CA 1
ATOM 2785 C C . TYR A 1 342 ? 19.670 10.323 4.114 1.00 67.19 342 TYR A C 1
ATOM 2787 O O . TYR A 1 342 ? 20.415 11.123 3.548 1.00 67.19 342 TYR A O 1
ATOM 2795 N N . ARG A 1 343 ? 19.664 9.035 3.760 1.00 62.22 343 ARG A N 1
ATOM 2796 C CA . ARG A 1 343 ? 20.612 8.475 2.785 1.00 62.22 343 ARG A CA 1
ATOM 2797 C C . ARG A 1 343 ? 20.270 8.794 1.328 1.00 62.22 343 ARG A C 1
ATOM 2799 O O . ARG A 1 343 ? 21.178 8.800 0.502 1.00 62.22 343 ARG A O 1
ATOM 2806 N N . LYS A 1 344 ? 18.995 9.021 0.999 1.00 64.75 344 LYS A N 1
ATOM 2807 C CA . LYS A 1 344 ? 18.532 9.296 -0.375 1.00 64.75 344 LYS A CA 1
ATOM 2808 C C . LYS A 1 344 ? 18.299 10.780 -0.671 1.00 64.75 344 LYS A C 1
ATOM 2810 O O . LYS A 1 344 ? 18.536 11.203 -1.797 1.00 64.75 344 LYS A O 1
ATOM 2815 N N . CYS A 1 345 ? 17.853 11.560 0.310 1.00 55.16 345 CYS A N 1
ATOM 2816 C CA . CYS A 1 345 ? 17.517 12.980 0.165 1.00 55.16 345 CYS A CA 1
ATOM 2817 C C . CYS A 1 345 ? 18.667 13.929 0.538 1.00 55.16 345 CYS A C 1
ATOM 2819 O O . CYS A 1 345 ? 18.622 15.089 0.144 1.00 55.16 345 CYS A O 1
ATOM 2821 N N . SER A 1 346 ? 19.752 13.451 1.165 1.00 48.75 346 SER A N 1
ATOM 2822 C CA . SER A 1 346 ? 20.984 14.242 1.393 1.00 48.75 346 SER A CA 1
ATOM 2823 C C . SER A 1 346 ? 21.707 14.690 0.111 1.00 48.75 346 SER A C 1
ATOM 2825 O O . SER A 1 346 ? 22.738 15.354 0.176 1.00 48.75 346 SER A O 1
ATOM 2827 N N . GLN A 1 347 ? 21.177 14.367 -1.074 1.00 42.88 347 GLN A N 1
ATOM 2828 C CA . GLN A 1 347 ? 21.636 14.928 -2.348 1.00 42.88 347 GLN A CA 1
ATOM 2829 C C . GLN A 1 347 ? 20.978 16.272 -2.708 1.00 42.88 347 GLN A C 1
ATOM 2831 O O . GLN A 1 347 ? 21.462 16.930 -3.627 1.00 42.88 347 GLN A O 1
ATOM 2836 N N . PHE A 1 348 ? 19.912 16.690 -2.010 1.00 39.38 348 PHE A N 1
ATOM 2837 C CA . PHE A 1 348 ? 19.138 17.894 -2.348 1.00 39.38 348 PHE A CA 1
ATOM 2838 C C . PHE A 1 348 ? 19.362 19.093 -1.415 1.00 39.38 348 PHE A C 1
ATOM 2840 O O . PHE A 1 348 ? 18.890 20.184 -1.723 1.00 39.38 348 PHE A O 1
ATOM 2847 N N . GLU A 1 349 ? 20.141 18.945 -0.342 1.00 39.84 349 GLU A N 1
ATOM 2848 C CA . GLU A 1 349 ? 20.472 20.041 0.576 1.00 39.84 349 GLU A CA 1
ATOM 2849 C C . GLU A 1 349 ? 21.993 20.166 0.751 1.00 39.84 349 GLU A C 1
ATOM 2851 O O . GLU A 1 349 ? 22.735 19.187 0.715 1.00 39.84 349 GLU A O 1
ATOM 2856 N N . HIS A 1 350 ? 22.478 21.404 0.871 1.00 37.38 350 HIS A N 1
ATOM 2857 C CA . HIS A 1 350 ? 23.868 21.852 0.699 1.00 37.38 350 HIS A CA 1
ATOM 2858 C C . HIS A 1 350 ? 24.924 21.318 1.701 1.00 37.38 350 HIS A C 1
ATOM 2860 O O . HIS A 1 350 ? 25.968 21.952 1.894 1.00 37.38 350 HIS A O 1
ATOM 2866 N N . HIS A 1 351 ? 24.748 20.152 2.324 1.00 34.34 351 HIS A N 1
ATOM 2867 C CA . HIS A 1 351 ? 25.677 19.632 3.329 1.0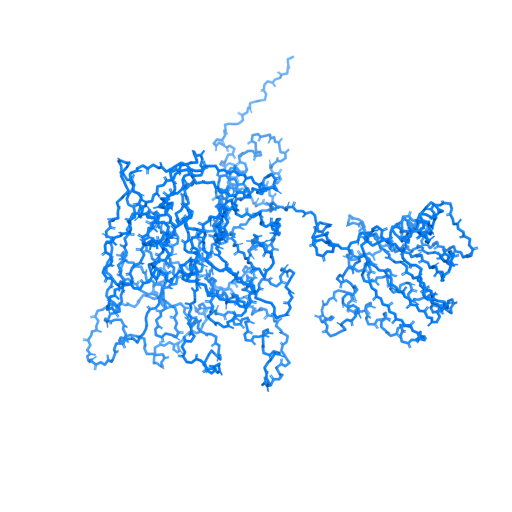0 34.34 351 HIS A CA 1
ATOM 2868 C C . HIS A 1 351 ? 26.267 18.259 2.970 1.00 34.34 351 HIS A C 1
ATOM 2870 O O . HIS A 1 351 ? 25.590 17.246 2.923 1.00 34.34 351 HIS A O 1
ATOM 2876 N N . ARG A 1 352 ? 27.590 18.290 2.723 1.00 34.53 352 ARG A N 1
ATOM 2877 C CA . ARG A 1 352 ? 28.568 17.191 2.574 1.00 34.53 352 ARG A CA 1
ATOM 2878 C C . ARG A 1 352 ? 28.098 15.949 1.800 1.00 34.53 352 ARG A C 1
ATOM 2880 O O . ARG A 1 352 ? 27.474 15.049 2.343 1.00 34.53 352 ARG A O 1
ATOM 2887 N N . LYS A 1 353 ? 28.619 15.819 0.571 1.00 31.27 353 LYS A N 1
ATOM 2888 C CA . LYS A 1 353 ? 28.741 14.540 -0.148 1.00 31.27 353 LYS A CA 1
ATOM 2889 C C . LYS A 1 353 ? 29.295 13.459 0.787 1.00 31.27 353 LYS A C 1
ATOM 2891 O O . LYS A 1 353 ? 30.477 13.491 1.128 1.00 31.27 353 LYS A O 1
ATOM 2896 N N . ILE A 1 354 ? 28.463 12.495 1.164 1.00 37.00 354 ILE A N 1
ATOM 2897 C CA . ILE A 1 354 ? 28.931 11.214 1.685 1.00 37.00 354 ILE A CA 1
ATOM 2898 C C . ILE A 1 354 ? 28.979 10.267 0.484 1.00 37.00 354 ILE A C 1
ATOM 2900 O O . ILE A 1 354 ? 27.948 9.796 0.009 1.00 37.00 354 ILE A O 1
ATOM 2904 N N . ASP A 1 355 ? 30.186 10.009 -0.026 1.00 33.66 355 ASP A N 1
ATOM 2905 C CA . ASP A 1 355 ? 30.467 8.939 -0.992 1.00 33.66 355 ASP A CA 1
ATOM 2906 C C . ASP A 1 355 ? 30.276 7.578 -0.297 1.00 33.66 355 ASP A C 1
ATOM 2908 O O . ASP A 1 355 ? 31.219 6.900 0.107 1.00 33.66 355 ASP A O 1
ATOM 2912 N N . GLY A 1 356 ? 29.021 7.186 -0.095 1.00 34.00 356 GLY A N 1
ATOM 2913 C CA . GLY A 1 356 ? 28.646 5.936 0.549 1.00 34.00 356 GLY A CA 1
ATOM 2914 C C . GLY A 1 356 ? 27.564 5.244 -0.258 1.00 34.00 356 GLY A C 1
ATOM 2915 O O . GLY A 1 356 ? 26.399 5.621 -0.196 1.00 34.00 356 GLY A O 1
ATOM 2916 N N . LYS A 1 357 ? 27.936 4.208 -1.019 1.00 36.19 357 LYS A N 1
ATOM 2917 C CA . LYS A 1 357 ? 26.973 3.315 -1.679 1.00 36.19 357 LYS A CA 1
ATOM 2918 C C . LYS A 1 357 ? 26.004 2.766 -0.631 1.00 36.19 357 LYS A C 1
ATOM 2920 O O . LYS A 1 357 ? 26.430 2.015 0.246 1.00 36.19 357 LYS A O 1
ATOM 2925 N N . TYR A 1 358 ? 24.717 3.091 -0.747 1.00 37.69 358 TYR A N 1
ATOM 2926 C CA . TYR A 1 358 ? 23.686 2.441 0.053 1.00 37.69 358 TYR A CA 1
ATOM 2927 C C . TYR A 1 358 ? 23.692 0.940 -0.253 1.00 37.69 358 TYR A C 1
ATOM 2929 O O . TYR A 1 358 ? 23.488 0.502 -1.385 1.00 37.69 358 TYR A O 1
ATOM 2937 N N . LYS A 1 359 ? 23.972 0.148 0.775 1.00 38.38 359 LYS A N 1
ATOM 2938 C CA . LYS A 1 359 ? 23.700 -1.282 0.836 1.00 38.38 359 LYS A CA 1
ATOM 2939 C C . LYS A 1 359 ? 22.909 -1.450 2.129 1.00 38.38 359 LYS A C 1
ATOM 2941 O O . LYS A 1 359 ? 23.327 -0.897 3.151 1.00 38.38 359 LYS A O 1
ATOM 2946 N N . ALA A 1 360 ? 21.773 -2.148 2.090 1.00 37.19 360 ALA A N 1
ATOM 2947 C CA . ALA A 1 360 ? 21.093 -2.545 3.320 1.00 37.19 360 ALA A CA 1
ATOM 2948 C C . ALA A 1 360 ? 22.135 -3.206 4.254 1.00 37.19 360 ALA A C 1
ATOM 2950 O O . ALA A 1 360 ? 23.013 -3.916 3.737 1.00 37.19 360 ALA A O 1
ATOM 2951 N N . PRO A 1 361 ? 22.122 -2.921 5.572 1.00 33.53 361 PRO A N 1
ATOM 2952 C CA . PRO A 1 361 ? 23.063 -3.529 6.507 1.00 33.53 361 PRO A CA 1
ATOM 2953 C C . PRO A 1 361 ? 23.106 -5.046 6.318 1.00 33.53 361 PRO A C 1
ATOM 2955 O O . PRO A 1 361 ? 22.082 -5.658 6.012 1.00 33.53 361 PRO A O 1
ATOM 2958 N N . ALA A 1 362 ? 24.292 -5.640 6.459 1.00 34.66 362 ALA A N 1
ATOM 2959 C CA . ALA A 1 362 ? 24.407 -7.088 6.460 1.00 34.66 362 ALA A CA 1
ATOM 2960 C C . ALA A 1 362 ? 23.551 -7.642 7.602 1.00 34.66 362 ALA A C 1
ATOM 2962 O O . ALA A 1 362 ? 23.625 -7.196 8.743 1.00 34.66 362 ALA A O 1
ATOM 2963 N N . GLU A 1 363 ? 22.693 -8.568 7.223 1.00 41.94 363 GLU A N 1
ATOM 2964 C CA . GLU A 1 363 ? 21.708 -9.211 8.061 1.00 41.94 363 GLU A CA 1
ATOM 2965 C C . GLU A 1 363 ? 22.401 -10.303 8.896 1.00 41.94 363 GLU A C 1
ATOM 2967 O O . GLU A 1 363 ? 22.850 -11.319 8.359 1.00 41.94 363 GLU A O 1
ATOM 2972 N N . GLU A 1 364 ? 22.579 -10.059 10.199 1.00 38.28 364 GLU A N 1
ATOM 2973 C CA . GLU A 1 364 ? 23.217 -11.005 11.121 1.00 38.28 364 GLU A CA 1
ATOM 2974 C C . GLU A 1 364 ? 22.198 -11.945 11.787 1.00 38.28 364 GLU A C 1
ATOM 2976 O O . GLU A 1 364 ? 21.060 -11.579 12.089 1.00 38.28 364 GLU A O 1
ATOM 2981 N N . LYS A 1 365 ? 22.627 -13.196 12.004 1.00 30.78 365 LYS A N 1
ATOM 2982 C CA . LYS A 1 365 ? 21.834 -14.293 12.579 1.00 30.78 365 LYS A CA 1
ATOM 2983 C C . LYS A 1 365 ? 21.430 -14.010 14.024 1.00 30.78 365 LYS A C 1
ATOM 2985 O O . LYS A 1 365 ? 22.218 -14.288 14.920 1.00 30.78 365 LYS A O 1
ATOM 2990 N N . TYR A 1 366 ? 20.180 -13.606 14.245 1.00 43.25 366 TYR A N 1
ATOM 2991 C CA . TYR A 1 366 ? 19.584 -13.601 15.581 1.00 43.25 366 TYR A CA 1
ATOM 2992 C C . TYR A 1 366 ? 18.111 -14.027 15.543 1.00 43.25 366 TYR A C 1
ATOM 2994 O O . TYR A 1 366 ? 17.281 -13.403 14.882 1.00 43.25 366 TYR A O 1
ATOM 3002 N N . ASP A 1 367 ? 17.800 -15.109 16.259 1.00 33.28 367 ASP A N 1
ATOM 3003 C CA . ASP A 1 367 ? 16.435 -15.566 16.519 1.00 33.28 367 ASP A CA 1
ATOM 3004 C C . ASP A 1 367 ? 15.907 -14.840 17.761 1.00 33.28 367 ASP A C 1
ATOM 3006 O O . ASP A 1 367 ? 16.363 -15.077 18.876 1.00 33.28 367 ASP A O 1
ATOM 3010 N N . TRP A 1 368 ? 14.948 -13.935 17.564 1.00 41.31 368 TRP A N 1
ATOM 3011 C CA . TRP A 1 368 ? 14.134 -13.382 18.649 1.00 41.31 368 TRP A CA 1
ATOM 3012 C C . TRP A 1 368 ? 12.919 -14.283 18.872 1.00 41.31 368 TRP A C 1
ATOM 3014 O O . TRP A 1 368 ? 12.183 -14.568 17.921 1.00 41.31 368 TRP A O 1
ATOM 3024 N N . ASN A 1 369 ? 12.656 -14.664 20.121 1.00 44.22 369 ASN A N 1
ATOM 3025 C CA . ASN A 1 369 ? 11.388 -15.233 20.569 1.00 44.22 369 ASN A CA 1
ATOM 3026 C C . ASN A 1 369 ? 10.611 -14.155 21.346 1.00 44.22 369 ASN A C 1
ATOM 3028 O O . ASN A 1 369 ? 11.173 -13.316 22.041 1.00 44.22 369 ASN A O 1
ATOM 3032 N N . SER A 1 370 ? 9.283 -14.154 21.236 1.00 39.91 370 SER A N 1
ATOM 3033 C CA . SER A 1 370 ? 8.458 -13.237 22.039 1.00 39.91 370 SER A CA 1
ATOM 3034 C C . SER A 1 370 ? 8.426 -13.602 23.524 1.00 39.91 370 SER A C 1
ATOM 3036 O O . SER A 1 370 ? 7.748 -12.925 24.297 1.00 39.91 370 SER A O 1
ATOM 3038 N N . ASP A 1 371 ? 9.118 -14.679 23.868 1.00 42.44 371 ASP A N 1
ATOM 3039 C CA . ASP A 1 371 ? 9.223 -15.254 25.193 1.00 42.44 371 ASP A CA 1
ATOM 3040 C C . ASP A 1 371 ? 10.549 -14.841 25.867 1.00 42.44 371 ASP A C 1
ATOM 3042 O O . ASP A 1 371 ? 10.804 -15.266 26.987 1.00 42.44 371 ASP A O 1
ATOM 3046 N N . ASP A 1 372 ? 11.400 -14.027 25.213 1.00 46.66 372 ASP A N 1
ATOM 3047 C CA . ASP A 1 372 ? 12.651 -13.544 25.812 1.00 46.66 372 ASP A CA 1
ATOM 3048 C C . ASP A 1 372 ? 12.369 -12.450 26.854 1.00 46.66 372 ASP A C 1
ATOM 3050 O O . ASP A 1 372 ? 11.965 -11.322 26.541 1.00 46.66 372 ASP A O 1
ATOM 3054 N N . ASP A 1 373 ? 12.634 -12.801 28.111 1.00 39.97 373 ASP A N 1
ATOM 3055 C CA . ASP A 1 373 ? 12.339 -12.059 29.338 1.00 39.97 373 ASP A CA 1
ATOM 3056 C C . ASP A 1 373 ? 13.227 -10.818 29.583 1.00 39.97 373 ASP A C 1
ATOM 3058 O O . ASP A 1 373 ? 13.594 -10.518 30.720 1.00 39.97 373 ASP A O 1
ATOM 3062 N N . ASN A 1 374 ? 13.525 -10.005 28.563 1.00 46.06 374 ASN A N 1
ATOM 3063 C CA . ASN A 1 374 ? 14.077 -8.653 28.776 1.00 46.06 374 ASN A CA 1
ATOM 3064 C C . ASN A 1 374 ? 12.974 -7.681 29.250 1.00 46.06 374 ASN A C 1
ATOM 3066 O O . ASN A 1 374 ? 12.729 -6.622 28.669 1.00 46.06 374 ASN A O 1
ATOM 3070 N N . ILE A 1 375 ? 12.268 -8.100 30.296 1.00 45.28 375 ILE A N 1
ATOM 3071 C CA . ILE A 1 375 ? 11.087 -7.490 30.885 1.00 45.28 375 ILE A CA 1
ATOM 3072 C C . ILE A 1 375 ? 11.545 -6.604 32.043 1.00 45.28 375 ILE A C 1
ATOM 3074 O O . ILE A 1 375 ? 12.116 -7.079 33.022 1.00 45.28 375 ILE A O 1
ATOM 3078 N N . LEU A 1 376 ? 11.262 -5.305 31.962 1.00 46.75 376 LEU A N 1
ATOM 3079 C CA . LEU A 1 376 ? 11.535 -4.376 33.060 1.00 46.75 376 LEU A CA 1
ATOM 3080 C C . LEU A 1 376 ? 10.415 -4.451 34.113 1.00 46.75 376 LEU A C 1
ATOM 3082 O O . LEU A 1 376 ? 9.318 -3.940 33.886 1.00 46.75 376 LEU A O 1
ATOM 3086 N N . ASP A 1 377 ? 10.699 -5.033 35.282 1.00 39.75 377 ASP A N 1
ATOM 3087 C CA . ASP A 1 377 ? 9.748 -5.149 36.400 1.00 39.75 377 ASP A CA 1
ATOM 3088 C C . ASP A 1 377 ? 9.384 -3.779 37.019 1.00 39.75 377 ASP A C 1
ATOM 3090 O O . ASP A 1 377 ? 10.195 -2.852 37.105 1.00 39.75 377 ASP A O 1
ATOM 3094 N N . THR A 1 378 ? 8.128 -3.615 37.430 1.00 43.56 378 THR A N 1
ATOM 3095 C CA . THR A 1 378 ? 7.512 -2.382 37.963 1.00 43.56 378 THR A CA 1
ATOM 3096 C C . THR A 1 378 ? 7.801 -2.098 39.448 1.00 43.56 378 THR A C 1
ATOM 3098 O O . THR A 1 378 ? 7.339 -1.083 39.965 1.00 43.56 378 THR A O 1
ATOM 3101 N N . GLY A 1 379 ? 8.572 -2.953 40.131 1.00 36.88 379 GLY A N 1
ATOM 3102 C CA . GLY A 1 379 ? 8.543 -3.087 41.594 1.00 36.88 379 GLY A CA 1
ATOM 3103 C C . GLY A 1 379 ? 9.369 -2.145 42.488 1.00 36.88 379 GLY A C 1
ATOM 3104 O O . GLY A 1 379 ? 9.136 -2.159 43.693 1.00 36.88 379 GLY A O 1
ATOM 3105 N N . HIS A 1 380 ? 10.299 -1.315 41.997 1.00 32.91 380 HIS A N 1
ATOM 3106 C CA . HIS A 1 380 ? 11.153 -0.510 42.895 1.00 32.91 380 HIS A CA 1
ATOM 3107 C C . HIS A 1 380 ? 11.187 0.976 42.521 1.00 32.91 380 HIS A C 1
ATOM 3109 O O . HIS A 1 380 ? 11.774 1.376 41.520 1.00 32.91 380 HIS A O 1
ATOM 3115 N N . ALA A 1 381 ? 10.535 1.798 43.347 1.00 33.53 381 ALA A N 1
ATOM 3116 C CA . ALA A 1 381 ? 10.411 3.241 43.183 1.00 33.53 381 ALA A CA 1
ATOM 3117 C C . ALA A 1 381 ? 11.093 3.979 44.341 1.00 33.53 381 ALA A C 1
ATOM 3119 O O . ALA A 1 381 ? 10.660 3.819 45.478 1.00 33.53 381 ALA A O 1
ATOM 3120 N N . VAL A 1 382 ? 12.070 4.849 44.055 1.00 35.72 382 VAL A N 1
ATOM 3121 C CA . VAL A 1 382 ? 12.427 5.981 44.929 1.00 35.72 382 VAL A CA 1
ATOM 3122 C C . VAL A 1 382 ? 12.877 7.185 44.080 1.00 35.72 382 VAL A C 1
ATOM 3124 O O . VAL A 1 382 ? 13.671 7.034 43.161 1.00 35.72 382 VAL A O 1
ATOM 3127 N N . GLN A 1 383 ? 12.367 8.361 44.470 1.00 36.81 383 GLN A N 1
ATOM 3128 C CA . GLN A 1 383 ? 12.702 9.747 44.093 1.00 36.81 383 GLN A CA 1
ATOM 3129 C C . GLN A 1 383 ? 12.188 10.353 42.770 1.00 36.81 383 GLN A C 1
ATOM 3131 O O . GLN A 1 383 ? 12.147 9.749 41.704 1.00 36.81 383 GLN A O 1
ATOM 3136 N N . GLU A 1 384 ? 11.705 11.590 42.918 1.00 43.72 384 GLU A N 1
ATOM 3137 C CA . GLU A 1 384 ? 10.896 12.373 41.985 1.00 43.72 384 GLU A CA 1
ATOM 3138 C C . GLU A 1 384 ? 11.761 13.185 41.009 1.00 43.72 384 GLU A C 1
ATOM 3140 O O . GLU A 1 384 ? 12.406 14.140 41.423 1.00 43.72 384 GLU A O 1
ATOM 3145 N N . THR A 1 385 ? 11.712 12.879 39.707 1.00 38.34 385 THR A N 1
ATOM 3146 C CA . THR A 1 385 ? 11.994 13.835 38.613 1.00 38.34 385 THR A CA 1
ATOM 3147 C C . THR A 1 385 ? 11.177 13.496 37.342 1.00 38.34 385 THR A C 1
ATOM 3149 O O . THR A 1 385 ? 10.423 12.523 37.331 1.00 38.34 385 THR A O 1
ATOM 3152 N N . ARG A 1 386 ? 11.216 14.412 36.355 1.00 44.16 386 ARG A N 1
ATOM 3153 C CA . ARG A 1 386 ? 10.200 14.812 35.343 1.00 44.16 386 ARG A CA 1
ATOM 3154 C C . ARG A 1 386 ? 9.485 13.693 34.549 1.00 44.16 386 ARG A C 1
ATOM 3156 O O . ARG A 1 386 ? 10.040 12.649 34.246 1.00 44.16 386 ARG A O 1
ATOM 3163 N N . SER A 1 387 ? 8.218 13.963 34.202 1.00 45.31 387 SER A N 1
ATOM 3164 C CA . SER A 1 387 ? 7.364 13.107 33.345 1.00 45.31 387 SER A CA 1
ATOM 3165 C C . SER A 1 387 ? 7.880 13.113 31.891 1.00 45.31 387 SER A C 1
ATOM 3167 O O . SER A 1 387 ? 8.482 14.116 31.510 1.00 45.31 387 SER A O 1
ATOM 3169 N N . PRO A 1 388 ? 7.648 12.062 31.076 1.00 51.41 388 PRO A N 1
ATOM 3170 C CA . PRO A 1 388 ? 8.092 12.060 29.680 1.00 51.41 388 PRO A CA 1
ATOM 3171 C C . PRO A 1 388 ? 7.271 13.088 28.889 1.00 51.41 388 PRO A C 1
ATOM 3173 O O . PRO A 1 388 ? 6.056 13.110 29.039 1.00 51.41 388 PRO A O 1
ATOM 3176 N N . GLU A 1 389 ? 7.909 13.948 28.091 1.00 57.19 389 GLU A N 1
ATOM 3177 C CA . GLU A 1 389 ? 7.245 15.108 27.460 1.00 57.19 389 GLU A CA 1
ATOM 3178 C C . GLU A 1 389 ? 6.245 14.723 26.350 1.00 57.19 389 GLU A C 1
ATOM 3180 O O . GLU A 1 389 ? 5.274 15.444 26.125 1.00 57.19 389 GLU A O 1
ATOM 3185 N N . HIS A 1 390 ? 6.432 13.567 25.701 1.00 70.00 390 HIS A N 1
ATOM 3186 C CA . HIS A 1 390 ? 5.553 13.048 24.650 1.00 70.00 390 HIS A CA 1
ATOM 3187 C C . HIS A 1 390 ? 5.478 11.514 24.687 1.00 70.00 390 HIS A C 1
ATOM 3189 O O . HIS A 1 390 ? 6.468 10.844 24.992 1.00 70.00 390 HIS A O 1
ATOM 3195 N N . ILE A 1 391 ? 4.296 10.964 24.393 1.00 75.44 391 ILE A N 1
ATOM 3196 C CA . ILE A 1 391 ? 4.093 9.531 24.159 1.00 75.44 391 ILE A CA 1
ATOM 3197 C C . ILE A 1 391 ? 3.190 9.384 22.941 1.00 75.44 391 ILE A C 1
ATOM 3199 O O . ILE A 1 391 ? 2.003 9.720 23.006 1.00 75.44 391 ILE A O 1
ATOM 3203 N N . GLY A 1 392 ? 3.760 8.866 21.860 1.00 81.12 392 GLY A N 1
ATOM 3204 C CA . GLY A 1 392 ? 3.044 8.563 20.629 1.00 81.12 392 GLY A CA 1
ATOM 3205 C C . GLY A 1 392 ? 2.548 7.117 20.581 1.00 81.12 392 GLY A C 1
ATOM 3206 O O . GLY A 1 392 ? 2.986 6.241 21.333 1.00 81.12 392 GLY A O 1
ATOM 3207 N N . PHE A 1 393 ? 1.625 6.849 19.664 1.00 86.75 393 PHE A N 1
ATOM 3208 C CA . PHE A 1 393 ? 1.154 5.500 19.354 1.00 86.75 393 PHE A CA 1
ATOM 3209 C C . PHE A 1 393 ? 1.799 5.019 18.051 1.00 86.75 393 PHE A C 1
ATOM 3211 O O . PHE A 1 393 ? 1.911 5.800 17.115 1.00 86.75 393 PHE A O 1
ATOM 3218 N N . LEU A 1 394 ? 2.205 3.748 17.978 1.00 89.00 394 LEU A N 1
ATOM 3219 C CA . LEU A 1 394 ? 2.845 3.152 16.790 1.00 89.00 394 LEU A CA 1
ATOM 3220 C C . LEU A 1 394 ? 2.089 1.933 16.240 1.00 89.00 394 LEU A C 1
ATOM 3222 O O . LEU A 1 394 ? 2.545 1.283 15.297 1.00 89.00 394 LEU A O 1
ATOM 3226 N N . GLY A 1 395 ? 0.934 1.608 16.820 1.00 91.00 395 GLY A N 1
ATOM 3227 C CA . GLY A 1 395 ? 0.039 0.571 16.320 1.00 91.00 395 GLY A CA 1
ATOM 3228 C C . GLY A 1 395 ? -0.196 -0.572 17.300 1.00 91.00 395 GLY A C 1
ATOM 3229 O O . GLY A 1 395 ? 0.490 -0.741 18.306 1.00 91.00 395 GLY A O 1
ATOM 3230 N N . PHE A 1 396 ? -1.191 -1.391 16.980 1.00 92.00 396 PHE A N 1
ATOM 3231 C CA . PHE A 1 396 ? -1.490 -2.614 17.716 1.00 92.00 396 PHE A CA 1
ATOM 3232 C C . PHE A 1 396 ? -0.654 -3.786 17.199 1.00 92.00 396 PHE A C 1
ATOM 3234 O O . PHE A 1 396 ? -0.399 -3.902 15.998 1.00 92.00 396 PHE A O 1
ATOM 3241 N N . HIS A 1 397 ? -0.274 -4.700 18.092 1.00 91.38 397 HIS A N 1
ATOM 3242 C CA . HIS A 1 397 ? 0.260 -5.991 17.688 1.00 91.38 397 HIS A CA 1
ATOM 3243 C C . HIS A 1 397 ? -0.900 -6.876 17.179 1.00 91.38 397 HIS A C 1
ATOM 3245 O O . HIS A 1 397 ? -1.805 -7.208 17.944 1.00 91.38 397 HIS A O 1
ATOM 3251 N N . PRO A 1 398 ? -0.876 -7.337 15.916 1.00 87.56 398 PRO A N 1
ATOM 3252 C CA . PRO A 1 398 ? -2.014 -8.002 15.276 1.00 87.56 398 PRO A CA 1
ATOM 3253 C C . PRO A 1 398 ? -2.405 -9.361 15.873 1.00 87.56 398 PRO A C 1
ATOM 3255 O O . PRO A 1 398 ? -3.516 -9.830 15.634 1.00 87.56 398 PRO A O 1
ATOM 3258 N N . TYR A 1 399 ? -1.494 -10.013 16.603 1.00 84.31 399 TYR A N 1
ATOM 3259 C CA . TYR A 1 399 ? -1.668 -11.384 17.118 1.00 84.31 399 TYR A CA 1
ATOM 3260 C C . TYR A 1 399 ? -1.446 -11.527 18.629 1.00 84.31 399 TYR A C 1
ATOM 3262 O O . TYR A 1 399 ? -1.436 -12.639 19.144 1.00 84.31 399 TYR A O 1
ATOM 3270 N N . LYS A 1 400 ? -1.220 -10.417 19.338 1.00 86.88 400 LYS A N 1
ATOM 3271 C CA . LYS A 1 400 ? -1.000 -10.385 20.790 1.00 86.88 400 LYS A CA 1
ATOM 3272 C C . LYS A 1 400 ? -1.669 -9.141 21.338 1.00 86.88 400 LYS A C 1
ATOM 3274 O O . LYS A 1 400 ? -1.686 -8.126 20.652 1.00 86.88 400 LYS A O 1
ATOM 3279 N N . GLU A 1 401 ? -2.177 -9.223 22.556 1.00 89.38 401 GLU A N 1
ATOM 3280 C CA . GLU A 1 401 ? -2.792 -8.111 23.291 1.00 89.38 401 GLU A CA 1
ATOM 3281 C C . GLU A 1 401 ? -1.695 -7.142 23.778 1.00 89.38 401 GLU A C 1
ATOM 3283 O O . GLU A 1 401 ? -1.345 -7.061 24.954 1.00 89.38 401 GLU A O 1
ATOM 3288 N N . MET A 1 402 ? -1.070 -6.487 22.802 1.00 88.88 402 MET A N 1
ATOM 3289 C CA . MET A 1 402 ? 0.116 -5.656 22.934 1.00 88.88 402 MET A CA 1
ATOM 3290 C C . MET A 1 402 ? 0.032 -4.471 21.967 1.00 88.88 402 MET A C 1
ATOM 3292 O O . MET A 1 402 ? -0.531 -4.589 20.877 1.00 88.88 402 MET A O 1
ATOM 3296 N N . VAL A 1 403 ? 0.587 -3.323 22.353 1.00 91.62 403 VAL A N 1
ATOM 3297 C CA . VAL A 1 403 ? 0.735 -2.134 21.495 1.00 91.62 403 VAL A CA 1
ATOM 3298 C C . VAL A 1 403 ? 2.198 -1.749 21.342 1.00 91.62 403 VAL A C 1
ATOM 3300 O O . VAL A 1 403 ? 3.028 -2.057 22.196 1.00 91.62 403 VAL A O 1
ATOM 3303 N N . PHE A 1 404 ? 2.497 -1.034 20.268 1.00 91.31 404 PHE A N 1
ATOM 3304 C CA . PHE A 1 404 ? 3.753 -0.332 20.079 1.00 91.31 404 PHE A CA 1
ATOM 3305 C C . PHE A 1 404 ? 3.548 1.147 20.404 1.00 91.31 404 PHE A C 1
ATOM 3307 O O . PHE A 1 404 ? 2.563 1.748 19.972 1.00 91.31 404 PHE A O 1
ATOM 3314 N N . LEU A 1 405 ? 4.467 1.731 21.166 1.00 88.06 405 LEU A N 1
ATOM 3315 C CA . LEU A 1 405 ? 4.412 3.127 21.593 1.00 88.06 405 LEU A CA 1
ATOM 3316 C C . LEU A 1 405 ? 5.735 3.821 21.282 1.00 88.06 405 LEU A C 1
ATOM 3318 O O . LEU A 1 405 ? 6.801 3.219 21.399 1.00 88.06 405 LEU A O 1
ATOM 3322 N N . ASP A 1 406 ? 5.637 5.090 20.924 1.00 83.69 406 ASP A N 1
ATOM 3323 C CA . ASP A 1 406 ? 6.732 6.055 20.909 1.00 83.69 406 ASP A CA 1
ATOM 3324 C C . ASP A 1 406 ? 6.862 6.606 22.329 1.00 83.69 406 ASP A C 1
ATOM 3326 O O . ASP A 1 406 ? 5.859 6.955 22.959 1.00 83.69 406 ASP A O 1
ATOM 3330 N N . VAL A 1 407 ? 8.090 6.671 22.845 1.00 75.44 407 VAL A N 1
ATOM 3331 C CA . VAL A 1 407 ? 8.365 7.306 24.131 1.00 75.44 407 VAL A CA 1
ATOM 3332 C C . VAL A 1 407 ? 9.430 8.385 23.960 1.00 75.44 407 VAL A C 1
ATOM 3334 O O . VAL A 1 407 ? 10.555 8.106 23.537 1.00 75.44 407 VAL A O 1
ATOM 3337 N N . ALA A 1 408 ? 9.076 9.603 24.387 1.00 63.56 408 ALA A N 1
ATOM 3338 C CA . ALA A 1 408 ? 9.967 10.751 24.546 1.00 63.56 408 ALA A CA 1
ATOM 3339 C C . ALA A 1 408 ? 10.755 11.143 23.282 1.00 63.56 408 ALA A C 1
ATOM 3341 O O . ALA A 1 408 ? 11.869 11.648 23.402 1.00 63.56 408 ALA A O 1
ATOM 3342 N N . ASN A 1 409 ? 10.192 10.913 22.089 1.00 63.72 409 ASN A N 1
ATOM 3343 C CA . ASN A 1 409 ? 10.831 11.200 20.801 1.00 63.72 409 ASN A CA 1
ATOM 3344 C C . ASN A 1 409 ? 12.217 10.540 20.612 1.00 63.72 409 ASN A C 1
ATOM 3346 O O . ASN A 1 409 ? 13.036 11.026 19.838 1.00 63.72 409 ASN A O 1
ATOM 3350 N N . ASP A 1 410 ? 12.506 9.438 21.315 1.00 67.75 410 ASP A N 1
ATOM 3351 C CA . ASP A 1 410 ? 13.825 8.786 21.260 1.00 67.75 410 ASP A CA 1
ATOM 3352 C C . ASP A 1 410 ? 13.724 7.319 20.821 1.00 67.75 410 ASP A C 1
ATOM 3354 O O . ASP A 1 410 ? 14.483 6.860 19.962 1.00 67.75 410 ASP A O 1
ATOM 3358 N N . GLY A 1 411 ? 12.739 6.561 21.318 1.00 77.69 411 GLY A N 1
ATOM 3359 C CA . GLY A 1 411 ? 12.618 5.151 20.948 1.00 77.69 411 GLY A CA 1
ATOM 3360 C C . GLY A 1 411 ? 11.235 4.535 21.072 1.00 77.69 411 GLY A C 1
ATOM 3361 O O . GLY A 1 411 ? 10.331 5.076 21.705 1.00 77.69 411 GLY A O 1
ATOM 3362 N N . ALA A 1 412 ? 11.093 3.370 20.443 1.00 85.75 412 ALA A N 1
ATOM 3363 C CA . ALA A 1 412 ? 9.882 2.568 20.484 1.00 85.75 412 ALA A CA 1
ATOM 3364 C C . ALA A 1 412 ? 9.925 1.533 21.603 1.00 85.75 412 ALA A C 1
ATOM 3366 O O . ALA A 1 412 ? 10.959 0.915 21.878 1.00 85.75 412 ALA A O 1
ATOM 3367 N N . VAL A 1 413 ? 8.756 1.280 22.181 1.00 84.25 413 VAL A N 1
ATOM 3368 C CA . VAL A 1 413 ? 8.523 0.216 23.155 1.00 84.25 413 VAL A CA 1
ATOM 3369 C C . VAL A 1 413 ? 7.349 -0.654 22.720 1.00 84.25 413 VAL A C 1
ATOM 3371 O O . VAL A 1 413 ? 6.370 -0.165 22.160 1.00 84.25 413 VAL A O 1
ATOM 3374 N N . ALA A 1 414 ? 7.431 -1.947 23.005 1.00 88.00 414 ALA A N 1
ATOM 3375 C CA . ALA A 1 414 ? 6.289 -2.849 22.988 1.00 88.00 414 ALA A CA 1
ATOM 3376 C C . ALA A 1 414 ? 5.708 -2.945 24.404 1.00 88.00 414 ALA A C 1
ATOM 3378 O O . ALA A 1 414 ? 6.459 -3.159 25.356 1.00 88.00 414 ALA A O 1
ATOM 3379 N N . TYR A 1 415 ? 4.393 -2.799 24.545 1.00 86.19 415 TYR A N 1
ATOM 3380 C CA . TYR A 1 415 ? 3.664 -2.927 25.806 1.00 86.19 415 TYR A CA 1
ATOM 3381 C C . TYR A 1 415 ? 2.628 -4.042 25.724 1.00 86.19 415 TYR A C 1
ATOM 3383 O O . TYR A 1 415 ? 1.678 -3.928 24.954 1.00 86.19 415 TYR A O 1
ATOM 3391 N N . ASP A 1 416 ? 2.788 -5.085 26.533 1.00 86.25 416 ASP A N 1
ATOM 3392 C CA . ASP A 1 416 ? 1.785 -6.130 26.740 1.00 86.25 416 ASP A CA 1
ATOM 3393 C C . ASP A 1 416 ? 0.877 -5.729 27.906 1.00 86.25 416 ASP A C 1
ATOM 3395 O O . ASP A 1 416 ? 1.321 -5.647 29.055 1.00 86.25 416 ASP A O 1
ATOM 3399 N N . TRP A 1 417 ? -0.404 -5.483 27.624 1.00 84.50 417 TRP A N 1
ATOM 3400 C CA . TRP A 1 417 ? -1.340 -5.040 28.655 1.00 84.50 417 TRP A CA 1
ATOM 3401 C C . TRP A 1 417 ? -1.899 -6.168 29.520 1.00 84.50 417 TRP A C 1
ATOM 3403 O O . TRP A 1 417 ? -2.366 -5.887 30.622 1.00 84.50 417 TRP A O 1
ATOM 3413 N N . ASN A 1 418 ? -1.806 -7.431 29.094 1.00 82.00 418 ASN A N 1
ATOM 3414 C CA . ASN A 1 418 ? -2.205 -8.561 29.936 1.00 82.00 418 ASN A CA 1
ATOM 3415 C C . ASN A 1 418 ? -1.210 -8.767 31.077 1.00 82.00 418 ASN A C 1
ATOM 3417 O O . ASN A 1 418 ? -1.603 -9.032 32.212 1.00 82.00 418 ASN A O 1
ATOM 3421 N N . SER A 1 419 ? 0.083 -8.641 30.777 1.00 79.44 419 SER A N 1
ATOM 3422 C CA . SER A 1 419 ? 1.148 -8.776 31.774 1.00 79.44 419 SER A CA 1
ATOM 3423 C C . SER A 1 419 ? 1.582 -7.440 32.387 1.00 79.44 419 SER A C 1
ATOM 3425 O O . SER A 1 419 ? 2.295 -7.428 33.388 1.00 79.44 419 SER A O 1
ATOM 3427 N N . SER A 1 420 ? 1.144 -6.313 31.815 1.00 77.06 420 SER A N 1
ATOM 3428 C CA . SER A 1 420 ? 1.620 -4.960 32.136 1.00 77.06 420 SER A CA 1
ATOM 3429 C C . SER A 1 420 ? 3.141 -4.788 31.995 1.00 77.06 420 SER A C 1
ATOM 3431 O O . SER A 1 420 ? 3.751 -3.955 32.669 1.00 77.06 420 SER A O 1
ATOM 3433 N N . LYS A 1 421 ? 3.755 -5.568 31.100 1.00 75.38 421 LYS A N 1
ATOM 3434 C CA . LYS A 1 421 ? 5.200 -5.591 30.852 1.00 75.38 421 LYS A CA 1
ATOM 3435 C C . LYS A 1 421 ? 5.563 -4.816 29.591 1.00 75.38 421 LYS A C 1
ATOM 3437 O O . LYS A 1 421 ? 4.766 -4.697 28.662 1.00 75.38 421 LYS A O 1
ATOM 3442 N N . PHE A 1 422 ? 6.796 -4.316 29.558 1.00 75.62 422 PHE A N 1
ATOM 3443 C CA . PHE A 1 422 ? 7.318 -3.523 28.450 1.00 75.62 422 PHE A CA 1
ATOM 3444 C C . PHE A 1 422 ? 8.675 -4.035 27.999 1.00 75.62 422 PHE A C 1
ATOM 3446 O O . PHE A 1 422 ? 9.475 -4.496 28.816 1.00 75.62 422 PHE A O 1
ATOM 3453 N N . GLN A 1 423 ? 8.938 -3.861 26.711 1.00 77.50 423 GLN A N 1
ATOM 3454 C CA . GLN A 1 423 ? 10.214 -4.152 26.079 1.00 77.50 423 GLN A CA 1
ATOM 3455 C C . GLN A 1 423 ? 10.630 -2.961 25.221 1.00 77.50 423 GLN A C 1
ATOM 3457 O O . GLN A 1 423 ? 9.870 -2.511 24.364 1.00 77.50 423 GLN A O 1
ATOM 3462 N N . TYR A 1 424 ? 11.840 -2.451 25.441 1.00 78.94 424 TYR A N 1
ATOM 3463 C CA . TYR A 1 424 ? 12.424 -1.453 24.552 1.00 78.94 424 TYR A CA 1
ATOM 3464 C C . TYR A 1 424 ? 12.823 -2.113 23.233 1.00 78.94 424 TYR A C 1
ATOM 3466 O O . TYR A 1 424 ? 13.479 -3.155 23.230 1.00 78.94 424 TYR A O 1
ATOM 3474 N N . LEU A 1 425 ? 12.402 -1.520 22.119 1.00 81.94 425 LEU A N 1
ATOM 3475 C CA . LEU A 1 425 ? 12.660 -2.062 20.792 1.00 81.94 425 LEU A CA 1
ATOM 3476 C C . LEU A 1 425 ? 13.878 -1.413 20.153 1.00 81.94 425 LEU A C 1
ATOM 3478 O O . LEU A 1 425 ? 14.660 -2.116 19.532 1.00 81.94 425 LEU A O 1
ATOM 3482 N N . GLY A 1 426 ? 14.068 -0.106 20.304 1.00 80.50 426 GLY A N 1
ATOM 3483 C CA . GLY A 1 426 ? 15.167 0.611 19.661 1.00 80.50 426 GLY A CA 1
ATOM 3484 C C . GLY A 1 426 ? 14.814 2.060 19.359 1.00 80.50 426 GLY A C 1
ATOM 3485 O O . GLY A 1 426 ? 13.690 2.503 19.609 1.00 80.50 426 GLY A O 1
ATOM 3486 N N . ARG A 1 427 ? 15.780 2.797 18.808 1.00 82.56 427 ARG A N 1
ATOM 3487 C CA . ARG A 1 427 ? 15.572 4.186 18.392 1.00 82.56 427 ARG A CA 1
ATOM 3488 C C . ARG A 1 427 ? 14.759 4.254 17.113 1.00 82.56 427 ARG A C 1
ATOM 3490 O O . ARG A 1 427 ? 15.029 3.513 16.167 1.00 82.56 427 ARG A O 1
ATOM 3497 N N . ILE A 1 428 ? 13.793 5.164 17.098 1.00 81.31 428 ILE A N 1
ATOM 3498 C CA . ILE A 1 428 ? 12.868 5.324 15.975 1.00 81.31 428 ILE A CA 1
ATOM 3499 C C . ILE A 1 428 ? 13.014 6.650 15.254 1.00 81.31 428 ILE A C 1
ATOM 3501 O O . ILE A 1 428 ? 12.382 6.795 14.227 1.00 81.31 428 ILE A O 1
ATOM 3505 N N . PHE A 1 429 ? 13.833 7.597 15.701 1.00 78.38 429 PHE A N 1
ATOM 3506 C CA . PHE A 1 429 ? 14.035 8.836 14.947 1.00 78.38 429 PHE A CA 1
ATOM 3507 C C . PHE A 1 429 ? 15.305 8.770 14.074 1.00 78.38 429 PHE A C 1
ATOM 3509 O O . PHE A 1 429 ? 16.319 8.210 14.509 1.00 78.38 429 PHE A O 1
ATOM 3516 N N . PRO A 1 430 ? 15.258 9.294 12.832 1.00 74.81 430 PRO A N 1
ATOM 3517 C CA . PRO A 1 430 ? 16.413 9.437 11.937 1.00 74.81 430 PRO A CA 1
ATOM 3518 C C . PRO A 1 430 ? 17.603 10.159 12.588 1.00 74.81 430 PRO A C 1
ATOM 3520 O O . PRO A 1 430 ? 17.412 11.048 13.415 1.00 74.81 430 PRO A O 1
ATOM 3523 N N . LYS A 1 431 ? 18.846 9.839 12.187 1.00 66.75 431 LYS A N 1
ATOM 3524 C CA . LYS A 1 431 ? 20.077 10.323 12.862 1.00 66.75 431 LYS A CA 1
ATOM 3525 C C . LYS A 1 431 ? 20.301 11.846 12.835 1.00 66.75 431 LYS A C 1
ATOM 3527 O O . LYS A 1 431 ? 21.182 12.321 13.543 1.00 66.75 431 LYS A O 1
ATOM 3532 N N . HIS A 1 432 ? 19.521 12.581 12.046 1.00 62.19 432 HIS A N 1
ATOM 3533 C CA . HIS A 1 432 ? 19.599 14.035 11.856 1.00 62.19 432 HIS A CA 1
ATOM 3534 C C . HIS A 1 432 ? 18.212 14.683 11.797 1.00 62.19 432 HIS A C 1
ATOM 3536 O O . HIS A 1 432 ? 18.018 15.704 11.148 1.00 62.19 432 HIS A O 1
ATOM 3542 N N . PHE A 1 433 ? 17.220 14.063 12.435 1.00 59.62 433 PHE A N 1
ATOM 3543 C CA . PHE A 1 433 ? 15.850 14.568 12.400 1.00 59.62 433 PHE A CA 1
ATOM 3544 C C . PHE A 1 433 ? 15.735 16.002 12.961 1.00 59.62 433 PHE A C 1
ATOM 3546 O O . PHE A 1 433 ? 14.946 16.794 12.455 1.00 59.62 433 PHE A O 1
ATOM 3553 N N . ASP A 1 434 ? 16.600 16.363 13.916 1.00 54.81 434 ASP A N 1
ATOM 3554 C CA . ASP A 1 434 ? 16.671 17.698 14.528 1.00 54.81 434 ASP A CA 1
ATOM 3555 C C . ASP A 1 434 ? 17.383 18.769 13.671 1.00 54.81 434 ASP A C 1
ATOM 3557 O O . ASP A 1 434 ? 17.299 19.954 14.002 1.00 54.81 434 ASP A O 1
ATOM 3561 N N . ASP A 1 435 ? 18.098 18.385 12.601 1.00 52.97 435 ASP A N 1
ATOM 3562 C CA . ASP A 1 435 ? 18.824 19.331 11.730 1.00 52.97 435 ASP A CA 1
ATOM 3563 C C . ASP A 1 435 ? 17.884 20.050 10.742 1.00 52.97 435 ASP A C 1
ATOM 3565 O O . ASP A 1 435 ? 18.227 21.112 10.218 1.00 52.97 435 ASP A O 1
ATOM 3569 N N . PHE A 1 436 ? 16.683 19.512 10.505 1.00 50.91 436 PHE A N 1
ATOM 3570 C CA . PHE A 1 436 ? 15.631 20.225 9.787 1.00 50.91 436 PHE A CA 1
ATOM 3571 C C . PHE A 1 436 ? 15.108 21.341 10.703 1.00 50.91 436 PHE A C 1
ATOM 3573 O O . PHE A 1 436 ? 14.721 21.070 11.835 1.00 50.91 436 PHE A O 1
ATOM 3580 N N . GLU A 1 437 ? 15.073 22.598 10.240 1.00 45.38 437 GLU A N 1
ATOM 3581 C CA . GLU A 1 437 ? 14.737 23.816 11.017 1.00 45.38 437 GLU A CA 1
ATOM 3582 C C . GLU A 1 437 ? 13.332 23.838 11.691 1.00 45.38 437 GLU A C 1
ATOM 3584 O O . GLU A 1 437 ? 12.876 24.870 12.185 1.00 45.38 437 GLU A O 1
ATOM 3589 N N . PHE A 1 438 ? 12.633 22.705 11.778 1.00 47.66 438 PHE A N 1
ATOM 3590 C CA . PHE A 1 438 ? 11.302 22.543 12.344 1.00 47.66 438 PHE A CA 1
ATOM 3591 C C . PHE A 1 438 ? 11.332 21.592 13.549 1.00 47.66 438 PHE A C 1
ATOM 3593 O O . PHE A 1 438 ? 11.033 20.407 13.430 1.00 47.66 438 PHE A O 1
ATOM 3600 N N . LYS A 1 439 ? 11.585 22.139 14.746 1.00 45.53 439 LYS A N 1
ATOM 3601 C CA . LYS A 1 439 ? 11.569 21.444 16.059 1.00 45.53 439 LYS A CA 1
ATOM 3602 C C . LYS A 1 439 ? 10.239 20.751 16.452 1.00 45.53 439 LYS A C 1
ATOM 3604 O O . LYS A 1 439 ? 10.089 20.344 17.597 1.00 45.53 439 LYS A O 1
ATOM 3609 N N . ASN A 1 440 ? 9.279 20.637 15.531 1.00 49.66 440 ASN A N 1
ATOM 3610 C CA . ASN A 1 440 ? 7.930 20.103 15.745 1.00 49.66 440 ASN A CA 1
ATOM 3611 C C . ASN A 1 440 ? 7.521 19.021 14.721 1.00 49.66 440 ASN A C 1
ATOM 3613 O O . ASN A 1 440 ? 6.348 18.660 14.688 1.00 49.66 440 ASN A O 1
ATOM 3617 N N . ALA A 1 441 ? 8.424 18.542 13.857 1.00 58.28 441 ALA A N 1
ATOM 3618 C CA . ALA A 1 441 ? 8.120 17.419 12.967 1.00 58.28 441 ALA A CA 1
ATOM 3619 C C . ALA A 1 441 ? 7.938 16.132 13.794 1.00 58.28 441 ALA A C 1
ATOM 3621 O O . ALA A 1 441 ? 8.688 15.902 14.739 1.00 58.28 441 ALA A O 1
ATOM 3622 N N . GLY A 1 442 ? 6.940 15.307 13.478 1.00 73.94 442 GLY A N 1
ATOM 3623 C CA . GLY A 1 442 ? 6.630 14.087 14.223 1.00 73.94 442 GLY A CA 1
ATOM 3624 C C . GLY A 1 442 ? 6.376 12.878 13.327 1.00 73.94 442 GLY A C 1
ATOM 3625 O O . GLY A 1 442 ? 6.658 12.877 12.125 1.00 73.94 442 GLY A O 1
ATOM 3626 N N . ILE A 1 443 ? 5.855 11.814 13.938 1.00 81.88 443 ILE A N 1
ATOM 3627 C CA . ILE A 1 443 ? 5.340 10.642 13.226 1.00 81.88 443 ILE A CA 1
ATOM 3628 C C . ILE A 1 443 ? 3.906 10.936 12.786 1.00 81.88 443 ILE A C 1
ATOM 3630 O O . ILE A 1 443 ? 3.044 11.209 13.618 1.00 81.88 443 ILE A O 1
ATOM 3634 N N . ARG A 1 444 ? 3.651 10.827 11.481 1.00 80.81 444 ARG A N 1
ATOM 3635 C CA . ARG A 1 444 ? 2.352 11.102 10.860 1.00 80.81 444 ARG A CA 1
ATOM 3636 C C . ARG A 1 444 ? 1.492 9.852 10.672 1.00 80.81 444 ARG A C 1
ATOM 3638 O O . ARG A 1 444 ? 0.282 9.907 10.865 1.00 80.81 444 ARG A O 1
ATOM 3645 N N . ALA A 1 445 ? 2.117 8.716 10.355 1.00 86.19 445 ALA A N 1
ATOM 3646 C CA . ALA A 1 445 ? 1.475 7.402 10.404 1.00 86.19 445 ALA A CA 1
ATOM 3647 C C . ALA A 1 445 ? 2.462 6.272 10.620 1.00 86.19 445 ALA A C 1
ATOM 3649 O O . ALA A 1 445 ? 3.677 6.409 10.465 1.00 86.19 445 ALA A O 1
ATOM 3650 N N . TYR A 1 446 ? 1.890 5.119 10.929 1.00 89.81 446 TYR A N 1
ATOM 3651 C CA . TYR A 1 446 ? 2.595 3.894 11.228 1.00 89.81 446 TYR A CA 1
ATOM 3652 C C . TYR A 1 446 ? 1.782 2.695 10.733 1.00 89.81 446 TYR A C 1
ATOM 3654 O O . TYR A 1 446 ? 0.553 2.681 10.791 1.00 89.81 446 TYR A O 1
ATOM 3662 N N . PHE A 1 447 ? 2.476 1.661 10.261 1.00 91.81 447 PHE A N 1
ATOM 3663 C CA . PHE A 1 447 ? 1.852 0.461 9.704 1.00 91.81 447 PHE A CA 1
ATOM 3664 C C . PHE A 1 447 ? 2.608 -0.788 10.186 1.00 91.81 447 PHE A C 1
ATOM 3666 O O . PHE A 1 447 ? 3.636 -1.151 9.596 1.00 91.81 447 PHE A O 1
ATOM 3673 N N . PRO A 1 448 ? 2.152 -1.446 11.273 1.00 92.00 448 PRO A N 1
ATOM 3674 C CA . PRO A 1 448 ? 2.715 -2.716 11.723 1.00 92.00 448 PRO A CA 1
ATOM 3675 C C . PRO A 1 448 ? 2.651 -3.774 10.619 1.00 92.00 448 PRO A C 1
ATOM 3677 O O . PRO A 1 448 ? 1.586 -4.170 10.151 1.00 92.00 448 PRO A O 1
ATOM 3680 N N . TYR A 1 449 ? 3.809 -4.266 10.198 1.00 91.12 449 TYR A N 1
ATOM 3681 C CA . TYR A 1 449 ? 3.928 -5.101 9.013 1.00 91.12 449 TYR A CA 1
ATOM 3682 C C . TYR A 1 449 ? 4.169 -6.572 9.359 1.00 91.12 449 TYR A C 1
ATOM 3684 O O . TYR A 1 449 ? 5.098 -6.934 10.090 1.00 91.12 449 TYR A O 1
ATOM 3692 N N . THR A 1 450 ? 3.344 -7.438 8.772 1.00 87.69 450 THR A N 1
ATOM 3693 C CA . THR A 1 450 ? 3.431 -8.899 8.889 1.00 87.69 450 THR A CA 1
ATOM 3694 C C . THR A 1 450 ? 3.609 -9.488 7.487 1.00 87.69 450 THR A C 1
ATOM 3696 O O . THR A 1 450 ? 2.706 -9.351 6.671 1.00 87.69 450 THR A O 1
ATOM 3699 N N . PRO A 1 451 ? 4.770 -10.083 7.152 1.00 83.19 451 PRO A N 1
ATOM 3700 C CA . PRO A 1 451 ? 5.051 -10.573 5.804 1.00 83.19 451 PRO A CA 1
ATOM 3701 C C . PRO A 1 451 ? 4.012 -11.572 5.286 1.00 83.19 451 PRO A C 1
ATOM 3703 O O . PRO A 1 451 ? 3.608 -12.478 6.022 1.00 83.19 451 PRO A O 1
ATOM 3706 N N . CYS A 1 452 ? 3.670 -11.448 4.000 1.00 81.00 452 CYS A N 1
ATOM 3707 C CA . CYS A 1 452 ? 2.906 -12.447 3.256 1.00 81.00 452 CYS A CA 1
ATOM 3708 C C . CYS A 1 452 ? 3.748 -13.025 2.110 1.00 81.00 452 CYS A C 1
ATOM 3710 O O . CYS A 1 452 ? 4.142 -12.301 1.196 1.00 81.00 452 CYS A O 1
ATOM 3712 N N . TRP A 1 453 ? 3.991 -14.335 2.108 1.00 73.19 453 TRP A N 1
ATOM 3713 C CA . TRP A 1 453 ? 4.835 -15.002 1.104 1.00 73.19 453 TRP A CA 1
ATOM 3714 C C . TRP A 1 453 ? 4.026 -15.512 -0.091 1.00 73.19 453 TRP A C 1
ATOM 3716 O O . TRP A 1 453 ? 4.002 -16.701 -0.398 1.00 73.19 453 TRP A O 1
ATOM 3726 N N . LEU A 1 454 ? 3.320 -14.598 -0.758 1.00 67.38 454 LEU A N 1
ATOM 3727 C CA . LEU A 1 454 ? 2.464 -14.927 -1.895 1.00 67.38 454 LEU A CA 1
ATOM 3728 C C . LEU A 1 454 ? 3.313 -15.296 -3.131 1.00 67.38 454 LEU A C 1
ATOM 3730 O O . LEU A 1 454 ? 3.913 -14.431 -3.771 1.00 67.38 454 LEU A O 1
ATOM 3734 N N . TYR A 1 455 ? 3.357 -16.585 -3.479 1.00 59.25 455 TYR A N 1
ATOM 3735 C CA . TYR A 1 455 ? 4.166 -17.102 -4.597 1.00 59.25 455 TYR A CA 1
ATOM 3736 C C . TYR A 1 455 ? 3.683 -16.656 -5.981 1.00 59.25 455 TYR A C 1
ATOM 3738 O O . TYR A 1 455 ? 4.489 -16.548 -6.906 1.00 59.25 455 TYR A O 1
ATOM 3746 N N . GLU A 1 456 ? 2.400 -16.331 -6.123 1.00 63.69 456 GLU A N 1
ATOM 3747 C CA . GLU A 1 456 ? 1.780 -15.787 -7.333 1.00 63.69 456 GLU A CA 1
ATOM 3748 C C . GLU A 1 456 ? 1.135 -14.448 -6.960 1.00 63.69 456 GLU A C 1
ATOM 3750 O O . GLU A 1 456 ? 0.097 -14.411 -6.309 1.00 63.69 456 GLU A O 1
ATOM 3755 N N . PHE A 1 457 ? 1.787 -13.334 -7.306 1.00 72.44 457 PHE A N 1
ATOM 3756 C CA . PHE A 1 457 ? 1.230 -12.003 -7.061 1.00 72.44 457 PHE A CA 1
ATOM 3757 C C . PHE A 1 457 ? 0.337 -11.633 -8.245 1.00 72.44 457 PHE A C 1
ATOM 3759 O O . PHE A 1 457 ? 0.823 -11.755 -9.375 1.00 72.44 457 PHE A O 1
ATOM 3766 N N . PRO A 1 458 ? -0.920 -11.197 -8.034 1.00 66.69 458 PRO A N 1
ATOM 3767 C CA . PRO A 1 458 ? -1.800 -10.783 -9.118 1.00 66.69 458 PRO A CA 1
ATOM 3768 C C . PRO A 1 458 ? -1.180 -9.604 -9.877 1.00 66.69 458 PRO A C 1
ATOM 3770 O O . PRO A 1 458 ? -1.328 -8.445 -9.496 1.00 66.69 458 PRO A O 1
ATOM 3773 N N . LYS A 1 459 ? -0.432 -9.898 -10.945 1.00 60.25 459 LYS A N 1
ATOM 3774 C CA . LYS A 1 459 ? 0.078 -8.876 -11.854 1.00 60.25 459 LYS A CA 1
ATOM 3775 C C . LYS A 1 459 ? -1.135 -8.267 -12.538 1.00 60.25 459 LYS A C 1
ATOM 3777 O O . LYS A 1 459 ? -1.858 -8.975 -13.238 1.00 60.25 459 LYS A O 1
ATOM 3782 N N . ILE A 1 460 ? -1.376 -6.979 -12.307 1.00 56.12 460 ILE A N 1
ATOM 3783 C CA . ILE A 1 460 ? -2.478 -6.275 -12.965 1.00 56.12 460 ILE A CA 1
ATOM 3784 C C . ILE A 1 460 ? -2.168 -6.197 -14.464 1.00 56.12 460 ILE A C 1
ATOM 3786 O O . ILE A 1 460 ? -3.033 -6.548 -15.256 1.00 56.12 460 ILE A O 1
ATOM 3790 N N . ASN A 1 461 ? -0.905 -5.963 -14.842 1.00 41.75 461 ASN A N 1
ATOM 3791 C CA . ASN A 1 461 ? -0.445 -5.899 -16.229 1.00 41.75 461 ASN A CA 1
ATOM 3792 C C . ASN A 1 461 ? 0.940 -6.569 -16.400 1.00 41.75 461 ASN A C 1
ATOM 3794 O O . ASN A 1 461 ? 1.713 -6.649 -15.441 1.00 41.75 461 ASN A O 1
ATOM 3798 N N . SER A 1 462 ? 1.274 -7.041 -17.608 1.00 37.91 462 SER A N 1
ATOM 3799 C CA . SER A 1 462 ? 2.677 -7.216 -18.021 1.00 37.91 462 SER A CA 1
ATOM 3800 C C . SER A 1 462 ? 3.361 -5.845 -18.020 1.00 37.91 462 SER A C 1
ATOM 3802 O O . SER A 1 462 ? 2.691 -4.827 -18.199 1.00 37.91 462 SER A O 1
ATOM 3804 N N . GLU A 1 463 ? 4.681 -5.797 -17.832 1.00 38.19 463 GLU A N 1
ATOM 3805 C CA . GLU A 1 463 ? 5.478 -4.553 -17.850 1.00 38.19 463 GLU A CA 1
ATOM 3806 C C . GLU A 1 463 ? 5.184 -3.664 -19.082 1.00 38.19 463 GLU A C 1
ATOM 3808 O O . GLU A 1 463 ? 5.316 -2.449 -19.010 1.00 38.19 463 GLU A O 1
ATOM 3813 N N . SER A 1 464 ? 4.624 -4.250 -20.146 1.00 35.16 464 SER A N 1
ATOM 3814 C CA . SER A 1 464 ? 4.159 -3.610 -21.378 1.00 35.16 464 SER A CA 1
ATOM 3815 C C . SER A 1 464 ? 2.949 -2.659 -21.285 1.00 35.16 464 SER A C 1
ATOM 3817 O O . SER A 1 464 ? 2.696 -1.969 -22.262 1.00 35.16 464 SER A O 1
ATOM 3819 N N . GLN A 1 465 ? 2.161 -2.610 -20.196 1.00 35.34 465 GLN A N 1
ATOM 3820 C CA . GLN A 1 465 ? 1.031 -1.647 -20.082 1.00 35.34 465 GLN A CA 1
ATOM 3821 C C . GLN A 1 465 ? 1.281 -0.512 -19.076 1.00 35.34 465 GLN A C 1
ATOM 3823 O O . GLN A 1 465 ? 0.416 0.335 -18.871 1.00 35.34 465 GLN A O 1
ATOM 3828 N N . LEU A 1 466 ? 2.451 -0.473 -18.430 1.00 38.72 466 LEU A N 1
ATOM 3829 C CA . LEU A 1 466 ? 2.855 0.663 -17.590 1.00 38.72 466 LEU A CA 1
ATOM 3830 C C . LEU A 1 466 ? 3.252 1.893 -18.427 1.00 38.72 466 LEU A C 1
ATOM 3832 O O . LEU A 1 466 ? 3.355 2.989 -17.870 1.00 38.72 466 LEU A O 1
ATOM 3836 N N . GLU A 1 467 ? 3.424 1.714 -19.741 1.00 39.56 467 GLU A N 1
ATOM 3837 C CA . GLU A 1 467 ? 3.963 2.712 -20.671 1.00 39.56 467 GLU A CA 1
ATOM 3838 C C . GLU A 1 467 ? 2.893 3.480 -21.476 1.00 39.56 467 GLU A C 1
ATOM 3840 O O . GLU A 1 467 ? 3.198 4.555 -21.987 1.00 39.56 467 GLU A O 1
ATOM 3845 N N . ASP A 1 468 ? 1.631 3.026 -21.524 1.00 32.69 468 ASP A N 1
ATOM 3846 C CA . ASP A 1 468 ? 0.582 3.690 -22.331 1.00 32.69 468 ASP A CA 1
ATOM 3847 C C . ASP A 1 468 ? -0.043 4.931 -21.650 1.00 32.69 468 ASP A C 1
ATOM 3849 O O . ASP A 1 468 ? -0.392 5.902 -22.320 1.00 32.69 468 ASP A O 1
ATOM 3853 N N . ASP A 1 469 ? -0.123 4.969 -20.314 1.00 30.56 469 ASP A N 1
ATOM 3854 C CA . ASP A 1 469 ? -0.865 6.021 -19.585 1.00 30.56 469 ASP A CA 1
ATOM 3855 C C . ASP A 1 469 ? -0.016 7.233 -19.146 1.00 30.56 469 ASP A C 1
ATOM 3857 O O . ASP A 1 469 ? -0.534 8.170 -18.542 1.00 30.56 469 ASP A O 1
ATOM 3861 N N . GLN A 1 470 ? 1.291 7.251 -19.435 1.00 37.00 470 GLN A N 1
ATOM 3862 C CA . GLN A 1 470 ? 2.131 8.458 -19.278 1.00 37.00 470 GLN A CA 1
ATOM 3863 C C . GLN A 1 470 ? 2.500 9.117 -20.620 1.00 37.00 470 GLN A C 1
ATOM 3865 O O . GLN A 1 470 ? 3.205 10.125 -20.644 1.00 37.00 470 GLN A O 1
ATOM 3870 N N . LEU A 1 471 ? 1.965 8.598 -21.731 1.00 36.78 471 LEU A N 1
ATOM 3871 C CA . LEU A 1 471 ? 2.124 9.123 -23.091 1.00 36.78 471 LEU A CA 1
ATOM 3872 C C . LEU A 1 471 ? 0.780 9.169 -23.841 1.00 36.78 471 LEU A C 1
ATOM 3874 O O . LEU A 1 471 ? 0.738 9.053 -25.067 1.00 36.78 471 LEU A O 1
ATOM 3878 N N . SER A 1 472 ? -0.332 9.413 -23.134 1.00 31.89 472 SER A N 1
ATOM 3879 C CA . SER A 1 472 ? -1.613 9.765 -23.761 1.00 31.89 472 SER A CA 1
ATOM 3880 C C . SER A 1 472 ? -1.532 11.176 -24.361 1.00 31.89 472 SER A C 1
ATOM 3882 O O . SER A 1 472 ? -2.011 12.170 -23.816 1.00 31.89 472 SER A O 1
ATOM 3884 N N . GLY A 1 473 ? -0.846 11.243 -25.494 1.00 32.81 473 GLY A N 1
ATOM 3885 C CA . GLY A 1 473 ? -0.541 12.432 -26.260 1.00 32.81 473 GLY A CA 1
ATOM 3886 C C . GLY A 1 473 ? 0.242 12.035 -27.505 1.00 32.81 473 GLY A C 1
ATOM 3887 O O . GLY A 1 473 ? 1.396 12.415 -27.650 1.00 32.81 473 GLY A O 1
ATOM 3888 N N . VAL A 1 474 ? -0.427 11.296 -28.401 1.00 34.72 474 VAL A N 1
ATOM 3889 C CA . VAL A 1 474 ? 0.034 10.798 -29.713 1.00 34.72 474 VAL A CA 1
ATOM 3890 C C . VAL A 1 474 ? 0.773 9.457 -29.659 1.00 34.72 474 VAL A C 1
ATOM 3892 O O . VAL A 1 474 ? 1.918 9.367 -29.235 1.00 34.72 474 VAL A O 1
ATOM 3895 N N . GLN A 1 475 ? 0.131 8.426 -30.215 1.00 39.03 475 GLN A N 1
ATOM 3896 C CA . GLN A 1 475 ? 0.744 7.169 -30.648 1.00 39.03 475 GLN A CA 1
ATOM 3897 C C . GLN A 1 475 ? 1.938 7.497 -31.569 1.00 39.03 475 GLN A C 1
ATOM 3899 O O . GLN A 1 475 ? 1.766 7.813 -32.750 1.00 39.03 475 GLN A O 1
ATOM 3904 N N . ALA A 1 476 ? 3.148 7.552 -31.010 1.00 54.75 476 ALA A N 1
ATOM 3905 C CA . ALA A 1 476 ? 4.318 8.061 -31.713 1.00 54.75 476 ALA A CA 1
ATOM 3906 C C . ALA A 1 476 ? 4.805 7.019 -32.730 1.00 54.75 476 ALA A C 1
ATOM 3908 O O . ALA A 1 476 ? 5.513 6.079 -32.389 1.00 54.75 476 ALA A O 1
ATOM 3909 N N . ARG A 1 477 ? 4.394 7.174 -33.993 1.00 72.25 477 ARG A N 1
ATOM 3910 C CA . ARG A 1 477 ? 4.965 6.447 -35.140 1.00 72.25 477 ARG A CA 1
ATOM 3911 C C . ARG A 1 477 ? 6.427 6.856 -35.365 1.00 72.25 477 ARG A C 1
ATOM 3913 O O . ARG A 1 477 ? 6.826 7.953 -34.963 1.00 72.25 477 ARG A O 1
ATOM 3920 N N . TRP A 1 478 ? 7.198 6.001 -36.042 1.00 86.62 478 TRP A N 1
ATOM 3921 C CA . TRP A 1 478 ? 8.576 6.298 -36.445 1.00 86.62 478 TRP A CA 1
ATOM 3922 C C . TRP A 1 478 ? 8.658 7.627 -37.214 1.00 86.62 478 TRP A C 1
ATOM 3924 O O . TRP A 1 478 ? 7.808 7.928 -38.054 1.00 86.62 478 TRP A O 1
ATOM 3934 N N . LYS A 1 479 ? 9.678 8.445 -36.926 1.00 87.19 479 LYS A N 1
ATOM 3935 C CA . LYS A 1 479 ? 9.880 9.757 -37.566 1.00 87.19 479 LYS A CA 1
ATOM 3936 C C . LYS A 1 479 ? 11.216 9.817 -38.289 1.00 87.19 479 LYS A C 1
ATOM 3938 O O . LYS A 1 479 ? 12.245 9.460 -37.714 1.00 87.19 479 LYS A O 1
ATOM 3943 N N . LYS A 1 480 ? 11.205 10.372 -39.505 1.00 90.44 480 LYS A N 1
ATOM 3944 C CA . LYS A 1 480 ? 12.417 10.636 -40.294 1.00 90.44 480 LYS A CA 1
ATOM 3945 C C . LYS A 1 480 ? 13.382 11.550 -39.518 1.00 90.44 480 LYS A C 1
ATOM 3947 O O . LYS A 1 480 ? 12.921 12.528 -38.926 1.00 90.44 480 LYS A O 1
ATOM 3952 N N . PRO A 1 481 ? 14.692 11.248 -39.497 1.00 90.81 481 PRO A N 1
ATOM 3953 C CA . PRO A 1 481 ? 15.684 12.113 -38.869 1.00 90.81 481 PRO A CA 1
ATOM 3954 C C . PRO A 1 481 ? 16.003 13.333 -39.750 1.00 90.81 481 PRO A C 1
ATOM 3956 O O . PRO A 1 481 ? 15.648 13.381 -40.930 1.00 90.81 481 PRO A O 1
ATOM 3959 N N . ALA A 1 482 ? 16.714 14.317 -39.196 1.00 90.38 482 ALA A N 1
ATOM 3960 C CA . ALA A 1 482 ? 17.156 15.489 -39.954 1.00 90.38 482 ALA A CA 1
ATOM 3961 C C . ALA A 1 482 ? 18.126 15.123 -41.098 1.00 90.38 482 ALA A C 1
ATOM 3963 O O . ALA A 1 482 ? 18.831 14.112 -41.052 1.00 90.38 482 ALA A O 1
ATOM 3964 N N . GLN A 1 483 ? 18.222 15.981 -42.121 1.00 91.88 483 GLN A N 1
ATOM 3965 C CA . GLN A 1 483 ? 19.111 15.756 -43.265 1.00 91.88 483 GLN A CA 1
ATOM 3966 C C . GLN A 1 483 ? 20.567 15.521 -42.830 1.00 91.88 483 GLN A C 1
ATOM 3968 O O . GLN A 1 483 ? 21.153 16.298 -42.068 1.00 91.88 483 GLN A O 1
ATOM 3973 N N . GLY A 1 484 ? 21.160 14.434 -43.331 1.00 88.81 484 GLY A N 1
ATOM 3974 C CA . GLY A 1 484 ? 22.522 14.013 -42.991 1.00 88.81 484 GLY A CA 1
ATOM 3975 C C . GLY A 1 484 ? 22.673 13.328 -41.626 1.00 88.81 484 GLY A C 1
ATOM 3976 O O . GLY A 1 484 ? 23.805 13.143 -41.186 1.00 88.81 484 GLY A O 1
ATOM 3977 N N . VAL A 1 485 ? 21.571 12.974 -40.952 1.00 94.81 485 VAL A N 1
ATOM 3978 C CA . VAL A 1 485 ? 21.552 12.079 -39.782 1.00 94.81 485 VAL A CA 1
ATOM 3979 C C . VAL A 1 485 ? 21.086 10.686 -40.206 1.00 94.81 485 VAL A C 1
ATOM 3981 O O . VAL A 1 485 ? 20.156 10.550 -41.004 1.00 94.81 485 VAL A O 1
ATOM 3984 N N . PHE A 1 486 ? 21.713 9.656 -39.643 1.00 95.56 486 PHE A N 1
ATOM 3985 C CA . PHE A 1 486 ? 21.242 8.278 -39.721 1.00 95.56 486 PHE A CA 1
ATOM 3986 C C . PHE A 1 486 ? 20.453 7.928 -38.465 1.00 95.56 486 PHE A C 1
ATOM 3988 O O . PHE A 1 486 ? 20.937 8.122 -37.348 1.00 95.56 486 PHE A O 1
ATOM 3995 N N . LYS A 1 487 ? 19.252 7.384 -38.651 1.00 97.06 487 LYS A N 1
ATOM 3996 C CA . LYS A 1 487 ? 18.432 6.861 -37.564 1.00 97.06 487 LYS A CA 1
ATOM 3997 C C . LYS A 1 487 ? 18.638 5.361 -37.434 1.00 97.06 487 LYS A C 1
ATOM 3999 O O . LYS A 1 487 ? 18.541 4.652 -38.436 1.00 97.06 487 LYS A O 1
ATOM 4004 N N . ILE A 1 488 ? 18.941 4.887 -36.230 1.00 97.81 488 ILE A N 1
ATOM 4005 C CA . ILE A 1 488 ? 19.199 3.472 -35.956 1.00 97.81 488 ILE A CA 1
ATOM 4006 C C . ILE A 1 488 ? 18.204 2.960 -34.919 1.00 97.81 488 ILE A C 1
ATOM 4008 O O . ILE A 1 488 ? 18.285 3.338 -33.757 1.00 97.81 488 ILE A O 1
ATOM 4012 N N . ASN A 1 489 ? 17.300 2.078 -35.337 1.00 97.38 489 ASN A N 1
ATOM 4013 C CA . ASN A 1 489 ? 16.430 1.319 -34.440 1.00 97.38 489 ASN A CA 1
ATOM 4014 C C . ASN A 1 489 ? 17.158 0.044 -34.010 1.00 97.38 489 ASN A C 1
ATOM 4016 O O . ASN A 1 489 ? 17.744 -0.624 -34.870 1.00 97.38 489 ASN A O 1
ATOM 4020 N N . VAL A 1 490 ? 17.132 -0.292 -32.722 1.00 97.81 490 VAL A N 1
ATOM 4021 C CA . VAL A 1 490 ? 17.771 -1.496 -32.168 1.00 97.81 490 VAL A CA 1
ATOM 4022 C C . VAL A 1 490 ? 16.819 -2.248 -31.249 1.00 97.81 490 VAL A C 1
ATOM 4024 O O . VAL A 1 490 ? 16.017 -1.624 -30.562 1.00 97.81 490 VAL A O 1
ATOM 4027 N N . ASP A 1 491 ? 16.933 -3.570 -31.240 1.00 97.00 491 ASP A N 1
ATOM 4028 C CA . ASP A 1 491 ? 16.162 -4.468 -30.378 1.00 97.00 491 ASP A CA 1
ATOM 4029 C C . ASP A 1 491 ? 16.957 -5.760 -30.119 1.00 97.00 491 ASP A C 1
ATOM 4031 O O . ASP A 1 491 ? 17.938 -6.063 -30.822 1.00 97.00 491 ASP A O 1
ATOM 4035 N N . ALA A 1 492 ? 16.533 -6.548 -29.139 1.00 96.62 492 ALA A N 1
ATOM 4036 C CA . ALA A 1 492 ? 17.069 -7.862 -28.861 1.00 96.62 492 ALA A CA 1
ATOM 4037 C C . ALA A 1 492 ? 15.995 -8.922 -28.567 1.00 96.62 492 ALA A C 1
ATOM 4039 O O . ALA A 1 492 ? 14.870 -8.674 -28.163 1.00 96.62 492 ALA A O 1
ATOM 4040 N N . SER A 1 493 ? 16.384 -10.178 -28.771 1.00 93.75 493 SER A N 1
ATOM 4041 C CA . SER A 1 493 ? 15.629 -11.361 -28.363 1.00 93.75 493 SER A CA 1
ATOM 4042 C C . SER A 1 493 ? 16.474 -12.194 -27.407 1.00 93.75 493 SER A C 1
ATOM 4044 O O . SER A 1 493 ? 17.701 -12.274 -27.545 1.00 93.75 493 SER A O 1
ATOM 4046 N N . PHE A 1 494 ? 15.818 -12.819 -26.434 1.00 93.75 494 PHE A N 1
ATOM 4047 C CA . PHE A 1 494 ? 16.451 -13.662 -25.428 1.00 93.75 494 PHE A CA 1
ATOM 4048 C C . PHE A 1 494 ? 15.628 -14.933 -25.200 1.00 93.75 494 PHE A C 1
ATOM 4050 O O . PHE A 1 494 ? 14.412 -14.871 -25.032 1.00 93.75 494 PHE A O 1
ATOM 4057 N N . HIS A 1 495 ? 16.313 -16.073 -25.180 1.00 89.06 495 HIS A N 1
ATOM 4058 C CA . HIS A 1 495 ? 15.765 -17.398 -24.921 1.00 89.06 495 HIS A CA 1
ATOM 4059 C C . HIS A 1 495 ? 16.319 -17.902 -23.580 1.00 89.06 495 HIS A C 1
ATOM 4061 O O . HIS A 1 495 ? 17.507 -18.221 -23.477 1.00 89.06 495 HIS A O 1
ATOM 4067 N N . GLU A 1 496 ? 15.474 -17.907 -22.542 1.00 87.25 496 GLU A N 1
ATOM 4068 C CA . GLU A 1 496 ? 15.874 -18.169 -21.148 1.00 87.25 496 GLU A CA 1
ATOM 4069 C C . GLU A 1 496 ? 16.313 -19.622 -20.909 1.00 87.25 496 GLU A C 1
ATOM 4071 O O . GLU A 1 496 ? 17.277 -19.853 -20.183 1.00 87.25 496 GLU A O 1
ATOM 4076 N N . GLU A 1 497 ? 15.664 -20.597 -21.552 1.00 85.06 497 GLU A N 1
ATOM 4077 C CA . GLU A 1 497 ? 15.973 -22.023 -21.373 1.00 85.06 497 GLU A CA 1
ATOM 4078 C C . GLU A 1 497 ? 17.380 -22.379 -21.881 1.00 85.06 497 GLU A C 1
ATOM 4080 O O . GLU A 1 497 ? 18.131 -23.083 -21.203 1.00 85.06 497 GLU A O 1
ATOM 4085 N N . GLU A 1 498 ? 17.766 -21.865 -23.053 1.00 88.50 498 GLU A N 1
ATOM 4086 C CA . GLU A 1 498 ? 19.074 -22.125 -23.660 1.00 88.50 498 GLU A CA 1
ATOM 4087 C C . GLU A 1 498 ? 20.142 -21.080 -23.305 1.00 88.50 498 GLU A C 1
ATOM 4089 O O . GLU A 1 498 ? 21.311 -21.255 -23.666 1.00 88.50 498 GLU A O 1
ATOM 4094 N N . MET A 1 499 ? 19.764 -19.997 -22.613 1.00 90.62 499 MET A N 1
ATOM 4095 C CA . MET A 1 499 ? 20.615 -18.832 -22.330 1.00 90.62 499 MET A CA 1
ATOM 4096 C C . MET A 1 499 ? 21.234 -18.252 -23.613 1.00 90.62 499 MET A C 1
ATOM 4098 O O . MET A 1 499 ? 22.435 -17.965 -23.690 1.00 90.62 499 MET A O 1
ATOM 4102 N N . GLN A 1 500 ? 20.407 -18.103 -24.649 1.00 93.25 500 GLN A N 1
ATOM 4103 C CA . GLN A 1 500 ? 20.780 -17.649 -25.994 1.00 93.25 500 GLN A CA 1
ATOM 4104 C C . GLN A 1 500 ? 20.016 -16.380 -26.370 1.00 93.25 500 GLN A C 1
ATOM 4106 O O . GLN A 1 500 ? 19.062 -15.990 -25.706 1.00 93.25 500 GLN A O 1
ATOM 4111 N N . GLY A 1 501 ? 20.428 -15.703 -27.436 1.00 95.62 501 GLY A N 1
ATOM 4112 C CA . GLY A 1 501 ? 19.685 -14.546 -27.922 1.00 95.62 501 GLY A CA 1
ATOM 4113 C C . GLY A 1 501 ? 20.210 -13.998 -29.235 1.00 95.62 501 GLY A C 1
ATOM 4114 O O . GLY A 1 501 ? 21.273 -14.401 -29.712 1.00 95.62 501 GLY A O 1
ATOM 4115 N N . ALA A 1 502 ? 19.493 -13.032 -29.796 1.00 97.12 502 ALA A N 1
ATOM 4116 C CA . ALA A 1 502 ? 19.932 -12.290 -30.968 1.00 97.12 502 ALA A CA 1
ATOM 4117 C C . ALA A 1 502 ? 19.751 -10.784 -30.788 1.00 97.12 502 ALA A C 1
ATOM 4119 O O . ALA A 1 502 ? 18.794 -10.346 -30.163 1.00 97.12 502 ALA A O 1
ATOM 4120 N N . THR A 1 503 ? 20.648 -9.990 -31.364 1.00 97.88 503 THR A N 1
ATOM 4121 C CA . THR A 1 503 ? 20.467 -8.542 -31.518 1.00 97.88 503 THR A CA 1
ATOM 4122 C C . THR A 1 503 ? 20.001 -8.236 -32.934 1.00 97.88 503 THR A C 1
ATOM 4124 O O . THR A 1 503 ? 20.365 -8.942 -33.878 1.00 97.88 503 THR A O 1
ATOM 4127 N N . GLY A 1 504 ? 19.190 -7.196 -33.087 1.00 96.69 504 GLY A N 1
ATOM 4128 C CA . GLY A 1 504 ? 18.643 -6.730 -34.353 1.00 96.69 504 GLY A CA 1
ATOM 4129 C C . GLY A 1 504 ? 18.770 -5.218 -34.453 1.00 96.69 504 GLY A C 1
ATOM 4130 O O . GLY A 1 504 ? 18.555 -4.500 -33.481 1.00 96.69 504 GLY A O 1
ATOM 4131 N N . LEU A 1 505 ? 19.141 -4.719 -35.628 1.00 97.56 505 LEU A N 1
ATOM 4132 C CA . LEU A 1 505 ? 19.195 -3.285 -35.891 1.00 97.56 505 LEU A CA 1
ATOM 4133 C C . LEU A 1 505 ? 18.799 -2.951 -37.326 1.00 97.5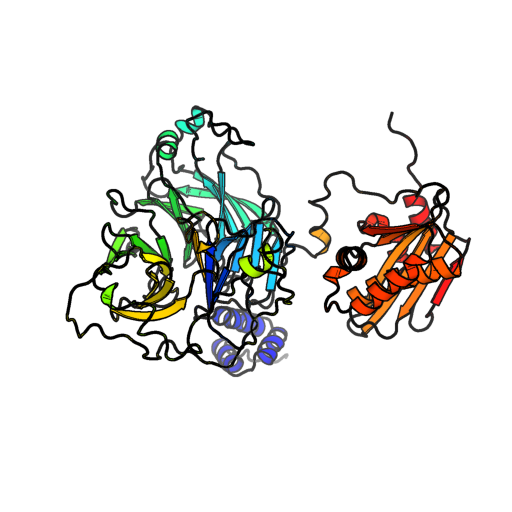6 505 LEU A C 1
ATOM 4135 O O . LEU A 1 505 ? 19.041 -3.731 -38.257 1.00 97.56 505 LEU A O 1
ATOM 4139 N N . VAL A 1 506 ? 18.246 -1.752 -37.500 1.00 97.31 506 VAL A N 1
ATOM 4140 C CA . VAL A 1 506 ? 17.839 -1.178 -38.786 1.00 97.31 506 VAL A CA 1
ATOM 4141 C C . VAL A 1 506 ? 18.297 0.278 -38.855 1.00 97.31 506 VAL A C 1
ATOM 4143 O O . VAL A 1 506 ? 17.918 1.096 -38.023 1.00 97.31 506 VAL A O 1
ATOM 4146 N N . VAL A 1 507 ? 19.100 0.606 -39.866 1.00 97.19 507 VAL A N 1
ATOM 4147 C CA . VAL A 1 507 ? 19.644 1.943 -40.131 1.00 97.19 507 VAL A CA 1
ATOM 4148 C C . VAL A 1 507 ? 18.932 2.567 -41.322 1.00 97.19 507 VAL A C 1
ATOM 4150 O O . VAL A 1 507 ? 18.904 1.990 -42.414 1.00 97.19 507 VAL A O 1
ATOM 4153 N N . ARG A 1 508 ? 18.404 3.775 -41.130 1.00 94.88 508 ARG A N 1
ATOM 4154 C CA . ARG A 1 508 ? 17.680 4.543 -42.148 1.00 94.88 508 ARG A CA 1
ATOM 4155 C C . ARG A 1 508 ? 18.234 5.958 -42.267 1.00 94.88 508 ARG A C 1
ATOM 4157 O O . ARG A 1 508 ? 18.767 6.504 -41.303 1.00 94.88 508 ARG A O 1
ATOM 4164 N N . ASP A 1 509 ? 18.116 6.549 -43.448 1.00 92.62 509 ASP A N 1
ATOM 4165 C CA . ASP A 1 509 ? 18.485 7.947 -43.679 1.00 92.62 509 ASP A CA 1
ATOM 4166 C C . ASP A 1 509 ? 17.305 8.918 -43.478 1.00 92.62 509 ASP A C 1
ATOM 4168 O O . ASP A 1 509 ? 16.180 8.535 -43.149 1.00 92.62 509 ASP A O 1
ATOM 4172 N N . HIS A 1 510 ? 17.574 10.203 -43.708 1.00 91.62 510 HIS A N 1
ATOM 4173 C CA . HIS A 1 510 ? 16.607 11.299 -43.627 1.00 91.62 510 HIS A CA 1
ATOM 4174 C C . HIS A 1 510 ? 15.416 11.209 -44.595 1.00 91.62 510 HIS A C 1
ATOM 4176 O O . HIS A 1 510 ? 14.400 11.856 -44.349 1.00 91.62 510 HIS A O 1
ATOM 4182 N N . VAL A 1 511 ? 15.494 10.422 -45.677 1.00 88.06 511 VAL A N 1
ATOM 4183 C CA . VAL A 1 511 ? 14.336 10.201 -46.561 1.00 88.06 511 VAL A CA 1
ATOM 4184 C C . VAL A 1 511 ? 13.521 8.966 -46.163 1.00 88.06 511 VAL A C 1
ATOM 4186 O O . VAL A 1 511 ? 12.416 8.781 -46.676 1.00 88.06 511 VAL A O 1
ATOM 4189 N N . GLY A 1 512 ? 14.005 8.183 -45.192 1.00 88.62 512 GLY A N 1
ATOM 4190 C CA . GLY A 1 512 ? 13.401 6.931 -44.732 1.00 88.62 512 GLY A CA 1
ATOM 4191 C C . GLY A 1 512 ? 13.902 5.697 -45.486 1.00 88.62 512 GLY A C 1
ATOM 4192 O O . GLY A 1 512 ? 13.371 4.602 -45.299 1.00 88.62 512 GLY A O 1
ATOM 4193 N N . SER A 1 513 ? 14.925 5.842 -46.331 1.00 90.19 513 SER A N 1
ATOM 4194 C CA . SER A 1 513 ? 15.501 4.722 -47.072 1.00 90.19 513 SER A CA 1
ATOM 4195 C C . SER A 1 513 ? 16.333 3.841 -46.150 1.00 90.19 513 SER A C 1
ATOM 4197 O O . SER A 1 513 ? 17.093 4.331 -45.315 1.00 90.19 513 SER A O 1
ATOM 4199 N N . LEU A 1 514 ? 16.215 2.524 -46.328 1.00 93.88 514 LEU A N 1
ATOM 4200 C CA . LEU A 1 514 ? 17.056 1.560 -45.630 1.00 93.88 514 LEU A CA 1
ATOM 4201 C C . LEU A 1 514 ? 18.498 1.658 -46.138 1.00 93.88 514 LEU A C 1
ATOM 4203 O O . LEU A 1 514 ? 18.760 1.425 -47.318 1.00 93.88 514 LEU A O 1
ATOM 4207 N N . ILE A 1 515 ? 19.426 1.929 -45.225 1.00 95.75 515 ILE A N 1
ATOM 4208 C CA . ILE A 1 515 ? 20.865 1.996 -45.500 1.00 95.75 515 ILE A CA 1
ATOM 4209 C C . ILE A 1 515 ? 21.531 0.675 -45.127 1.00 95.75 515 ILE A C 1
ATOM 4211 O O . ILE A 1 515 ? 22.289 0.097 -45.908 1.00 95.75 515 ILE A O 1
ATOM 4215 N N . SER A 1 516 ? 21.223 0.156 -43.941 1.00 95.50 516 SER A N 1
ATOM 4216 C CA . SER A 1 516 ? 21.667 -1.171 -43.528 1.00 95.50 516 SER A CA 1
ATOM 4217 C C . SER A 1 516 ? 20.720 -1.800 -42.514 1.00 95.50 516 SER A C 1
ATOM 4219 O O . SER A 1 516 ? 19.985 -1.112 -41.818 1.00 95.50 516 SER A O 1
ATOM 4221 N N . ALA A 1 517 ? 20.730 -3.123 -42.433 1.00 96.50 517 ALA A N 1
ATOM 4222 C CA . ALA A 1 517 ? 20.103 -3.877 -41.356 1.00 96.50 517 ALA A CA 1
ATOM 4223 C C . ALA A 1 517 ? 21.052 -4.996 -40.933 1.00 96.50 517 ALA A C 1
ATOM 4225 O O . ALA A 1 517 ? 21.768 -5.551 -41.772 1.00 96.50 517 ALA A O 1
ATOM 4226 N N . GLN A 1 518 ? 21.075 -5.336 -39.650 1.00 97.06 518 GLN A N 1
ATOM 4227 C CA . GLN A 1 518 ? 21.923 -6.407 -39.142 1.00 97.06 518 GLN A CA 1
ATOM 4228 C C . GLN A 1 518 ? 21.206 -7.202 -38.059 1.00 97.06 518 GLN A C 1
ATOM 4230 O O . GLN A 1 518 ? 20.485 -6.635 -37.247 1.00 97.06 518 GLN A O 1
ATOM 4235 N N . ALA A 1 519 ? 21.459 -8.508 -38.049 1.00 97.19 519 ALA A N 1
ATOM 4236 C CA . ALA A 1 519 ? 21.097 -9.391 -36.953 1.00 97.19 519 ALA A CA 1
ATOM 4237 C C . ALA A 1 519 ? 22.323 -10.206 -36.521 1.00 97.19 519 ALA A C 1
ATOM 4239 O O . ALA A 1 519 ? 23.049 -10.723 -37.383 1.00 97.19 519 ALA A O 1
ATOM 4240 N N . LEU A 1 520 ? 22.568 -10.324 -35.216 1.00 96.88 520 LEU A N 1
ATOM 4241 C CA . LEU A 1 520 ? 23.686 -11.088 -34.655 1.00 96.88 520 LEU A CA 1
ATOM 4242 C C . LEU A 1 520 ? 23.196 -12.087 -33.616 1.00 96.88 520 LEU A C 1
ATOM 4244 O O . LEU A 1 520 ? 22.455 -11.731 -32.711 1.00 96.88 520 LEU A O 1
ATOM 4248 N N . TRP A 1 521 ? 23.666 -13.326 -33.717 1.00 96.50 521 TRP A N 1
ATOM 4249 C CA . TRP A 1 521 ? 23.376 -14.388 -32.762 1.00 96.50 521 TRP A CA 1
ATOM 4250 C C . TRP A 1 521 ? 24.413 -14.436 -31.644 1.00 96.50 521 TRP A C 1
ATOM 4252 O O . TRP A 1 521 ? 25.622 -14.395 -31.891 1.00 96.50 521 TRP A O 1
ATOM 4262 N N . TYR A 1 522 ? 23.938 -14.654 -30.425 1.00 95.56 522 TYR A N 1
ATOM 4263 C CA . TYR A 1 522 ? 24.741 -14.855 -29.234 1.00 95.56 522 TYR A CA 1
ATOM 4264 C C . TYR A 1 522 ? 24.422 -16.214 -28.614 1.00 95.56 522 TYR A C 1
ATOM 4266 O O . TYR A 1 522 ? 23.345 -16.437 -28.073 1.00 95.56 522 TYR A O 1
ATOM 4274 N N . ALA A 1 523 ? 25.410 -17.113 -28.638 1.00 91.19 523 ALA A N 1
ATOM 4275 C CA . ALA A 1 523 ? 25.297 -18.439 -28.027 1.00 91.19 523 ALA A CA 1
ATOM 4276 C C . ALA A 1 523 ? 25.226 -18.401 -26.488 1.00 91.19 523 ALA A C 1
ATOM 4278 O O . ALA A 1 523 ? 24.846 -19.391 -25.876 1.00 91.19 523 ALA A O 1
ATOM 4279 N N . HIS A 1 524 ? 25.625 -17.274 -25.883 1.00 89.69 524 HIS A N 1
ATOM 4280 C CA . HIS A 1 524 ? 25.615 -17.055 -24.440 1.00 89.69 524 HIS A CA 1
ATOM 4281 C C . HIS A 1 524 ? 25.106 -15.647 -24.123 1.00 89.69 524 HIS A C 1
ATOM 4283 O O . HIS A 1 524 ? 25.804 -14.642 -24.330 1.00 89.69 524 HIS A O 1
ATOM 4289 N N . ALA A 1 525 ? 23.892 -15.583 -23.604 1.00 88.00 525 ALA A N 1
ATOM 4290 C CA . ALA A 1 525 ? 23.218 -14.394 -23.122 1.00 88.00 525 ALA A CA 1
ATOM 4291 C C . ALA A 1 525 ? 22.898 -14.598 -21.637 1.00 88.00 525 ALA A C 1
ATOM 4293 O O . ALA A 1 525 ? 22.372 -15.635 -21.259 1.00 88.00 525 ALA A O 1
ATOM 4294 N N . ALA A 1 526 ? 23.284 -13.645 -20.787 1.00 84.25 526 ALA A N 1
ATOM 4295 C CA . ALA A 1 526 ? 23.105 -13.773 -19.338 1.00 84.25 526 ALA A CA 1
ATOM 4296 C C . ALA A 1 526 ? 21.731 -13.277 -18.864 1.00 84.25 526 ALA A C 1
ATOM 4298 O O . ALA A 1 526 ? 21.246 -13.726 -17.833 1.00 84.25 526 ALA A O 1
ATOM 4299 N N . SER A 1 527 ? 21.125 -12.355 -19.614 1.00 91.69 527 SER A N 1
ATOM 4300 C CA . SER A 1 527 ? 19.817 -11.776 -19.328 1.00 91.69 527 SER A CA 1
ATOM 4301 C C . SER A 1 527 ? 19.270 -11.064 -20.576 1.00 91.69 527 SER A C 1
ATOM 4303 O O . SER A 1 527 ? 20.056 -10.731 -21.479 1.00 91.69 527 SER A O 1
ATOM 4305 N N . PRO A 1 528 ? 17.959 -10.758 -20.617 1.00 91.88 528 PRO A N 1
ATOM 4306 C CA . PRO A 1 528 ? 17.384 -9.864 -21.622 1.00 91.88 528 PRO A CA 1
ATOM 4307 C C . PRO A 1 528 ? 18.084 -8.497 -21.648 1.00 91.88 528 PRO A C 1
ATOM 4309 O O . PRO A 1 528 ? 18.484 -8.021 -22.706 1.00 91.88 528 PRO A O 1
ATOM 4312 N N . MET A 1 529 ? 18.355 -7.907 -20.477 1.00 92.94 529 MET A N 1
ATOM 4313 C CA . MET A 1 529 ? 18.990 -6.588 -20.359 1.00 92.94 529 MET A CA 1
ATOM 4314 C C . MET A 1 529 ? 20.400 -6.551 -20.974 1.00 92.94 529 MET A C 1
ATOM 4316 O O . MET A 1 529 ? 20.786 -5.575 -21.621 1.00 92.94 529 MET A O 1
ATOM 4320 N N . ILE A 1 530 ? 21.179 -7.628 -20.818 1.00 93.81 530 ILE A N 1
ATOM 4321 C CA . ILE A 1 530 ? 22.486 -7.776 -21.472 1.00 93.81 530 ILE A CA 1
ATOM 4322 C C . ILE A 1 530 ? 22.338 -7.793 -22.990 1.00 93.81 530 ILE A C 1
ATOM 4324 O O . ILE A 1 530 ? 23.189 -7.231 -23.682 1.00 93.81 530 ILE A O 1
ATOM 4328 N N . MET A 1 531 ? 21.298 -8.436 -23.513 1.00 96.38 531 MET A N 1
ATOM 4329 C CA . MET A 1 531 ? 21.060 -8.512 -24.950 1.00 96.38 531 MET A CA 1
ATOM 4330 C C . MET A 1 531 ? 20.639 -7.163 -25.531 1.00 96.38 531 MET A C 1
ATOM 4332 O O . MET A 1 531 ? 21.216 -6.751 -26.536 1.00 96.38 531 MET A O 1
ATOM 4336 N N . GLU A 1 532 ? 19.778 -6.419 -24.843 1.00 96.94 532 GLU A N 1
ATOM 4337 C CA . GLU A 1 532 ? 19.418 -5.046 -25.219 1.00 96.94 532 GLU A CA 1
ATOM 4338 C C . GLU A 1 532 ? 20.637 -4.113 -25.249 1.00 96.94 532 GLU A C 1
ATOM 4340 O O . GLU A 1 532 ? 20.904 -3.404 -26.224 1.00 96.94 532 GLU A O 1
ATOM 4345 N N . ALA A 1 533 ? 21.479 -4.177 -24.213 1.00 95.88 533 ALA A N 1
ATOM 4346 C CA . ALA A 1 533 ? 22.719 -3.406 -24.183 1.00 95.88 533 ALA A CA 1
ATOM 4347 C C . ALA A 1 533 ? 23.691 -3.820 -25.302 1.00 95.88 533 ALA A C 1
ATOM 4349 O O . ALA A 1 533 ? 24.409 -2.976 -25.853 1.00 95.88 533 ALA A O 1
ATOM 4350 N N . ARG A 1 534 ? 23.730 -5.112 -25.660 1.00 97.19 534 ARG A N 1
ATOM 4351 C CA . ARG A 1 534 ? 24.511 -5.600 -26.805 1.00 97.19 534 ARG A CA 1
ATOM 4352 C C . ARG A 1 534 ? 23.957 -5.067 -28.119 1.00 97.19 534 ARG A C 1
ATOM 4354 O O . ARG A 1 534 ? 24.773 -4.677 -28.943 1.00 97.19 534 ARG A O 1
ATOM 4361 N N . ALA A 1 535 ? 22.641 -4.979 -28.301 1.00 97.88 535 ALA A N 1
ATOM 4362 C CA . ALA A 1 535 ? 22.043 -4.441 -29.523 1.00 97.88 535 ALA A CA 1
ATOM 4363 C C . ALA A 1 535 ? 22.478 -2.989 -29.770 1.00 97.88 535 ALA A C 1
ATOM 4365 O O . ALA A 1 535 ? 22.965 -2.658 -30.853 1.00 97.88 535 ALA A O 1
ATOM 4366 N N . ILE A 1 536 ? 22.442 -2.157 -28.725 1.00 98.00 536 ILE A N 1
ATOM 4367 C CA . ILE A 1 536 ? 22.943 -0.774 -28.773 1.00 98.00 536 ILE A CA 1
ATOM 4368 C C . ILE A 1 536 ? 24.439 -0.737 -29.106 1.00 98.00 536 ILE A C 1
ATOM 4370 O O . ILE A 1 536 ? 24.876 0.007 -29.986 1.00 98.00 536 ILE A O 1
ATOM 4374 N N . ARG A 1 537 ? 25.249 -1.565 -28.438 1.00 97.50 537 ARG A N 1
ATOM 4375 C CA . ARG A 1 537 ? 26.690 -1.650 -28.714 1.00 97.50 537 ARG A CA 1
ATOM 4376 C C . ARG A 1 537 ? 26.982 -2.069 -30.151 1.00 97.50 537 ARG A C 1
ATOM 4378 O O . ARG A 1 537 ? 27.858 -1.484 -30.785 1.00 97.50 537 ARG A O 1
ATOM 4385 N N . ASP A 1 538 ? 26.289 -3.082 -30.647 1.00 97.31 538 ASP A N 1
ATOM 4386 C CA . ASP A 1 538 ? 26.493 -3.630 -31.984 1.00 97.31 538 ASP A CA 1
ATOM 4387 C C . ASP A 1 538 ? 26.120 -2.592 -33.053 1.00 97.31 538 ASP A C 1
ATOM 4389 O O . ASP A 1 538 ? 26.828 -2.442 -34.049 1.00 97.31 538 ASP A O 1
ATOM 4393 N N . ALA A 1 539 ? 25.095 -1.779 -32.793 1.00 97.69 539 ALA A N 1
ATOM 4394 C CA . ALA A 1 539 ? 24.732 -0.650 -33.636 1.00 97.69 539 ALA A CA 1
ATOM 4395 C C . ALA A 1 539 ? 25.771 0.475 -33.648 1.00 97.69 539 ALA A C 1
ATOM 4397 O O . ALA A 1 539 ? 26.096 0.979 -34.724 1.00 97.69 539 ALA A O 1
ATOM 4398 N N . VAL A 1 540 ? 26.350 0.837 -32.497 1.00 97.00 540 VAL A N 1
ATOM 4399 C CA . VAL A 1 540 ? 27.460 1.807 -32.462 1.00 97.00 540 VAL A CA 1
ATOM 4400 C C . VAL A 1 540 ? 28.679 1.262 -33.213 1.00 97.00 540 VAL A C 1
ATOM 4402 O O . VAL A 1 540 ? 29.299 1.992 -33.987 1.00 97.00 540 VAL A O 1
ATOM 4405 N N . LYS A 1 541 ? 28.995 -0.031 -33.064 1.00 96.38 541 LYS A N 1
ATOM 4406 C CA . LYS A 1 541 ? 30.076 -0.681 -33.824 1.00 96.38 541 LYS A CA 1
ATOM 4407 C C . LYS A 1 541 ? 29.819 -0.634 -35.325 1.00 96.38 541 LYS A C 1
ATOM 4409 O O . LYS A 1 541 ? 30.708 -0.231 -36.070 1.00 96.38 541 LYS A O 1
ATOM 4414 N N . LEU A 1 542 ? 28.608 -0.970 -35.771 1.00 95.00 542 LEU A N 1
ATOM 4415 C CA . LEU A 1 542 ? 28.256 -0.890 -37.187 1.00 95.00 542 LEU A CA 1
ATOM 4416 C C . LEU A 1 542 ? 28.337 0.551 -37.711 1.00 95.00 542 LEU A C 1
ATOM 4418 O O . LEU A 1 542 ? 28.837 0.765 -38.814 1.00 95.00 542 LEU A O 1
ATOM 4422 N N . ALA A 1 543 ? 27.886 1.533 -36.927 1.00 95.50 543 ALA A N 1
ATOM 4423 C CA . ALA A 1 543 ? 27.978 2.945 -37.287 1.00 95.50 543 ALA A CA 1
ATOM 4424 C C . ALA A 1 543 ? 29.430 3.388 -37.502 1.00 95.50 543 ALA A C 1
ATOM 4426 O O . ALA A 1 543 ? 29.730 4.034 -38.506 1.00 95.50 543 ALA A O 1
ATOM 4427 N N . MET A 1 544 ? 30.342 2.970 -36.621 1.00 93.81 544 MET A N 1
ATOM 4428 C CA . MET A 1 544 ? 31.774 3.223 -36.782 1.00 93.81 544 MET A CA 1
ATOM 4429 C C . MET A 1 544 ? 32.358 2.502 -38.003 1.00 93.81 544 MET A C 1
ATOM 4431 O O . MET A 1 544 ? 33.051 3.128 -38.801 1.00 93.81 544 MET A O 1
ATOM 4435 N N . GLU A 1 545 ? 32.049 1.214 -38.191 1.00 92.69 545 GLU A N 1
ATOM 4436 C CA . GLU A 1 545 ? 32.516 0.410 -39.334 1.00 92.69 545 GLU A CA 1
ATOM 4437 C C . GLU A 1 545 ? 32.079 0.992 -40.688 1.00 92.69 545 GLU A C 1
ATOM 4439 O O . GLU A 1 545 ? 32.756 0.800 -41.699 1.00 92.69 545 GLU A O 1
ATOM 4444 N N . ARG A 1 546 ? 30.929 1.674 -40.726 1.00 90.69 546 ARG A N 1
ATOM 4445 C CA . ARG A 1 546 ? 30.301 2.173 -41.957 1.00 90.69 546 ARG A CA 1
ATOM 4446 C C . ARG A 1 546 ? 30.403 3.683 -42.151 1.00 90.69 546 ARG A C 1
ATOM 4448 O O . ARG A 1 546 ? 29.912 4.178 -43.162 1.00 90.69 546 ARG A O 1
ATOM 4455 N N . GLY A 1 547 ? 31.043 4.401 -41.230 1.00 90.44 547 GLY A N 1
ATOM 4456 C CA . GLY A 1 547 ? 31.204 5.854 -41.324 1.00 90.44 547 GLY A CA 1
ATOM 4457 C C . GLY A 1 547 ? 29.898 6.633 -41.130 1.00 90.44 547 GLY A C 1
ATOM 4458 O O . GLY A 1 547 ? 29.709 7.697 -41.718 1.00 90.44 547 GLY A O 1
ATOM 4459 N N . TYR A 1 548 ? 28.966 6.124 -40.322 1.00 93.56 548 TYR A N 1
ATOM 4460 C CA . TYR A 1 548 ? 27.753 6.858 -39.954 1.00 93.56 548 TYR A CA 1
ATOM 4461 C C . TYR A 1 548 ? 28.091 7.862 -38.847 1.00 93.56 548 TYR A C 1
ATOM 4463 O O . TYR A 1 548 ? 27.985 7.566 -37.665 1.00 93.56 548 TYR A O 1
ATOM 4471 N N . HIS A 1 549 ? 28.548 9.056 -39.227 1.00 87.62 549 HIS A N 1
ATOM 4472 C CA . HIS A 1 549 ? 29.116 10.023 -38.279 1.00 87.62 549 HIS A CA 1
ATOM 4473 C C . HIS A 1 549 ? 28.086 10.792 -37.429 1.00 87.62 549 HIS A C 1
ATOM 4475 O O . HIS A 1 549 ? 28.441 11.316 -36.376 1.00 87.62 549 HIS A O 1
ATOM 4481 N N . ARG A 1 550 ? 26.822 10.885 -37.860 1.00 94.50 550 ARG A N 1
ATOM 4482 C CA . ARG A 1 550 ? 25.731 11.567 -37.140 1.00 94.50 550 ARG A CA 1
ATOM 4483 C C . ARG A 1 550 ? 24.582 10.591 -36.918 1.00 94.50 550 ARG A C 1
ATOM 4485 O O . ARG A 1 550 ? 23.925 10.217 -37.888 1.00 94.50 550 ARG A O 1
ATOM 4492 N N . VAL A 1 551 ? 24.357 10.188 -35.671 1.00 96.75 551 VAL A N 1
ATOM 4493 C CA . VAL A 1 551 ? 23.455 9.088 -35.312 1.00 96.75 551 VAL A CA 1
ATOM 4494 C C . VAL A 1 551 ? 22.392 9.527 -34.304 1.00 96.75 551 VAL A C 1
ATOM 4496 O O . VAL A 1 551 ? 22.704 10.055 -33.236 1.00 96.75 551 VAL A O 1
ATOM 4499 N N . GLU A 1 552 ? 21.138 9.230 -34.636 1.00 97.00 552 GLU A N 1
ATOM 4500 C CA . GLU A 1 552 ? 19.994 9.205 -33.721 1.00 97.00 552 GLU A CA 1
ATOM 4501 C C . GLU A 1 552 ? 19.581 7.749 -33.503 1.00 97.00 552 GLU A C 1
ATOM 4503 O O . GLU A 1 552 ? 19.112 7.082 -34.422 1.00 97.00 552 GLU A O 1
ATOM 4508 N N . MET A 1 553 ? 19.787 7.230 -32.301 1.00 96.75 553 MET A N 1
ATOM 4509 C CA . MET A 1 553 ? 19.478 5.847 -31.963 1.00 96.75 553 MET A CA 1
ATOM 4510 C C . MET A 1 553 ? 18.168 5.747 -31.185 1.00 96.75 553 MET A C 1
ATOM 4512 O O . MET A 1 553 ? 17.886 6.573 -30.321 1.00 96.75 553 MET A O 1
ATOM 4516 N N . GLU A 1 554 ? 17.390 4.712 -31.462 1.00 96.25 554 GLU A N 1
ATOM 4517 C CA . GLU A 1 554 ? 16.097 4.438 -30.845 1.00 96.25 554 GLU A CA 1
ATOM 4518 C C . GLU A 1 554 ? 16.068 2.984 -30.358 1.00 96.25 554 GLU A C 1
ATOM 4520 O O . GLU A 1 554 ? 16.465 2.077 -31.089 1.00 96.25 554 GLU A O 1
ATOM 4525 N N . SER A 1 555 ? 15.634 2.776 -29.117 1.00 93.94 555 SER A N 1
ATOM 4526 C CA . SER A 1 555 ? 15.468 1.462 -28.483 1.00 93.94 555 SER A CA 1
ATOM 4527 C C . SER A 1 555 ? 14.205 1.480 -27.625 1.00 93.94 555 SER A C 1
ATOM 4529 O O . SER A 1 555 ? 13.855 2.519 -27.070 1.00 93.94 555 SER A O 1
ATOM 4531 N N . ASP A 1 556 ? 13.530 0.349 -27.497 1.00 91.31 556 ASP A N 1
ATOM 4532 C CA . ASP A 1 556 ? 12.399 0.134 -26.582 1.00 91.31 556 ASP A CA 1
ATOM 4533 C C . ASP A 1 556 ? 12.835 -0.313 -25.176 1.00 91.31 556 ASP A C 1
ATOM 4535 O O . ASP A 1 556 ? 12.037 -0.306 -24.243 1.00 91.31 556 ASP A O 1
ATOM 4539 N N . ALA A 1 557 ? 14.123 -0.588 -24.957 1.00 91.31 557 ALA A N 1
ATOM 4540 C CA . ALA A 1 557 ? 14.666 -0.925 -23.646 1.00 91.31 557 ALA A CA 1
ATOM 4541 C C . ALA A 1 557 ? 14.913 0.333 -22.786 1.00 91.31 557 ALA A C 1
ATOM 4543 O O . ALA A 1 557 ? 16.056 0.776 -22.613 1.00 91.31 557 ALA A O 1
ATOM 4544 N N . GLN A 1 558 ? 13.846 0.926 -22.228 1.00 88.50 558 GLN A N 1
ATOM 4545 C CA . GLN A 1 558 ? 13.894 2.199 -21.482 1.00 88.50 558 GLN A CA 1
ATOM 4546 C C . GLN A 1 558 ? 14.980 2.222 -20.394 1.00 88.50 558 GLN A C 1
ATOM 4548 O O . GLN A 1 558 ? 15.739 3.191 -20.281 1.00 88.50 558 GLN A O 1
ATOM 4553 N N . GLU A 1 559 ? 15.083 1.145 -19.612 1.00 87.31 559 GLU A N 1
ATOM 4554 C CA . GLU A 1 559 ? 16.068 1.019 -18.537 1.00 87.31 559 GLU A CA 1
ATOM 4555 C C . GLU A 1 559 ? 17.507 1.042 -19.077 1.00 87.31 559 GLU A C 1
ATOM 4557 O O . GLU A 1 559 ? 18.366 1.746 -18.543 1.00 87.31 559 GLU A O 1
ATOM 4562 N N . VAL A 1 560 ? 17.765 0.357 -20.194 1.00 90.94 560 VAL A N 1
ATOM 4563 C CA . VAL A 1 560 ? 19.084 0.318 -20.841 1.00 90.94 560 VAL A CA 1
ATOM 4564 C C . VAL A 1 560 ? 19.444 1.680 -21.434 1.00 90.94 560 VAL A C 1
ATOM 4566 O O . VAL A 1 560 ? 20.568 2.153 -21.248 1.00 90.94 560 VAL A O 1
ATOM 4569 N N . VAL A 1 561 ? 18.490 2.359 -22.082 1.00 91.44 561 VAL A N 1
ATOM 4570 C CA . VAL A 1 561 ? 18.673 3.729 -22.590 1.00 91.44 561 VAL A CA 1
ATOM 4571 C C . VAL A 1 561 ? 19.019 4.688 -21.450 1.00 91.44 561 VAL A C 1
ATOM 4573 O O . VAL A 1 561 ? 19.958 5.478 -21.579 1.00 91.44 561 VAL A O 1
ATOM 4576 N N . LYS A 1 562 ? 18.304 4.606 -20.320 1.00 87.81 562 LYS A N 1
ATOM 4577 C CA . LYS A 1 562 ? 18.567 5.428 -19.130 1.00 87.81 562 LYS A CA 1
ATOM 4578 C C . LYS A 1 562 ? 19.969 5.173 -18.575 1.00 87.81 562 LYS A C 1
ATOM 4580 O O . LYS A 1 562 ? 20.730 6.119 -18.378 1.00 87.81 562 LYS A O 1
ATOM 4585 N N . LEU A 1 563 ? 20.350 3.904 -18.411 1.00 86.00 563 LEU A N 1
ATOM 4586 C CA . LEU A 1 563 ? 21.674 3.509 -17.920 1.00 86.00 563 LEU A CA 1
ATOM 4587 C C . LEU A 1 563 ? 22.818 3.985 -18.829 1.00 86.00 563 LEU A C 1
ATOM 4589 O O . LEU A 1 563 ? 23.886 4.340 -18.333 1.00 86.00 563 LEU A O 1
ATOM 4593 N N . ILE A 1 564 ? 22.613 4.018 -20.149 1.00 86.75 564 ILE A N 1
ATOM 4594 C CA . ILE A 1 564 ? 23.614 4.509 -21.109 1.00 86.75 564 ILE A CA 1
ATOM 4595 C C . ILE A 1 564 ? 23.706 6.043 -21.101 1.00 86.75 564 ILE A C 1
ATOM 4597 O O . ILE A 1 564 ? 24.808 6.585 -21.228 1.00 86.75 564 ILE A O 1
ATOM 4601 N N . LYS A 1 565 ? 22.580 6.749 -20.932 1.00 85.00 565 LYS A N 1
ATOM 4602 C CA . LYS A 1 565 ? 22.534 8.221 -20.861 1.00 85.00 565 LYS A CA 1
ATOM 4603 C C . LYS A 1 565 ? 23.099 8.799 -19.574 1.00 85.00 565 LYS A C 1
ATOM 4605 O O . LYS A 1 565 ? 23.614 9.915 -19.602 1.00 85.00 565 LYS A O 1
ATOM 4610 N N . GLU A 1 566 ? 22.995 8.065 -18.470 1.00 80.56 566 GLU A N 1
ATOM 4611 C CA . GLU A 1 566 ? 23.321 8.546 -17.126 1.00 80.56 566 GLU A CA 1
ATOM 4612 C C . GLU A 1 566 ? 24.427 7.666 -16.505 1.00 80.56 566 GLU A C 1
ATOM 4614 O O . GLU A 1 566 ? 24.161 6.847 -15.620 1.00 80.56 566 GLU A O 1
ATOM 4619 N N . PRO A 1 567 ? 25.705 7.804 -16.936 1.00 58.88 567 PRO A N 1
ATOM 4620 C CA . PRO A 1 567 ? 26.760 6.847 -16.605 1.00 58.88 567 PRO A CA 1
ATOM 4621 C C . PRO A 1 567 ? 27.112 6.738 -15.119 1.00 58.88 567 PRO A C 1
ATOM 4623 O O . PRO A 1 567 ? 27.774 5.787 -14.706 1.00 58.88 567 PRO A O 1
ATOM 4626 N N . TRP A 1 568 ? 26.684 7.699 -14.301 1.00 62.75 568 TRP A N 1
ATOM 4627 C CA . TRP A 1 568 ? 26.847 7.660 -12.848 1.00 62.75 568 TRP A CA 1
ATOM 4628 C C . TRP A 1 568 ? 25.886 6.671 -12.160 1.00 62.75 568 TRP A C 1
ATOM 4630 O O . TRP A 1 568 ? 26.173 6.244 -11.044 1.00 62.75 568 TRP A O 1
ATOM 4640 N N . ILE A 1 569 ? 24.804 6.239 -12.826 1.00 59.09 569 ILE A N 1
ATOM 4641 C CA . ILE A 1 569 ? 23.850 5.221 -12.335 1.00 59.09 569 ILE A CA 1
ATOM 4642 C C . ILE A 1 569 ? 24.393 3.789 -12.524 1.00 59.09 569 ILE A C 1
ATOM 4644 O O . ILE A 1 569 ? 23.950 2.851 -11.868 1.00 59.09 569 ILE A O 1
ATOM 4648 N N . ILE A 1 570 ? 25.432 3.608 -13.348 1.00 60.28 570 ILE A N 1
ATOM 4649 C CA . ILE A 1 570 ? 25.965 2.307 -13.803 1.00 60.28 570 ILE A CA 1
ATOM 4650 C C . ILE A 1 570 ? 26.564 1.422 -12.671 1.00 60.28 570 ILE A C 1
ATOM 4652 O O . ILE A 1 570 ? 26.929 0.262 -12.885 1.00 60.28 570 ILE A O 1
ATOM 4656 N N . GLY A 1 571 ? 26.674 1.914 -11.433 1.00 49.69 571 GLY A N 1
ATOM 4657 C CA . GLY A 1 571 ? 27.351 1.231 -10.326 1.00 49.69 571 GLY A CA 1
ATOM 4658 C C . GLY A 1 571 ? 26.748 -0.125 -9.914 1.00 49.69 571 GLY A C 1
ATOM 4659 O O . GLY A 1 571 ? 25.944 -0.170 -8.993 1.00 49.69 571 GLY A O 1
ATOM 4660 N N . ARG A 1 572 ? 27.282 -1.223 -10.484 1.00 53.56 572 ARG A N 1
ATOM 4661 C CA . ARG A 1 572 ? 26.917 -2.660 -10.324 1.00 53.56 572 ARG A CA 1
ATOM 4662 C C . ARG A 1 572 ? 25.799 -3.192 -11.231 1.00 53.56 572 ARG A C 1
ATOM 4664 O O . ARG A 1 572 ? 25.424 -4.347 -11.060 1.00 53.56 572 ARG A O 1
ATOM 4671 N N . SER A 1 573 ? 25.329 -2.424 -12.215 1.00 73.19 573 SER A N 1
ATOM 4672 C CA . SER A 1 573 ? 24.473 -2.995 -13.263 1.00 73.19 573 SER A CA 1
ATOM 4673 C C . SER A 1 573 ? 25.246 -4.064 -14.047 1.00 73.19 573 SER A C 1
ATOM 4675 O O . SER A 1 573 ? 26.435 -3.890 -14.336 1.00 73.19 573 SER A O 1
ATOM 4677 N N . GLU A 1 574 ? 24.590 -5.166 -14.405 1.00 83.62 574 GLU A N 1
ATOM 4678 C CA . GLU A 1 574 ? 25.204 -6.233 -15.201 1.00 83.62 574 GLU A CA 1
ATOM 4679 C C . GLU A 1 574 ? 25.691 -5.733 -16.574 1.00 83.62 574 GLU A C 1
ATOM 4681 O O . GLU A 1 574 ? 26.702 -6.213 -17.090 1.00 83.62 574 GLU A O 1
ATOM 4686 N N . ILE A 1 575 ? 25.074 -4.674 -17.116 1.00 90.12 575 ILE A N 1
ATOM 4687 C CA . ILE A 1 575 ? 25.470 -4.068 -18.394 1.00 90.12 575 ILE A CA 1
ATOM 4688 C C . ILE A 1 575 ? 26.591 -3.029 -18.264 1.00 90.12 575 ILE A C 1
ATOM 4690 O O . ILE A 1 575 ? 27.002 -2.438 -19.261 1.00 90.12 575 ILE A O 1
ATOM 4694 N N . ALA A 1 576 ? 27.137 -2.796 -17.066 1.00 86.00 576 ALA A N 1
ATOM 4695 C CA . ALA A 1 576 ? 28.090 -1.714 -16.812 1.00 86.00 576 ALA A CA 1
ATOM 4696 C C . ALA A 1 576 ? 29.349 -1.746 -17.687 1.00 86.00 576 ALA A C 1
ATOM 4698 O O . ALA A 1 576 ? 29.933 -0.703 -17.993 1.00 86.00 576 ALA A O 1
ATOM 4699 N N . GLY A 1 577 ? 29.821 -2.940 -18.052 1.00 88.25 577 GLY A N 1
ATOM 4700 C CA . GLY A 1 577 ? 30.920 -3.097 -19.008 1.00 88.25 577 GLY A CA 1
ATOM 4701 C C . GLY A 1 577 ? 30.531 -2.631 -20.409 1.00 88.25 577 GLY A C 1
ATOM 4702 O O . GLY A 1 577 ? 31.263 -1.858 -21.023 1.00 88.25 577 GLY A O 1
ATOM 4703 N N . ILE A 1 578 ? 29.348 -3.046 -20.861 1.00 92.12 578 ILE A N 1
ATOM 4704 C CA . ILE A 1 578 ? 28.809 -2.757 -22.190 1.00 92.12 578 ILE A CA 1
ATOM 4705 C C . ILE A 1 578 ? 28.481 -1.269 -22.320 1.00 92.12 578 ILE A C 1
ATOM 4707 O O . ILE A 1 578 ? 28.914 -0.642 -23.275 1.00 92.12 578 ILE A O 1
ATOM 4711 N N . ALA A 1 579 ? 27.813 -0.667 -21.335 1.00 90.31 579 ALA A N 1
ATOM 4712 C CA . ALA A 1 579 ? 27.473 0.756 -21.352 1.00 90.31 579 ALA A CA 1
ATOM 4713 C C . ALA A 1 579 ? 28.723 1.660 -21.414 1.00 90.31 579 ALA A C 1
ATOM 4715 O O . ALA A 1 579 ? 28.756 2.635 -22.165 1.00 90.31 579 ALA A O 1
ATOM 4716 N N . ARG A 1 580 ? 29.801 1.305 -20.695 1.00 88.38 580 ARG A N 1
ATOM 4717 C CA . ARG A 1 580 ? 31.095 2.009 -20.801 1.00 88.38 580 ARG A CA 1
ATOM 4718 C C . ARG A 1 580 ? 31.736 1.844 -22.177 1.00 88.38 580 ARG A C 1
ATOM 4720 O O . ARG A 1 580 ? 32.359 2.783 -22.663 1.00 88.38 580 ARG A O 1
ATOM 4727 N N . GLU A 1 581 ? 31.621 0.665 -22.781 1.00 92.69 581 GLU A N 1
ATOM 4728 C CA . GLU A 1 581 ? 32.091 0.412 -24.146 1.00 92.69 581 GLU A CA 1
ATOM 4729 C C . GLU A 1 581 ? 31.293 1.247 -25.158 1.00 92.69 581 GLU A C 1
ATOM 4731 O O . GLU A 1 581 ? 31.901 1.971 -25.940 1.00 92.69 581 GLU A O 1
ATOM 4736 N N . VAL A 1 582 ? 29.956 1.232 -25.082 1.00 93.75 582 VAL A N 1
ATOM 4737 C CA . VAL A 1 582 ? 29.051 2.056 -25.902 1.00 93.75 582 VAL A CA 1
ATOM 4738 C C . VAL A 1 582 ? 29.444 3.522 -25.819 1.00 93.75 582 VAL A C 1
ATOM 4740 O O . VAL A 1 582 ? 29.633 4.149 -26.855 1.00 93.75 582 VAL A O 1
ATOM 4743 N N . LYS A 1 583 ? 29.628 4.056 -24.605 1.00 90.06 583 LYS A N 1
ATOM 4744 C CA . LYS A 1 583 ? 29.984 5.463 -24.416 1.00 90.06 583 LYS A CA 1
ATOM 4745 C C . LYS A 1 583 ? 31.309 5.805 -25.101 1.00 90.06 583 LYS A C 1
ATOM 4747 O O . LYS A 1 583 ? 31.345 6.711 -25.927 1.00 90.06 583 LYS A O 1
ATOM 4752 N N . LYS A 1 584 ? 32.357 5.016 -24.838 1.00 91.94 584 LYS A N 1
ATOM 4753 C CA . LYS A 1 584 ? 33.676 5.190 -25.466 1.00 91.94 584 LYS A CA 1
ATOM 4754 C C . LYS A 1 584 ? 33.615 5.129 -26.991 1.00 91.94 584 LYS A C 1
ATOM 4756 O O . LYS A 1 584 ? 34.285 5.909 -27.650 1.00 91.94 584 LYS A O 1
ATOM 4761 N N . LEU A 1 585 ? 32.847 4.192 -27.547 1.00 92.00 585 LEU A N 1
ATOM 4762 C CA . LEU A 1 585 ? 32.695 4.047 -28.995 1.00 92.00 585 LEU A CA 1
ATOM 4763 C C . LEU A 1 585 ? 31.880 5.204 -29.593 1.00 92.00 585 LEU A C 1
ATOM 4765 O O . LEU A 1 585 ? 32.230 5.726 -30.646 1.00 92.00 585 LEU A O 1
ATOM 4769 N N . SER A 1 586 ? 30.832 5.651 -28.898 1.00 92.38 586 SER A N 1
ATOM 4770 C CA . SER A 1 586 ? 29.979 6.752 -29.351 1.00 92.38 586 SER A CA 1
ATOM 4771 C C . SER A 1 586 ? 30.707 8.096 -29.414 1.00 92.38 586 SER A C 1
ATOM 4773 O O . SER A 1 586 ? 30.364 8.922 -30.253 1.00 92.38 586 SER A O 1
ATOM 4775 N N . ASP A 1 587 ? 31.746 8.295 -28.594 1.00 90.50 587 ASP A N 1
ATOM 4776 C CA . ASP A 1 587 ? 32.544 9.528 -28.578 1.00 90.50 587 ASP A CA 1
ATOM 4777 C C . ASP A 1 587 ? 33.378 9.717 -29.872 1.00 90.50 587 ASP A C 1
ATOM 4779 O O . ASP A 1 587 ? 33.863 10.815 -30.136 1.00 90.50 587 ASP A O 1
ATOM 4783 N N . PHE A 1 588 ? 33.521 8.680 -30.712 1.00 90.56 588 PHE A N 1
ATOM 4784 C CA . PHE A 1 588 ? 34.137 8.784 -32.046 1.00 90.56 588 PHE A CA 1
ATOM 4785 C C . PHE A 1 588 ? 33.165 9.256 -33.140 1.00 90.56 588 PHE A C 1
ATOM 4787 O O . PHE A 1 588 ? 33.585 9.510 -34.272 1.00 90.56 588 PHE A O 1
ATOM 4794 N N . LEU A 1 589 ? 31.869 9.352 -32.840 1.00 91.75 589 LEU A N 1
ATOM 4795 C CA . LEU A 1 589 ? 30.862 9.867 -33.764 1.00 91.75 589 LEU A CA 1
ATOM 4796 C C . LEU A 1 589 ? 30.801 11.397 -33.648 1.00 91.75 589 LEU A C 1
ATOM 4798 O O . LEU A 1 589 ? 30.900 11.955 -32.559 1.00 91.75 589 LEU A O 1
ATOM 4802 N N . THR A 1 590 ? 30.595 12.098 -34.765 1.00 92.31 590 THR A N 1
ATOM 4803 C CA . THR A 1 590 ? 30.413 13.562 -34.779 1.00 92.31 590 THR A CA 1
ATOM 4804 C C . THR A 1 590 ? 29.181 13.992 -33.982 1.00 92.31 590 THR A C 1
ATOM 4806 O O . THR A 1 590 ? 29.169 15.061 -33.380 1.00 92.31 590 THR A O 1
ATOM 4809 N N . SER A 1 591 ? 28.129 13.173 -33.987 1.00 93.31 591 SER A N 1
ATOM 4810 C CA . SER A 1 591 ? 26.945 13.366 -33.157 1.00 93.31 591 SER A CA 1
ATOM 4811 C C . SER A 1 591 ? 26.338 12.011 -32.821 1.00 93.31 591 SER A C 1
ATOM 4813 O O . SER A 1 591 ? 26.157 11.177 -33.710 1.00 93.31 591 SER A O 1
ATOM 4815 N N . PHE A 1 592 ? 26.017 11.804 -31.548 1.00 95.06 592 PHE A N 1
ATOM 4816 C CA . PHE A 1 592 ? 25.325 10.619 -31.066 1.00 95.06 592 PHE A CA 1
ATOM 4817 C C . PHE A 1 592 ? 24.255 11.026 -30.061 1.00 95.06 592 PHE A C 1
ATOM 4819 O O . PHE A 1 592 ? 24.537 11.692 -29.064 1.00 95.06 592 PHE A O 1
ATOM 4826 N N . SER A 1 593 ? 23.029 10.592 -30.314 1.00 93.75 593 SER A N 1
ATOM 4827 C CA . SER A 1 593 ? 21.943 10.625 -29.345 1.00 93.75 593 SER A CA 1
ATOM 4828 C C . SER A 1 593 ? 21.256 9.270 -29.327 1.00 93.75 593 SER A C 1
ATOM 4830 O O . SER A 1 593 ? 21.243 8.557 -30.326 1.00 93.75 593 SER A O 1
ATOM 4832 N N . ILE A 1 594 ? 20.702 8.914 -28.177 1.00 94.75 594 ILE A N 1
ATOM 4833 C CA . ILE A 1 594 ? 19.863 7.732 -28.023 1.00 94.75 594 ILE A CA 1
ATOM 4834 C C . ILE A 1 594 ? 18.544 8.163 -27.390 1.00 94.75 594 ILE A C 1
ATOM 4836 O O . ILE A 1 594 ? 18.525 9.095 -26.586 1.00 94.75 594 ILE A O 1
ATOM 4840 N N . ALA A 1 595 ? 17.434 7.536 -27.743 1.00 91.31 595 ALA A N 1
ATOM 4841 C CA . ALA A 1 595 ? 16.118 7.808 -27.190 1.00 91.31 595 ALA A CA 1
ATOM 4842 C C . ALA A 1 595 ? 15.365 6.500 -26.961 1.00 91.31 595 ALA A C 1
ATOM 4844 O O . ALA A 1 595 ? 15.560 5.525 -27.683 1.00 91.31 595 ALA A O 1
ATOM 4845 N N . TYR A 1 596 ? 14.520 6.502 -25.935 1.00 90.69 596 TYR A N 1
ATOM 4846 C CA . TYR A 1 596 ? 13.538 5.445 -25.764 1.00 90.69 596 TYR A CA 1
ATOM 4847 C C . TYR A 1 596 ? 12.365 5.708 -26.714 1.00 90.69 596 TYR A C 1
ATOM 4849 O O . TYR A 1 596 ? 11.937 6.861 -26.843 1.00 90.69 596 TYR A O 1
ATOM 4857 N N . VAL A 1 597 ? 11.860 4.661 -27.361 1.00 86.06 597 VAL A N 1
ATOM 4858 C CA . VAL A 1 597 ? 10.655 4.697 -28.197 1.00 86.06 597 VAL A CA 1
ATOM 4859 C C . VAL A 1 597 ? 9.757 3.505 -27.874 1.00 86.06 597 VAL A C 1
ATOM 4861 O O . VAL A 1 597 ? 10.252 2.436 -27.541 1.00 86.06 597 VAL A O 1
ATOM 4864 N N . GLY A 1 598 ? 8.439 3.666 -27.999 1.00 75.81 598 GLY A N 1
ATOM 4865 C CA . GLY A 1 598 ? 7.509 2.548 -27.822 1.00 75.81 598 GLY A CA 1
ATOM 4866 C C . GLY A 1 598 ? 7.658 1.490 -28.925 1.00 75.81 598 GLY A C 1
ATOM 4867 O O . GLY A 1 598 ? 8.034 1.811 -30.058 1.00 75.81 598 GLY A O 1
ATOM 4868 N N . GLY A 1 599 ? 7.301 0.238 -28.622 1.00 69.75 599 GLY A N 1
ATOM 4869 C CA . GLY A 1 599 ? 7.521 -0.914 -29.512 1.00 69.75 599 GLY A CA 1
ATOM 4870 C C . GLY A 1 599 ? 6.935 -0.769 -30.925 1.00 69.75 599 GLY A C 1
ATOM 4871 O O . GLY A 1 599 ? 7.511 -1.269 -31.888 1.00 69.75 599 GLY A O 1
ATOM 4872 N N . THR A 1 600 ? 5.854 0.001 -31.108 1.00 76.31 600 THR A N 1
ATOM 4873 C CA . THR A 1 600 ? 5.287 0.271 -32.444 1.00 76.31 600 THR A CA 1
ATOM 4874 C C . THR A 1 600 ? 6.214 1.076 -33.356 1.00 76.31 600 THR A C 1
ATOM 4876 O O . THR A 1 600 ? 6.140 0.921 -34.569 1.00 76.31 600 THR A O 1
ATOM 4879 N N . ALA A 1 601 ? 7.070 1.944 -32.804 1.00 78.88 601 ALA A N 1
ATOM 4880 C CA . ALA A 1 601 ? 8.073 2.688 -33.572 1.00 78.88 601 ALA A CA 1
ATOM 4881 C C . ALA A 1 601 ? 9.371 1.887 -33.781 1.00 78.88 601 ALA A C 1
ATOM 4883 O O . ALA A 1 601 ? 10.189 2.260 -34.623 1.00 78.88 601 ALA A O 1
ATOM 4884 N N . ASN A 1 602 ? 9.550 0.793 -33.030 1.00 89.38 602 ASN A N 1
ATOM 4885 C CA . ASN A 1 602 ? 10.744 -0.053 -33.050 1.00 89.38 602 ASN A CA 1
ATOM 4886 C C . ASN A 1 602 ? 10.543 -1.404 -33.769 1.00 89.38 602 ASN A C 1
ATOM 4888 O O . ASN A 1 602 ? 11.485 -2.182 -33.908 1.00 89.38 602 ASN A O 1
ATOM 4892 N N . GLU A 1 603 ? 9.341 -1.667 -34.294 1.00 89.38 603 GLU A N 1
ATOM 4893 C CA . GLU A 1 603 ? 8.923 -2.941 -34.904 1.00 89.38 603 GLU A CA 1
ATOM 4894 C C . GLU A 1 603 ? 9.903 -3.461 -35.980 1.00 89.38 603 GLU A C 1
ATOM 4896 O O . GLU A 1 603 ? 10.153 -4.662 -36.082 1.00 89.38 603 GLU A O 1
ATOM 4901 N N . ALA A 1 604 ? 10.541 -2.572 -36.751 1.00 92.00 604 ALA A N 1
ATOM 4902 C CA . ALA A 1 604 ? 11.532 -2.964 -37.755 1.00 92.00 604 ALA A CA 1
ATOM 4903 C C . ALA A 1 604 ? 12.785 -3.630 -37.150 1.00 92.00 604 ALA A C 1
ATOM 4905 O O . ALA A 1 604 ? 13.314 -4.581 -37.732 1.00 92.00 604 ALA A O 1
ATOM 4906 N N . ALA A 1 605 ? 13.267 -3.148 -35.998 1.00 94.62 605 ALA A N 1
ATOM 4907 C CA . ALA A 1 605 ? 14.398 -3.755 -35.299 1.00 94.62 605 ALA A CA 1
ATOM 4908 C C . ALA A 1 605 ? 14.002 -5.109 -34.699 1.00 94.62 605 ALA A C 1
ATOM 4910 O O . ALA A 1 605 ? 14.747 -6.078 -34.867 1.00 94.62 605 ALA A O 1
ATOM 4911 N N . HIS A 1 606 ? 12.786 -5.205 -34.155 1.00 91.69 606 HIS A N 1
ATOM 4912 C CA . HIS A 1 606 ? 12.224 -6.447 -33.629 1.00 91.69 606 HIS A CA 1
ATOM 4913 C C . HIS A 1 606 ? 12.113 -7.556 -34.673 1.00 91.69 606 HIS A C 1
ATOM 4915 O O . HIS A 1 606 ? 12.580 -8.674 -34.466 1.00 91.69 606 HIS A O 1
ATOM 4921 N N . ILE A 1 607 ? 11.591 -7.255 -35.863 1.00 91.69 607 ILE A N 1
ATOM 4922 C CA . ILE A 1 607 ? 11.541 -8.235 -36.960 1.00 91.69 607 ILE A CA 1
ATOM 4923 C C . ILE A 1 607 ? 12.961 -8.668 -37.379 1.00 91.69 607 ILE A C 1
ATOM 4925 O O . ILE A 1 607 ? 13.167 -9.800 -37.833 1.00 91.69 607 ILE A O 1
ATOM 4929 N N . CYS A 1 608 ? 13.949 -7.779 -37.238 1.00 91.56 608 CYS A N 1
ATOM 4930 C CA . CYS A 1 608 ? 15.338 -8.046 -37.595 1.00 91.56 608 CYS A CA 1
ATOM 4931 C C . CYS A 1 608 ? 16.002 -9.061 -36.645 1.00 91.56 608 CYS A C 1
ATOM 4933 O O . CYS A 1 608 ? 16.756 -9.909 -37.129 1.00 91.56 608 CYS A O 1
ATOM 4935 N N . THR A 1 609 ? 15.692 -9.047 -35.339 1.00 91.56 609 THR A N 1
ATOM 4936 C CA . THR A 1 609 ? 16.280 -9.979 -34.346 1.00 91.56 609 THR A CA 1
ATOM 4937 C C . THR A 1 609 ? 16.070 -11.446 -34.749 1.00 91.56 609 THR A C 1
ATOM 4939 O O . THR A 1 609 ? 17.017 -12.234 -34.751 1.00 91.56 609 THR A O 1
ATOM 4942 N N . ASN A 1 610 ? 14.872 -11.775 -35.246 1.00 88.94 610 ASN A N 1
ATOM 4943 C CA . ASN A 1 610 ? 14.435 -13.113 -35.668 1.00 88.94 610 ASN A CA 1
ATOM 4944 C C . ASN A 1 610 ? 15.169 -13.685 -36.897 1.00 88.94 610 ASN A C 1
ATOM 4946 O O . ASN A 1 610 ? 14.808 -14.743 -37.419 1.00 88.94 610 ASN A O 1
ATOM 4950 N N . ARG A 1 611 ? 16.165 -12.974 -37.437 1.00 92.94 611 ARG A N 1
ATOM 4951 C CA . ARG A 1 611 ? 16.901 -13.397 -38.637 1.00 92.94 611 ARG A CA 1
ATOM 4952 C C . ARG A 1 611 ? 18.247 -14.035 -38.343 1.00 92.94 611 ARG A C 1
ATOM 4954 O O . ARG A 1 611 ? 18.804 -14.661 -39.247 1.00 92.94 611 ARG A O 1
ATOM 4961 N N . ALA A 1 612 ? 18.762 -13.889 -37.128 1.00 91.06 612 ALA A N 1
ATOM 4962 C CA . ALA A 1 612 ? 19.955 -14.596 -36.691 1.00 91.06 612 ALA A CA 1
ATOM 4963 C C . ALA A 1 612 ? 19.581 -15.884 -35.948 1.00 91.06 612 ALA A C 1
ATOM 4965 O O . ALA A 1 612 ? 18.578 -15.940 -35.246 1.00 91.06 612 ALA A O 1
ATOM 4966 N N . SER A 1 613 ? 20.398 -16.922 -36.106 1.00 90.62 613 SER A N 1
ATOM 4967 C CA . SER A 1 613 ? 20.243 -18.203 -35.410 1.00 90.62 613 SER A CA 1
ATOM 4968 C C . SER A 1 613 ? 21.610 -18.817 -35.101 1.00 90.62 613 SER A C 1
ATOM 4970 O O . SER A 1 613 ? 22.646 -18.319 -35.557 1.00 90.62 613 SER A O 1
ATOM 4972 N N . ALA A 1 614 ? 21.630 -19.935 -34.371 1.00 87.69 614 ALA A N 1
ATOM 4973 C CA . ALA A 1 614 ? 22.855 -20.684 -34.086 1.00 87.69 614 ALA A CA 1
ATOM 4974 C C . ALA A 1 614 ? 23.639 -21.082 -35.355 1.00 87.69 614 ALA A C 1
ATOM 4976 O O . ALA A 1 614 ? 24.875 -21.049 -35.347 1.00 87.69 614 ALA A O 1
ATOM 4977 N N . GLU A 1 615 ? 22.923 -21.400 -36.439 1.00 88.88 615 GLU A N 1
ATOM 4978 C CA . GLU A 1 615 ? 23.476 -21.735 -37.759 1.00 88.88 615 GLU A CA 1
ATOM 4979 C C . GLU A 1 615 ? 23.810 -20.481 -38.574 1.00 88.88 615 GLU A C 1
ATOM 4981 O O . GLU A 1 615 ? 24.806 -20.441 -39.298 1.00 88.88 615 GLU A O 1
ATOM 4986 N N . ARG A 1 616 ? 23.008 -19.420 -38.425 1.00 88.31 616 ARG A N 1
ATOM 4987 C CA . ARG A 1 616 ? 23.165 -18.158 -39.150 1.00 88.31 616 ARG A CA 1
ATOM 4988 C C . ARG A 1 616 ? 23.515 -17.018 -38.198 1.00 88.31 616 ARG A C 1
ATOM 4990 O O . ARG A 1 616 ? 22.699 -16.147 -37.902 1.00 88.31 616 ARG A O 1
ATOM 4997 N N . ARG A 1 617 ? 24.768 -17.017 -37.731 1.00 89.75 617 ARG A N 1
ATOM 4998 C CA . ARG A 1 617 ? 25.203 -16.166 -36.609 1.00 89.75 617 ARG A CA 1
ATOM 4999 C C . ARG A 1 617 ? 25.306 -14.671 -36.899 1.00 89.75 617 ARG A C 1
ATOM 5001 O O . ARG A 1 617 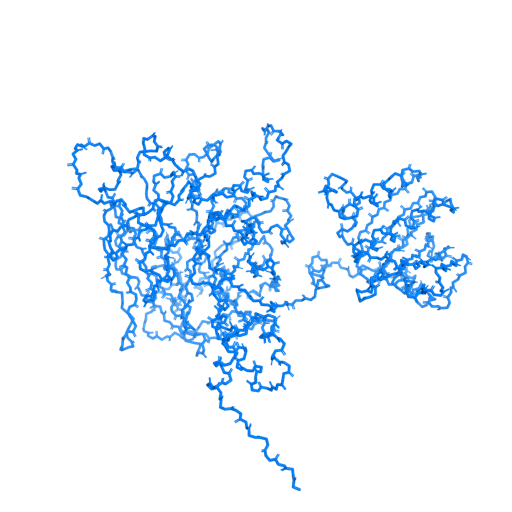? 25.276 -13.872 -35.971 1.00 89.75 617 ARG A O 1
ATOM 5008 N N . ARG A 1 618 ? 25.474 -14.281 -38.161 1.00 92.75 618 ARG A N 1
ATOM 5009 C CA . ARG A 1 618 ? 25.521 -12.876 -38.581 1.00 92.75 618 ARG A CA 1
ATOM 5010 C C . ARG A 1 618 ? 24.787 -12.718 -39.897 1.00 92.75 618 ARG A C 1
ATOM 5012 O O . ARG A 1 618 ? 25.129 -13.367 -40.883 1.00 92.75 618 ARG A O 1
ATOM 5019 N N . CYS A 1 619 ? 23.821 -11.812 -39.916 1.00 92.31 619 CYS A N 1
ATOM 5020 C CA . CYS A 1 619 ? 23.134 -11.380 -41.121 1.00 92.31 619 CYS A CA 1
ATOM 5021 C C . CYS A 1 619 ? 23.342 -9.884 -41.301 1.00 92.31 619 CYS A C 1
ATOM 5023 O O . CYS A 1 619 ? 23.187 -9.130 -40.348 1.00 92.31 619 CYS A O 1
ATOM 5025 N N . LEU A 1 620 ? 23.700 -9.458 -42.508 1.00 93.44 620 LEU A N 1
ATOM 5026 C CA . LEU A 1 620 ? 23.915 -8.053 -42.830 1.00 93.44 620 LEU A CA 1
ATOM 5027 C C . LEU A 1 620 ? 23.330 -7.769 -44.213 1.00 93.44 620 LEU A C 1
ATOM 5029 O O . LEU A 1 620 ? 23.701 -8.423 -45.186 1.00 93.44 620 LEU A O 1
ATOM 5033 N N . TRP A 1 621 ? 22.440 -6.787 -44.285 1.00 94.12 621 TRP A N 1
ATOM 5034 C CA . TRP A 1 621 ? 21.856 -6.267 -45.519 1.00 94.12 621 TRP A CA 1
ATOM 5035 C C . TRP A 1 621 ? 22.291 -4.817 -45.682 1.00 94.12 621 TRP A C 1
ATOM 5037 O O . TRP A 1 621 ? 22.269 -4.057 -44.716 1.00 94.12 621 TRP A O 1
ATOM 5047 N N . ILE A 1 622 ? 22.729 -4.439 -46.882 1.00 90.62 622 ILE A N 1
ATOM 5048 C CA . ILE A 1 622 ? 23.288 -3.113 -47.170 1.00 90.62 622 ILE A CA 1
ATOM 5049 C C . ILE A 1 622 ? 22.639 -2.602 -48.448 1.00 90.62 622 ILE A C 1
ATOM 5051 O O . ILE A 1 622 ? 22.661 -3.306 -49.455 1.00 90.62 622 ILE A O 1
ATOM 5055 N N . ASN A 1 623 ? 22.092 -1.387 -48.404 1.00 82.06 623 ASN A N 1
ATOM 5056 C CA . ASN A 1 623 ? 21.518 -0.675 -49.551 1.00 82.06 623 ASN A CA 1
ATOM 5057 C C . ASN A 1 623 ? 20.471 -1.479 -50.358 1.00 82.06 623 ASN A C 1
ATOM 5059 O O . ASN A 1 623 ? 20.273 -1.238 -51.546 1.00 82.06 623 ASN A O 1
ATOM 5063 N N . TYR A 1 624 ? 19.801 -2.443 -49.723 1.00 85.31 624 TYR A N 1
ATOM 5064 C CA . TYR A 1 624 ? 18.724 -3.244 -50.303 1.00 85.31 624 TYR A CA 1
ATOM 5065 C C . TYR A 1 624 ? 17.714 -3.601 -49.212 1.00 85.31 624 TYR A C 1
ATOM 5067 O O . TYR A 1 624 ? 18.115 -4.044 -48.135 1.00 85.31 624 TYR A O 1
ATOM 5075 N N . LYS A 1 625 ? 16.416 -3.430 -49.499 1.00 87.25 625 LYS A N 1
ATOM 5076 C CA . LYS A 1 625 ? 15.309 -3.764 -48.591 1.00 87.25 625 LYS A CA 1
ATOM 5077 C C . LYS A 1 625 ? 15.036 -5.274 -48.631 1.00 87.25 625 LYS A C 1
ATOM 5079 O O . LYS A 1 625 ? 14.486 -5.748 -49.623 1.00 87.25 625 LYS A O 1
ATOM 5084 N N . PRO A 1 626 ? 15.394 -6.057 -47.596 1.00 89.44 626 PRO A N 1
ATOM 5085 C CA . PRO A 1 626 ? 15.036 -7.465 -47.579 1.00 89.44 626 PRO A CA 1
ATOM 5086 C C . PRO A 1 626 ? 13.520 -7.615 -47.451 1.00 89.44 626 PRO A C 1
ATOM 5088 O O . PRO A 1 626 ? 12.881 -6.825 -46.761 1.00 89.44 626 PRO A O 1
ATOM 5091 N N . HIS A 1 627 ? 12.959 -8.656 -48.074 1.00 89.06 627 HIS A N 1
ATOM 5092 C CA . HIS A 1 627 ? 11.507 -8.854 -48.186 1.00 89.06 627 HIS A CA 1
ATOM 5093 C C . HIS A 1 627 ? 10.766 -8.739 -46.844 1.00 89.06 627 HIS A C 1
ATOM 5095 O O . HIS A 1 627 ? 9.676 -8.196 -46.778 1.00 89.06 627 HIS A O 1
ATOM 5101 N N . PHE A 1 628 ? 11.391 -9.186 -45.753 1.00 91.19 628 PHE A N 1
ATOM 5102 C CA . PHE A 1 628 ? 10.799 -9.137 -44.419 1.00 91.19 628 PHE A CA 1
ATOM 5103 C C . PHE A 1 628 ? 10.745 -7.750 -43.761 1.00 91.19 628 PHE A C 1
ATOM 5105 O O . PHE A 1 628 ? 10.113 -7.622 -42.719 1.00 91.19 628 PHE A O 1
ATOM 5112 N N . LEU A 1 629 ? 11.434 -6.743 -44.305 1.00 92.00 629 LEU A N 1
ATOM 5113 C CA . LEU A 1 629 ? 11.377 -5.361 -43.817 1.00 92.00 629 LEU A CA 1
ATOM 5114 C C . LEU A 1 629 ? 10.536 -4.450 -44.717 1.00 92.00 629 LEU A C 1
ATOM 5116 O O . LEU A 1 629 ? 10.314 -3.308 -44.336 1.00 92.00 629 LEU A O 1
ATOM 5120 N N . ILE A 1 630 ? 10.100 -4.895 -45.900 1.00 89.19 630 ILE A N 1
ATOM 5121 C CA . ILE A 1 630 ? 9.434 -4.014 -46.875 1.00 89.19 630 ILE A CA 1
ATOM 5122 C C . ILE A 1 630 ? 8.183 -3.377 -46.261 1.00 89.19 630 ILE A C 1
ATOM 5124 O O . ILE A 1 630 ? 8.121 -2.152 -46.173 1.00 89.19 630 ILE A O 1
ATOM 5128 N N . ASP A 1 631 ? 7.269 -4.199 -45.744 1.00 87.56 631 ASP A N 1
ATOM 5129 C CA . ASP A 1 631 ? 5.973 -3.741 -45.232 1.00 87.56 631 ASP A CA 1
ATOM 5130 C C . ASP A 1 631 ? 6.120 -2.738 -44.079 1.00 87.56 631 ASP A C 1
ATOM 5132 O O . ASP A 1 631 ? 5.461 -1.698 -44.056 1.00 87.56 631 ASP A O 1
ATOM 5136 N N . ILE A 1 632 ? 7.029 -3.009 -43.134 1.00 89.94 632 ILE A N 1
ATOM 5137 C CA . ILE A 1 632 ? 7.249 -2.125 -41.983 1.00 89.94 632 ILE A CA 1
ATOM 5138 C C . ILE A 1 632 ? 7.954 -0.823 -42.382 1.00 89.94 632 ILE A C 1
ATOM 5140 O O . ILE A 1 632 ? 7.590 0.249 -41.906 1.00 89.94 632 ILE A O 1
ATOM 5144 N N . LEU A 1 633 ? 8.919 -0.879 -43.307 1.00 89.00 633 LEU A N 1
ATOM 5145 C CA . LEU A 1 633 ? 9.600 0.319 -43.803 1.00 89.00 633 LEU A CA 1
ATOM 5146 C C . LEU A 1 633 ? 8.644 1.232 -44.577 1.00 89.00 633 LEU A C 1
ATOM 5148 O O . LEU A 1 633 ? 8.776 2.453 -44.506 1.00 89.00 633 LEU A O 1
ATOM 5152 N N . GLU A 1 634 ? 7.698 0.658 -45.319 1.00 86.94 634 GLU A N 1
ATOM 5153 C CA . GLU A 1 634 ? 6.669 1.411 -46.038 1.00 86.94 634 GLU A CA 1
ATOM 5154 C C . GLU A 1 634 ? 5.641 2.013 -45.080 1.00 86.94 634 GLU A C 1
ATOM 5156 O O . GLU A 1 634 ? 5.387 3.215 -45.164 1.00 86.94 634 GLU A O 1
ATOM 5161 N N . LYS A 1 635 ? 5.151 1.228 -44.111 1.00 85.38 635 LYS A N 1
ATOM 5162 C CA . LYS A 1 635 ? 4.257 1.683 -43.032 1.00 85.38 635 LYS A CA 1
ATOM 5163 C C . LYS A 1 635 ? 4.840 2.868 -42.254 1.00 85.38 635 LYS A C 1
ATOM 5165 O O . LYS A 1 635 ? 4.125 3.832 -41.981 1.00 85.38 635 LYS A O 1
ATOM 5170 N N . ASP A 1 636 ? 6.132 2.822 -41.938 1.00 83.88 636 ASP A N 1
ATOM 5171 C CA . ASP A 1 636 ? 6.837 3.897 -41.229 1.00 83.88 636 ASP A CA 1
ATOM 5172 C C . ASP A 1 636 ? 7.042 5.155 -42.096 1.00 83.88 636 ASP A C 1
ATOM 5174 O O . ASP A 1 636 ? 7.199 6.257 -41.568 1.00 83.88 636 ASP A O 1
ATOM 5178 N N . CYS A 1 637 ? 7.037 5.018 -43.428 1.00 74.56 637 CYS A N 1
ATOM 5179 C CA . CYS A 1 637 ? 7.233 6.128 -44.366 1.00 74.56 637 CYS A CA 1
ATOM 5180 C C . CYS A 1 637 ? 5.923 6.732 -44.905 1.00 74.56 637 CYS A C 1
ATOM 5182 O O . CYS A 1 637 ? 5.945 7.858 -45.409 1.00 74.56 637 CYS A O 1
ATOM 5184 N N . SER A 1 638 ? 4.794 6.027 -44.804 1.00 67.19 638 SER A N 1
ATOM 5185 C CA . SER A 1 638 ? 3.475 6.486 -45.247 1.00 67.19 638 SER A CA 1
ATOM 5186 C C . SER A 1 638 ? 2.792 7.356 -44.179 1.00 67.19 638 SER A C 1
ATOM 5188 O O . SER A 1 638 ? 2.059 6.835 -43.339 1.00 67.19 638 SER A O 1
ATOM 5190 N N . ASN A 1 639 ? 3.099 8.663 -44.167 1.00 52.38 639 ASN A N 1
ATOM 5191 C CA . ASN A 1 639 ? 2.242 9.792 -43.729 1.00 52.38 639 ASN A CA 1
ATOM 5192 C C . ASN A 1 639 ? 3.066 11.080 -43.523 1.00 52.38 639 ASN A C 1
ATOM 5194 O O . ASN A 1 639 ? 3.128 11.641 -42.427 1.00 52.38 639 ASN A O 1
ATOM 5198 N N . SER A 1 640 ? 3.691 11.582 -44.586 1.00 44.59 640 SER A N 1
ATOM 5199 C CA . SER A 1 640 ? 4.011 13.009 -44.671 1.00 44.59 640 SER A CA 1
ATOM 5200 C C . SER A 1 640 ? 2.871 13.709 -45.408 1.00 44.59 640 SER A C 1
ATOM 5202 O O . SER A 1 640 ? 2.584 13.327 -46.536 1.00 44.59 640 SER A O 1
ATOM 5204 N N . GLU A 1 641 ? 2.293 14.727 -44.764 1.00 40.06 641 GLU A N 1
ATOM 5205 C CA . GLU A 1 641 ? 1.367 15.726 -45.330 1.00 40.06 641 GLU A CA 1
ATOM 5206 C C . GLU A 1 641 ? -0.090 15.277 -45.501 1.00 40.06 641 GLU A C 1
ATOM 5208 O O . GLU A 1 641 ? -0.429 14.622 -46.468 1.00 40.06 641 GLU A O 1
ATOM 5213 N N . TYR A 1 642 ? -0.946 15.645 -44.541 1.00 33.75 642 TYR A N 1
ATOM 5214 C CA . TYR A 1 642 ? -2.238 16.330 -44.739 1.00 33.75 642 TYR A CA 1
ATOM 5215 C C . TYR A 1 642 ? -2.815 16.629 -43.349 1.00 33.75 642 TYR A C 1
ATOM 5217 O O . TYR A 1 642 ? -3.469 15.790 -42.746 1.00 33.75 642 TYR A O 1
ATOM 5225 N N . ASN A 1 643 ? -2.513 17.814 -42.826 1.00 27.88 643 ASN A N 1
ATOM 5226 C CA . ASN A 1 643 ? -3.290 18.491 -41.787 1.00 27.88 643 ASN A CA 1
ATOM 5227 C C . ASN A 1 643 ? -3.094 19.994 -42.038 1.00 27.88 643 ASN A C 1
ATOM 5229 O O . ASN A 1 643 ? -2.130 20.584 -41.547 1.00 27.88 643 ASN A O 1
ATOM 5233 N N . ILE A 1 644 ? -3.949 20.551 -42.903 1.00 31.95 644 ILE A N 1
ATOM 5234 C CA . ILE A 1 644 ? -4.310 21.977 -42.907 1.00 31.95 644 ILE A CA 1
ATOM 5235 C C . ILE A 1 644 ? -5.554 22.096 -42.038 1.00 31.95 644 ILE A C 1
ATOM 5237 O O . ILE A 1 644 ? -6.440 21.226 -42.215 1.00 31.95 644 ILE A O 1
#

Solvent-accessible surface area (backbone atoms only — not comparable to full-atom values): 37097 Å² total; per-residue (Å²): 136,82,78,83,75,82,76,77,55,68,70,58,52,50,58,56,57,68,76,48,56,72,72,58,44,60,58,40,46,74,74,42,71,68,44,25,53,49,44,52,57,49,47,25,73,61,30,57,48,90,51,78,53,31,32,38,35,33,42,52,97,52,49,41,21,30,28,37,24,58,65,31,77,66,81,85,61,61,42,66,48,80,88,48,98,76,57,92,93,55,49,46,37,75,52,35,60,29,77,25,35,35,34,32,39,44,97,84,49,44,33,47,30,27,61,68,70,73,44,64,31,68,52,76,79,81,78,81,67,95,52,80,76,44,40,73,49,70,44,55,44,46,46,59,68,82,36,79,51,41,36,39,38,38,44,77,37,82,37,81,46,28,87,40,91,49,80,52,103,87,48,82,38,49,51,57,71,75,58,34,68,33,62,26,67,46,63,67,41,78,30,44,35,34,32,49,78,78,60,45,78,41,82,46,66,28,37,51,55,80,87,63,56,82,44,32,37,51,58,56,38,68,47,83,66,73,76,67,62,66,41,55,36,72,54,97,69,28,42,37,31,69,44,78,79,56,25,32,38,42,32,36,68,88,77,35,35,28,33,63,41,75,51,78,93,67,90,81,55,65,77,69,46,54,30,38,29,57,91,43,49,34,34,40,34,51,48,103,54,59,33,38,35,37,28,34,61,43,62,65,97,85,42,85,42,79,41,82,73,47,76,48,74,43,59,76,50,29,72,77,69,56,85,85,81,74,71,87,81,64,78,86,82,35,32,45,52,66,47,45,55,68,75,65,52,50,80,80,51,100,60,74,91,72,97,62,86,90,64,84,75,85,58,52,91,59,90,84,60,98,78,66,79,72,57,66,79,90,83,83,86,84,86,92,71,70,64,56,90,44,72,48,81,43,44,46,33,63,71,38,67,30,36,33,29,36,43,57,85,49,30,32,32,40,37,32,68,86,78,72,37,42,33,81,37,32,51,67,63,54,100,58,62,80,73,47,98,53,98,76,68,50,80,54,42,58,42,66,35,27,45,26,69,65,92,68,70,62,61,60,61,63,84,82,62,74,63,57,81,83,48,84,76,65,89,67,64,48,73,70,41,60,86,84,26,36,33,34,30,29,25,50,41,64,40,78,92,74,27,23,30,17,21,4,28,33,32,24,36,38,88,53,49,62,48,34,36,38,13,35,38,36,82,73,37,93,43,60,67,48,32,41,43,43,15,53,35,52,51,50,51,49,28,63,78,68,68,53,41,29,35,44,34,36,29,58,54,50,69,56,49,49,42,55,75,38,66,84,71,31,82,82,48,91,44,38,67,50,40,54,49,38,51,63,58,42,70,77,33,84,37,69,49,76,44,67,42,58,63,85,43,36,45,64,5,52,63,28,13,79,65,23,37,97,88,42,42,70,39,79,41,67,72,53,82,52,80,91,46,45,70,55,51,48,60,54,59,68,79,78,87,88,85,133

pLDDT: mean 76.15, std 19.01, range [27.88, 98.0]

Mean predicted aligned error: 18.57 Å

InterPro domains:
  IPR001810 F-box domain [PF12937] (6-43)
  IPR001810 F-box domain [PS50181] (2-51)
  IPR001810 F-box domain [SM00256] (8-47)
  IPR002156 Ribonuclease H domain [PF13456] (489-612)
  IPR012337 Ribonuclease H-like superfamily [SSF53098] (485-608)
  IPR036047 F-box-like domain superfamily [SSF81383] (5-87)
  IPR036397 Ribonuclease H superfamily [G3DSA:3.30.420.10] (485-619)
  IPR044730 Ribonuclease H-like domain, plant type [cd06222] (488-610)

Nearest PDB structures (foldseek):
  4e19-assembly2_B  TM=9.320E-01  e=4.086E-06  Halobacterium salinarum NRC-1
  3hst-assembly2_B  TM=8.425E-01  e=3.684E-06  Mycobacterium tuberculosis
  3hst-assembly4_D  TM=8.987E-01  e=2.636E-05  Mycobacterium tuberculosis
  3mks-assembly1_B  TM=2.589E-01  e=3.893E-04  Saccharomyces cerevisiae
  4xei-assembly1_C  TM=3.826E-01  e=1.426E-01  Bos taurus